Protein AF-A0A7G5BXY5-F1 (afdb_monomer_lite)

Foldseek 3Di:
DDDDDPPPVVVVVVVVVVVVVVVVVVVVVVVVVPDDDDDDDDDDDDDDDDDDDDDDDPDPDDQDDDPDPVVRLLSVLLVLLVVCLVLQFEAEAAACLVPVVVCVVLCVSRNNFAYAYFHDAQAQCSVVSLVSLVVVCLVCVRHYQREGHRAQLQDPVSLVVLLVCLLVQHQAYDPYQQDDDPDPRPNPHDSHHNACVGRNNLVSQVSQLVQLHAYEYEDPPLDDPRVVRVLVSLVVRLSHQYEDAQSQAQDAQVSVLVSVVNGVRYAYEHQQLCQPPPPPRPHHLVRNQVVCVVVLLRAEYHNNNVPPHDSSRRSSSLSVSLVSHDPVSNSNHRDDSVVVSQFPGANHPSLQVLCVVLVHCPVVVDDSRNGGSSVSSVVSCVSCVPD

InterPro domains:
  IPR006680 Amidohydrolase-related [PF04909] (114-337)
  IPR032466 Metal-dependent hydrolase [SSF51556] (89-341)

Secondary structure (DSSP, 8-state):
------HHHHHHHHHHHHHHHHHHHHHHHHHHTT--------------------------PPP---SSHHHHHHHHHHHHHHHTGGG--EEEEE-GGGTHHHHHHHHHHTT--EEEE--S-SSTTHHHHHHHHHHHHHH-TTTEEEEE----TTSHHHHHHHHHHHHHT--EEEEEEEE-SS-TTGGG-TT--SSTTSTTHHHHHHHHHHTT--EEEEESSSSSHHHHHHHHHHHH-TTS-EEETTTTSS--HHHHHHHHHH-TTEEEEEEHHHHHH-TT-SS-THHHHHHHHHSTTSEEEE-GGGTTS-HHHHHHHHHHHHHHS-HHHHHIIIIIHHHHHHHHPPPPHHHHHHHHHTT-HHHHTS-GGGS-HHHHHHHHHHH-TT-

Radius of gyration: 24.8 Å; chains: 1; bounding box: 74×78×60 Å

pLDDT: mean 87.83, std 20.1, range [27.34, 98.94]

Organism: NCBI:txid2598458

Structure (mmCIF, N/CA/C/O backbone):
data_AF-A0A7G5BXY5-F1
#
_entry.id   AF-A0A7G5BXY5-F1
#
loop_
_atom_site.group_PDB
_atom_site.id
_atom_site.type_symbol
_atom_site.label_atom_id
_atom_site.label_alt_id
_atom_site.label_comp_id
_atom_site.label_asym_id
_atom_site.label_entity_id
_atom_site.label_seq_id
_atom_site.pdbx_PDB_ins_code
_atom_site.Cartn_x
_atom_site.Cartn_y
_atom_site.Cartn_z
_atom_site.occupancy
_atom_site.B_iso_or_equiv
_atom_site.auth_seq_id
_atom_site.auth_comp_id
_atom_site.auth_asym_id
_atom_site.auth_atom_id
_atom_site.pdbx_PDB_model_num
ATOM 1 N N . MET A 1 1 ? 32.125 57.080 16.571 1.00 45.78 1 MET A N 1
ATOM 2 C CA . MET A 1 1 ? 30.719 57.228 16.136 1.00 45.78 1 MET A CA 1
ATOM 3 C C . MET A 1 1 ? 30.708 57.178 14.620 1.00 45.78 1 MET A C 1
ATOM 5 O O . MET A 1 1 ? 31.609 57.779 14.051 1.00 45.78 1 MET A O 1
ATOM 9 N N . ALA A 1 2 ? 29.719 56.486 14.033 1.00 40.59 2 ALA A N 1
ATOM 10 C CA . ALA A 1 2 ? 29.606 56.110 12.609 1.00 40.59 2 ALA A CA 1
ATOM 11 C C . ALA A 1 2 ? 30.659 55.065 12.168 1.00 40.59 2 ALA A C 1
ATOM 13 O O . ALA A 1 2 ? 31.770 55.074 12.680 1.00 40.59 2 ALA A O 1
ATOM 14 N N . GLU A 1 3 ? 30.426 54.103 11.279 1.00 44.34 3 GLU A N 1
ATOM 15 C CA . GLU A 1 3 ? 29.280 53.613 10.499 1.00 44.34 3 GLU A CA 1
ATOM 16 C C . GLU A 1 3 ? 29.717 52.243 9.915 1.00 44.34 3 GLU A C 1
ATOM 18 O O . GLU A 1 3 ? 30.904 51.925 9.946 1.00 44.34 3 GLU A O 1
ATOM 23 N N . HIS A 1 4 ? 28.778 51.499 9.314 1.00 44.47 4 HIS A N 1
ATOM 24 C CA . HIS A 1 4 ? 28.947 50.292 8.470 1.00 44.47 4 HIS A CA 1
ATOM 25 C C . HIS A 1 4 ? 28.904 48.917 9.178 1.00 44.47 4 HIS A C 1
ATOM 27 O O . HIS A 1 4 ? 29.602 48.676 10.148 1.00 44.47 4 HIS A O 1
ATOM 33 N N . SER A 1 5 ? 28.127 47.920 8.726 1.00 48.59 5 SER A N 1
ATOM 34 C CA . SER A 1 5 ? 27.348 47.787 7.484 1.00 48.59 5 SER A CA 1
ATOM 35 C C . SER A 1 5 ? 26.204 46.771 7.642 1.00 48.59 5 SER A C 1
ATOM 37 O O . SER A 1 5 ? 26.418 45.593 7.926 1.00 48.59 5 SER A O 1
ATOM 39 N N . ASN A 1 6 ? 24.976 47.235 7.398 1.00 59.66 6 ASN A N 1
ATOM 40 C CA . ASN A 1 6 ? 23.723 46.477 7.373 1.00 59.66 6 ASN A CA 1
ATOM 41 C C . ASN A 1 6 ? 23.542 45.738 6.025 1.00 59.66 6 ASN A C 1
ATOM 43 O O . ASN A 1 6 ? 22.675 46.076 5.217 1.00 59.66 6 ASN A O 1
ATOM 47 N N . TRP A 1 7 ? 24.416 44.768 5.744 1.00 47.22 7 TRP A N 1
ATOM 48 C CA . TRP A 1 7 ? 24.411 44.022 4.477 1.00 47.22 7 TRP A CA 1
ATOM 49 C C . TRP A 1 7 ? 23.348 42.911 4.447 1.00 47.22 7 TRP A C 1
ATOM 51 O O . TRP A 1 7 ? 22.670 42.717 3.440 1.00 47.22 7 TRP A O 1
ATOM 61 N N . ARG A 1 8 ? 23.115 42.244 5.584 1.00 52.81 8 ARG A N 1
ATOM 62 C CA . ARG A 1 8 ? 22.165 41.122 5.686 1.00 52.81 8 ARG A CA 1
ATOM 63 C C . ARG A 1 8 ? 20.701 41.552 5.525 1.00 52.81 8 ARG A C 1
ATOM 65 O O . ARG A 1 8 ? 19.937 40.840 4.881 1.00 52.81 8 ARG A O 1
ATOM 72 N N . GLY A 1 9 ? 20.327 42.740 6.011 1.00 54.53 9 GLY A N 1
ATOM 73 C CA . GLY A 1 9 ? 18.973 43.278 5.832 1.00 54.53 9 GLY A CA 1
ATOM 74 C C . GLY A 1 9 ? 18.657 43.670 4.383 1.00 54.53 9 GLY A C 1
ATOM 75 O O . GLY A 1 9 ? 17.531 43.499 3.926 1.00 54.53 9 GLY A O 1
ATOM 76 N N . LYS A 1 10 ? 19.660 44.133 3.625 1.00 53.50 10 LYS A N 1
ATOM 77 C CA . LYS A 1 10 ? 19.483 44.537 2.220 1.00 53.50 10 LYS A CA 1
ATOM 78 C C . LYS A 1 10 ? 19.380 43.339 1.273 1.00 53.50 10 LYS A C 1
ATOM 80 O O . LYS A 1 10 ? 18.585 43.384 0.342 1.00 53.50 10 LYS A O 1
ATOM 85 N N . VAL A 1 11 ? 20.116 42.255 1.532 1.00 61.72 11 VAL A N 1
ATOM 86 C CA . VAL A 1 11 ? 20.019 41.015 0.736 1.00 61.72 11 VAL A CA 1
ATOM 87 C C . VAL A 1 11 ? 18.668 40.328 0.954 1.00 61.72 11 VAL A C 1
ATOM 89 O O . VAL A 1 11 ? 18.029 39.921 -0.013 1.00 61.72 11 VAL A O 1
ATOM 92 N N . LEU A 1 12 ? 18.180 40.282 2.198 1.00 57.50 12 LEU A N 1
ATOM 93 C CA . LEU A 1 12 ? 16.872 39.698 2.504 1.00 57.50 12 LEU A CA 1
ATOM 94 C C . LEU A 1 12 ? 15.720 40.503 1.873 1.00 57.50 12 LEU A C 1
ATOM 96 O O . LEU A 1 12 ? 14.798 39.916 1.314 1.00 57.50 12 LEU A O 1
ATOM 100 N N . ALA A 1 13 ? 15.812 41.838 1.868 1.00 59.34 13 ALA A N 1
ATOM 101 C CA . ALA A 1 13 ? 14.827 42.699 1.212 1.00 59.34 13 ALA A CA 1
ATOM 102 C C . ALA A 1 13 ? 14.784 42.507 -0.319 1.00 59.34 13 ALA A C 1
ATOM 104 O O . ALA A 1 13 ? 13.704 42.512 -0.903 1.00 59.34 13 ALA A O 1
ATOM 105 N N . VAL A 1 14 ? 15.932 42.283 -0.971 1.00 63.44 14 VAL A N 1
ATOM 106 C CA . VAL A 1 14 ? 15.996 42.032 -2.425 1.00 63.44 14 VAL A CA 1
ATOM 107 C C . VAL A 1 14 ? 15.441 40.650 -2.785 1.00 63.44 14 VAL A C 1
ATOM 109 O O . VAL A 1 14 ? 14.723 40.527 -3.775 1.00 63.44 14 VAL A O 1
ATOM 112 N N . VAL A 1 15 ? 15.696 39.619 -1.974 1.00 64.31 15 VAL A N 1
ATOM 113 C CA . VAL A 1 15 ? 15.140 38.272 -2.205 1.00 64.31 15 VAL A CA 1
ATOM 114 C C . VAL A 1 15 ? 13.621 38.262 -2.015 1.00 64.31 15 VAL A C 1
ATOM 116 O O . VAL A 1 15 ? 12.906 37.714 -2.852 1.00 64.31 15 VAL A O 1
ATOM 119 N N . ILE A 1 16 ? 13.108 38.938 -0.981 1.00 64.38 16 ILE A N 1
ATOM 120 C CA . ILE A 1 16 ? 11.660 39.061 -0.752 1.00 64.38 16 ILE A CA 1
ATOM 121 C C . ILE A 1 16 ? 10.985 39.838 -1.893 1.00 64.38 16 ILE A C 1
ATOM 123 O O . ILE A 1 16 ? 9.922 39.423 -2.360 1.00 64.38 16 ILE A O 1
ATOM 127 N N . LEU A 1 17 ? 11.615 40.908 -2.398 1.00 63.22 17 LEU A N 1
ATOM 128 C CA . LEU A 1 17 ? 11.111 41.680 -3.540 1.00 63.22 17 LEU A CA 1
ATOM 129 C C . LEU A 1 17 ? 11.080 40.845 -4.836 1.00 63.22 17 LEU A C 1
ATOM 131 O O . LEU A 1 17 ? 10.117 40.908 -5.594 1.00 63.22 17 LEU A O 1
ATOM 135 N N . LEU A 1 18 ? 12.094 40.011 -5.084 1.00 55.31 18 LEU A N 1
ATOM 136 C CA . LEU A 1 18 ? 12.135 39.141 -6.267 1.00 55.31 18 LEU A CA 1
ATOM 137 C C . LEU A 1 18 ? 11.094 38.011 -6.211 1.00 55.31 18 LEU A C 1
ATOM 139 O O . LEU A 1 18 ? 10.517 37.660 -7.243 1.00 55.31 18 LEU A O 1
ATOM 143 N N . ILE A 1 19 ? 10.815 37.470 -5.021 1.00 63.28 19 ILE A N 1
ATOM 144 C CA . ILE A 1 19 ? 9.775 36.448 -4.822 1.00 63.28 19 ILE A CA 1
ATOM 145 C C . ILE A 1 19 ? 8.379 37.060 -4.997 1.00 63.28 19 ILE A C 1
ATOM 147 O O . ILE A 1 19 ? 7.547 36.489 -5.701 1.00 63.28 19 ILE A O 1
ATOM 151 N N . THR A 1 20 ? 8.133 38.250 -4.442 1.00 59.41 20 THR A N 1
ATOM 152 C CA . THR A 1 20 ? 6.843 38.945 -4.604 1.00 59.41 20 THR A CA 1
ATOM 153 C C . THR A 1 20 ? 6.585 39.359 -6.051 1.00 59.41 20 THR A C 1
ATOM 155 O O . THR A 1 20 ? 5.475 39.156 -6.535 1.00 59.41 20 THR A O 1
ATOM 158 N N . VAL A 1 21 ? 7.596 39.832 -6.790 1.00 66.38 21 VAL A N 1
ATOM 159 C CA . VAL A 1 21 ? 7.450 40.141 -8.226 1.00 66.38 21 VAL A CA 1
ATOM 160 C C . VAL A 1 21 ? 7.186 38.877 -9.056 1.00 66.38 21 VAL A C 1
ATOM 162 O O . VAL A 1 21 ? 6.336 38.908 -9.945 1.00 66.38 21 VAL A O 1
ATOM 165 N N . ARG A 1 22 ? 7.835 37.739 -8.758 1.00 58.06 22 ARG A N 1
ATOM 166 C CA . ARG A 1 22 ? 7.548 36.464 -9.449 1.00 58.06 22 ARG A CA 1
ATOM 167 C C . ARG A 1 22 ? 6.131 35.952 -9.182 1.00 58.06 22 ARG A C 1
ATOM 169 O O . ARG A 1 22 ? 5.483 35.494 -10.121 1.00 58.06 22 ARG A O 1
ATOM 176 N N . LEU A 1 23 ? 5.637 36.065 -7.949 1.00 59.88 23 LEU A N 1
ATOM 177 C CA . LEU A 1 23 ? 4.263 35.683 -7.601 1.00 59.88 23 LEU A CA 1
ATOM 178 C C . LEU A 1 23 ? 3.229 36.615 -8.248 1.00 59.88 23 LEU A C 1
ATOM 180 O O . LEU A 1 23 ? 2.203 36.137 -8.725 1.00 59.88 23 LEU A O 1
ATOM 184 N N . LEU A 1 24 ? 3.523 37.916 -8.358 1.00 60.12 24 LEU A N 1
ATOM 185 C CA . LEU A 1 24 ? 2.650 38.870 -9.047 1.00 60.12 24 LEU A CA 1
ATOM 186 C C . LEU A 1 24 ? 2.563 38.580 -10.555 1.00 60.12 24 LEU A C 1
ATOM 188 O O . LEU A 1 24 ? 1.474 38.573 -11.118 1.00 60.12 24 LEU A O 1
ATOM 192 N N . VAL A 1 25 ? 3.693 38.285 -11.209 1.00 60.19 25 VAL A N 1
ATOM 193 C CA . VAL A 1 25 ? 3.729 37.941 -12.645 1.00 60.19 25 VAL A CA 1
ATOM 194 C C . VAL A 1 25 ? 3.019 36.610 -12.923 1.00 60.19 25 VAL A C 1
ATOM 196 O O . VAL A 1 25 ? 2.349 36.477 -13.947 1.00 60.19 25 VAL A O 1
ATOM 199 N N . TYR A 1 26 ? 3.115 35.637 -12.011 1.00 53.88 26 TYR A N 1
ATOM 200 C CA . TYR A 1 26 ? 2.380 34.374 -12.120 1.00 53.88 26 TYR A CA 1
ATOM 201 C C . TYR A 1 26 ? 0.869 34.566 -11.904 1.00 53.88 26 TYR A C 1
ATOM 203 O O . TYR A 1 26 ? 0.069 34.050 -12.681 1.00 53.88 26 TYR A O 1
ATOM 211 N N . GLY A 1 27 ? 0.475 35.390 -10.927 1.00 51.03 27 GLY A N 1
ATOM 212 C CA . GLY A 1 27 ? -0.926 35.751 -10.688 1.00 51.03 27 GLY A CA 1
ATOM 213 C C . GLY A 1 27 ? -1.565 36.504 -11.859 1.00 51.03 27 GLY A C 1
ATOM 214 O O . GLY A 1 27 ? -2.697 36.209 -12.227 1.00 51.03 27 GLY A O 1
ATOM 215 N N . ILE A 1 28 ? -0.825 37.413 -12.508 1.00 55.94 28 ILE A N 1
ATOM 216 C CA . ILE A 1 28 ? -1.296 38.131 -13.705 1.00 55.94 28 ILE A CA 1
ATOM 217 C C . ILE A 1 28 ? -1.474 37.169 -14.891 1.00 55.94 28 ILE A C 1
ATOM 219 O O . ILE A 1 28 ? -2.468 37.277 -15.600 1.00 55.94 28 ILE A O 1
ATOM 223 N N . ARG A 1 29 ? -0.583 36.181 -15.078 1.00 44.78 29 ARG A N 1
ATOM 224 C CA . ARG A 1 29 ? -0.729 35.162 -16.140 1.00 44.78 29 ARG A CA 1
ATOM 225 C C . ARG A 1 29 ? -1.946 34.254 -15.950 1.00 44.78 29 ARG A C 1
ATOM 227 O O . ARG A 1 29 ? -2.581 33.900 -16.938 1.00 44.78 29 ARG A O 1
ATOM 234 N N . LEU A 1 30 ? -2.278 33.898 -14.709 1.00 47.62 30 LEU A N 1
ATOM 235 C CA . LEU A 1 30 ? -3.483 33.116 -14.403 1.00 47.62 30 LEU A CA 1
ATOM 236 C C . LEU A 1 30 ? -4.764 33.953 -14.533 1.00 47.62 30 LEU A C 1
ATOM 238 O O . LEU A 1 30 ? -5.799 33.437 -14.945 1.00 47.62 30 LEU A O 1
ATOM 242 N N . TYR A 1 31 ? -4.691 35.252 -14.236 1.00 46.91 31 TYR A N 1
ATOM 243 C CA . TYR A 1 31 ? -5.808 36.178 -14.410 1.00 46.91 31 TYR A CA 1
ATOM 244 C C . TYR A 1 31 ? -6.124 36.441 -15.895 1.00 46.91 31 TYR A C 1
ATOM 246 O O . TYR A 1 31 ? -7.297 36.480 -16.266 1.00 46.91 31 TYR A O 1
ATOM 254 N N . ASP A 1 32 ? -5.109 36.534 -16.762 1.00 44.94 32 ASP A N 1
ATOM 255 C CA . ASP A 1 32 ? -5.288 36.792 -18.204 1.00 44.94 32 ASP A CA 1
ATOM 256 C C . ASP A 1 32 ? -5.860 35.585 -18.976 1.00 44.94 32 ASP A C 1
ATOM 258 O O . ASP A 1 32 ? -6.573 35.759 -19.959 1.00 44.94 32 ASP A O 1
ATOM 262 N N . GLN A 1 33 ? -5.642 34.352 -18.497 1.00 44.88 33 GLN A N 1
ATOM 263 C CA . GLN A 1 33 ? -6.249 33.141 -19.079 1.00 44.88 33 GLN A CA 1
ATOM 264 C C . GLN A 1 33 ? -7.741 32.966 -18.743 1.00 44.88 33 GLN A C 1
ATOM 266 O O . GLN A 1 33 ? -8.395 32.095 -19.311 1.00 44.88 33 GLN A O 1
ATOM 271 N N . SER A 1 34 ? -8.295 33.788 -17.843 1.00 44.56 34 SER A N 1
ATOM 272 C CA . SER A 1 34 ? -9.697 33.697 -17.404 1.00 44.56 34 SER A CA 1
ATOM 273 C C . SER A 1 34 ? -10.665 34.621 -18.158 1.00 44.56 34 SER A C 1
ATOM 275 O O . SER A 1 34 ? -11.856 34.652 -17.846 1.00 44.56 34 SER A O 1
ATOM 277 N N . LYS A 1 35 ? -10.187 35.372 -19.161 1.00 35.88 35 LYS A N 1
ATOM 278 C CA . LYS A 1 35 ? -11.016 36.275 -19.968 1.00 35.88 35 LYS A CA 1
ATOM 279 C C . LYS A 1 35 ? -11.102 35.834 -21.426 1.00 35.88 35 LYS A C 1
ATOM 281 O O . LYS A 1 35 ? -10.413 36.379 -22.277 1.00 35.88 35 LYS A O 1
ATOM 286 N N . ASP A 1 36 ? -12.040 34.934 -21.702 1.00 36.09 36 ASP A N 1
ATOM 287 C CA . ASP A 1 36 ? -12.795 34.975 -22.957 1.00 36.09 36 ASP A CA 1
ATOM 288 C C . ASP A 1 36 ? -14.202 34.374 -22.742 1.00 36.09 36 ASP A C 1
ATOM 290 O O . ASP A 1 36 ? -14.324 33.171 -22.499 1.00 36.09 36 ASP A O 1
ATOM 294 N N . PRO A 1 37 ? -15.281 35.185 -22.741 1.00 44.94 37 PRO A N 1
ATOM 295 C CA . PRO A 1 37 ? -16.652 34.703 -22.625 1.00 44.94 37 PRO A CA 1
ATOM 296 C C . PRO A 1 37 ? -17.361 34.708 -23.993 1.00 44.94 37 PRO A C 1
ATOM 298 O O . PRO A 1 37 ? -17.430 35.733 -24.669 1.00 44.94 37 PRO A O 1
ATOM 301 N N . GLY A 1 38 ? -17.969 33.582 -24.370 1.00 30.09 38 GLY A N 1
ATOM 302 C CA . GLY A 1 38 ? -18.888 33.463 -25.512 1.00 30.09 38 GLY A CA 1
ATOM 303 C C . GLY A 1 38 ? -20.142 32.666 -25.123 1.00 30.09 38 GLY A C 1
ATOM 304 O O . GLY A 1 38 ? -20.052 31.808 -24.250 1.00 30.09 38 GLY A O 1
ATOM 305 N N . PRO A 1 39 ? -21.328 32.994 -25.666 1.00 35.91 39 PRO A N 1
ATOM 306 C CA . PRO A 1 39 ? -22.443 33.434 -24.831 1.00 35.91 39 PRO A CA 1
ATOM 307 C C . PRO A 1 39 ? -23.441 32.339 -24.444 1.00 35.91 39 PRO A C 1
ATOM 309 O O . PRO A 1 39 ? -23.732 31.415 -25.200 1.00 35.91 39 PRO A O 1
ATOM 312 N N . ALA A 1 40 ? -24.042 32.542 -23.272 1.00 33.03 40 ALA A N 1
ATOM 313 C CA . ALA A 1 40 ? -25.259 31.881 -22.834 1.00 33.03 40 ALA A CA 1
ATOM 314 C C . ALA A 1 40 ? -26.480 32.414 -23.602 1.00 33.03 40 ALA A C 1
ATOM 316 O O . ALA A 1 40 ? -26.649 33.625 -23.755 1.00 33.03 40 ALA A O 1
ATOM 317 N N . ALA A 1 41 ? -27.371 31.506 -23.997 1.00 29.06 41 ALA A N 1
ATOM 318 C CA . ALA A 1 41 ? -28.761 31.811 -24.299 1.00 29.06 41 ALA A CA 1
ATOM 319 C C . ALA A 1 41 ? -29.650 30.892 -23.454 1.00 29.06 41 ALA A C 1
ATOM 321 O O . ALA A 1 41 ? -29.715 29.682 -23.654 1.00 29.06 41 ALA A O 1
ATOM 322 N N . THR A 1 42 ? -30.298 31.501 -22.471 1.00 29.89 42 THR A N 1
ATOM 323 C CA . THR A 1 42 ? -31.367 30.956 -21.640 1.00 29.89 42 THR A CA 1
ATOM 324 C C . THR A 1 42 ? -32.647 30.849 -22.459 1.00 29.89 42 THR A C 1
ATOM 326 O O . THR A 1 42 ? -33.088 31.860 -22.996 1.00 29.89 42 THR A O 1
ATOM 329 N N . GLN A 1 43 ? -33.313 29.694 -22.445 1.00 27.69 43 GLN A N 1
ATOM 330 C CA . GLN A 1 43 ? -34.777 29.636 -22.431 1.00 27.69 43 GLN A CA 1
ATOM 331 C C . GLN A 1 43 ? -35.237 28.465 -21.562 1.00 27.69 43 GLN A C 1
ATOM 333 O O . GLN A 1 43 ? -34.831 27.323 -21.753 1.00 27.69 43 GLN A O 1
ATOM 338 N N . ALA A 1 44 ? -36.069 28.796 -20.579 1.00 30.12 44 ALA A N 1
ATOM 339 C CA . ALA A 1 44 ? -36.836 27.854 -19.788 1.00 30.12 44 ALA A CA 1
ATOM 340 C C . ALA A 1 44 ? -38.016 27.340 -20.618 1.00 30.12 44 ALA A C 1
ATOM 342 O O . ALA A 1 44 ? -38.723 28.144 -21.224 1.00 30.12 44 ALA A O 1
ATOM 343 N N . MET A 1 45 ? -38.267 26.034 -20.580 1.00 27.34 45 MET A N 1
ATOM 344 C CA . MET A 1 45 ? -39.593 25.480 -20.819 1.00 27.34 45 MET A CA 1
ATOM 345 C C . MET A 1 45 ? -39.801 24.246 -19.943 1.00 27.34 45 MET A C 1
ATOM 347 O O . MET A 1 45 ? -39.030 23.292 -19.947 1.00 27.34 45 MET A O 1
ATOM 351 N N . GLU A 1 46 ? -40.857 24.350 -19.156 1.00 31.72 46 GLU A N 1
ATOM 352 C CA . GLU A 1 46 ? -41.503 23.336 -18.344 1.00 31.72 46 GLU A CA 1
ATOM 353 C C . GLU A 1 46 ? -42.229 22.339 -19.265 1.00 31.72 46 GLU A C 1
ATOM 355 O O . GLU A 1 46 ? -42.951 22.762 -20.166 1.00 31.72 46 GLU A O 1
ATOM 360 N N . SER A 1 47 ? -42.036 21.029 -19.081 1.00 27.97 47 SER A N 1
ATOM 361 C CA . SER A 1 47 ? -43.102 20.018 -19.221 1.00 27.97 47 SER A CA 1
ATOM 362 C C . SER A 1 47 ? -42.606 18.590 -18.949 1.00 27.97 47 SER A C 1
ATOM 364 O O . SER A 1 47 ? -41.618 18.121 -19.498 1.00 27.97 47 SER A O 1
ATOM 366 N N . GLU A 1 48 ? -43.371 17.943 -18.072 1.00 28.86 48 GLU A N 1
ATOM 367 C CA . GLU A 1 48 ? -43.828 16.550 -18.120 1.00 28.86 48 GLU A CA 1
ATOM 368 C C . GLU A 1 48 ? -42.831 15.382 -17.991 1.00 28.86 48 GLU A C 1
ATOM 370 O O . GLU A 1 48 ? -42.025 15.042 -18.850 1.00 28.86 48 GLU A O 1
ATOM 375 N N . ARG A 1 49 ? -43.024 14.674 -16.873 1.00 34.03 49 ARG A N 1
ATOM 376 C CA . ARG A 1 49 ? -42.584 13.306 -16.603 1.00 34.03 49 ARG A CA 1
ATOM 377 C C . ARG A 1 49 ? -43.333 12.335 -17.536 1.00 34.03 49 ARG A C 1
ATOM 379 O O . ARG A 1 49 ? -44.547 12.472 -17.679 1.00 34.03 49 ARG A O 1
ATOM 386 N N . PRO A 1 50 ? -42.673 11.262 -18.001 1.00 32.28 50 PRO A N 1
ATOM 387 C CA . PRO A 1 50 ? -43.284 9.951 -17.800 1.00 32.28 50 PRO A CA 1
ATOM 388 C C . PRO A 1 50 ? -42.306 8.897 -17.267 1.00 32.28 50 PRO A C 1
ATOM 390 O O . PRO A 1 50 ? -41.137 8.811 -17.627 1.00 32.28 50 PRO A O 1
ATOM 393 N N . THR A 1 51 ? -42.860 8.088 -16.375 1.00 32.28 51 THR A N 1
ATOM 394 C CA . THR A 1 51 ? -42.472 6.717 -16.044 1.00 32.28 51 THR A CA 1
ATOM 395 C C . THR A 1 51 ? -42.326 5.842 -17.288 1.00 32.28 51 THR A C 1
ATOM 397 O O . THR A 1 51 ? -43.267 5.798 -18.070 1.00 32.28 51 THR A O 1
ATOM 400 N N . GLU A 1 52 ? -41.247 5.063 -17.395 1.00 30.81 52 GLU A N 1
ATOM 401 C CA . GLU A 1 52 ? -41.322 3.598 -17.533 1.00 30.81 52 GLU A CA 1
ATOM 402 C C . GLU A 1 52 ? -39.944 2.925 -17.487 1.00 30.81 52 GLU A C 1
ATOM 404 O O . GLU A 1 52 ? -38.922 3.460 -17.906 1.00 30.81 52 GLU A O 1
ATOM 409 N N . SER A 1 53 ? -39.967 1.726 -16.912 1.00 40.47 53 SER A N 1
ATOM 410 C CA . SER A 1 53 ? -38.889 0.754 -16.810 1.00 40.47 53 SER A CA 1
ATOM 411 C C . SER A 1 53 ? -38.475 0.250 -18.192 1.00 40.47 53 SER A C 1
ATOM 413 O O . SER A 1 53 ? -39.321 -0.251 -18.927 1.00 40.47 53 SER A O 1
ATOM 415 N N . GLN A 1 54 ? -37.178 0.297 -18.510 1.00 30.59 54 GLN A N 1
ATOM 416 C CA . GLN A 1 54 ? -36.584 -0.588 -19.511 1.00 30.59 54 GLN A CA 1
ATOM 417 C C . GLN A 1 54 ? -35.227 -1.093 -19.022 1.00 30.59 54 GLN A C 1
ATOM 419 O O . GLN A 1 54 ? -34.269 -0.347 -18.836 1.00 30.59 54 GLN A O 1
ATOM 424 N N . THR A 1 55 ? -35.188 -2.399 -18.788 1.00 38.31 55 THR A N 1
ATOM 425 C CA . THR A 1 55 ? -33.994 -3.235 -18.709 1.00 38.31 55 THR A CA 1
ATOM 426 C C . THR A 1 55 ? -33.167 -3.076 -19.984 1.00 38.31 55 THR A C 1
ATOM 428 O O . THR A 1 55 ? -33.594 -3.526 -21.046 1.00 38.31 55 THR A O 1
ATOM 431 N N . ALA A 1 56 ? -31.995 -2.451 -19.886 1.00 34.34 56 ALA A N 1
ATOM 432 C CA . ALA A 1 56 ? -31.035 -2.397 -20.980 1.00 34.34 56 ALA A CA 1
ATOM 433 C C . ALA A 1 56 ? -30.189 -3.678 -20.978 1.00 34.34 56 ALA A C 1
ATOM 435 O O . ALA A 1 56 ? -29.419 -3.936 -20.054 1.00 34.34 56 ALA A O 1
ATOM 436 N N . SER A 1 57 ? -30.371 -4.493 -22.015 1.00 34.50 57 SER A N 1
ATOM 437 C CA . SER A 1 57 ? -29.430 -5.534 -22.410 1.00 34.50 57 SER A CA 1
ATOM 438 C C . SER A 1 57 ? -28.090 -4.895 -22.773 1.00 34.50 57 SER A C 1
ATOM 440 O O . SER A 1 57 ? -28.071 -3.911 -23.511 1.00 34.50 57 SER A O 1
ATOM 442 N N . ALA A 1 58 ? -26.989 -5.462 -22.281 1.00 38.16 58 ALA A N 1
ATOM 443 C CA . ALA A 1 58 ? -25.642 -5.086 -22.689 1.00 38.16 58 ALA A CA 1
ATOM 444 C C . ALA A 1 58 ? -25.457 -5.389 -24.184 1.00 38.16 58 ALA A C 1
ATOM 446 O O . ALA A 1 58 ? -25.313 -6.545 -24.583 1.00 38.16 58 ALA A O 1
ATOM 447 N N . ASP A 1 59 ? -25.525 -4.342 -25.000 1.00 35.09 59 ASP A N 1
ATOM 448 C CA . ASP A 1 59 ? -25.164 -4.377 -26.410 1.00 35.09 59 ASP A CA 1
ATOM 449 C C . ASP A 1 59 ? -23.632 -4.362 -26.484 1.00 35.09 59 ASP A C 1
ATOM 451 O O . ASP A 1 59 ? -22.985 -3.413 -26.033 1.00 35.09 59 ASP A O 1
ATOM 455 N N . VAL A 1 60 ? -23.036 -5.453 -26.966 1.00 43.75 60 VAL A N 1
ATOM 456 C CA . VAL A 1 60 ? -21.586 -5.555 -27.166 1.00 43.75 60 VAL A CA 1
ATOM 457 C C . VAL A 1 60 ? -21.257 -4.754 -28.425 1.00 43.75 60 VAL A C 1
ATOM 459 O O . VAL A 1 60 ? -21.256 -5.287 -29.532 1.00 43.75 60 VAL A O 1
ATOM 462 N N . SER A 1 61 ? -21.044 -3.447 -28.267 1.00 49.41 61 SER A N 1
ATOM 463 C CA . SER A 1 61 ? -20.599 -2.576 -29.355 1.00 49.41 61 SER A CA 1
ATOM 464 C C . SER A 1 61 ? -19.214 -3.004 -29.849 1.00 49.41 61 SER A C 1
ATOM 466 O O . SER A 1 61 ? -18.311 -3.216 -29.037 1.00 49.41 61 SER A O 1
ATOM 468 N N . GLU A 1 62 ? -19.038 -3.102 -31.169 1.00 52.72 62 GLU A N 1
ATOM 469 C CA . GLU A 1 62 ? -17.741 -3.378 -31.800 1.00 52.72 62 GLU A CA 1
ATOM 470 C C . GLU A 1 62 ? -16.645 -2.388 -31.338 1.00 52.72 62 GLU A C 1
ATOM 472 O O . GLU A 1 62 ? -16.947 -1.219 -31.067 1.00 52.72 62 GLU A O 1
ATOM 477 N N . PRO A 1 63 ? -15.365 -2.813 -31.264 1.00 57.72 63 PRO A N 1
ATOM 478 C CA . PRO A 1 63 ? -14.264 -1.945 -30.856 1.00 57.72 63 PRO A CA 1
ATOM 479 C C . PRO A 1 63 ? -14.145 -0.722 -31.774 1.00 57.72 63 PRO A C 1
ATOM 481 O O . PRO A 1 63 ? -14.051 -0.845 -32.995 1.00 57.72 63 PRO A O 1
ATOM 484 N N . VAL A 1 64 ? -14.115 0.476 -31.189 1.00 69.00 64 VAL A N 1
ATOM 485 C CA . VAL A 1 64 ? -13.953 1.727 -31.942 1.00 69.00 64 VAL A CA 1
ATOM 486 C C . VAL A 1 64 ? -12.496 1.863 -32.393 1.00 69.00 64 VAL A C 1
ATOM 488 O O . VAL A 1 64 ? -11.643 2.282 -31.615 1.00 69.00 64 VAL A O 1
ATOM 491 N N . GLU A 1 65 ? -12.200 1.554 -33.655 1.00 76.25 65 GLU A N 1
ATOM 492 C CA . GLU A 1 65 ? -10.868 1.784 -34.229 1.00 76.25 65 GLU A CA 1
ATOM 493 C C . GLU A 1 65 ? -10.577 3.285 -34.435 1.00 76.25 65 GLU A C 1
ATOM 495 O O . GLU A 1 65 ? -11.362 4.045 -35.013 1.00 76.25 65 GLU A O 1
ATOM 500 N N . SER A 1 66 ? -9.402 3.728 -33.984 1.00 82.38 66 SER A N 1
ATOM 501 C CA . SER A 1 66 ? -8.889 5.088 -34.139 1.00 82.38 66 SER A CA 1
ATOM 502 C C . SER A 1 66 ? -7.740 5.146 -35.147 1.00 82.38 66 SER A C 1
ATOM 504 O O . SER A 1 66 ? -6.761 4.416 -35.044 1.00 82.38 66 SER A O 1
ATOM 506 N N . LYS A 1 67 ? -7.790 6.122 -36.065 1.00 84.25 67 LYS A N 1
ATOM 507 C CA . LYS A 1 67 ? -6.684 6.414 -36.999 1.00 84.25 67 LYS A CA 1
ATOM 508 C C . LYS A 1 67 ? -5.456 7.055 -36.336 1.00 84.25 67 LYS A C 1
ATOM 510 O O . LYS A 1 67 ? -4.399 7.097 -36.954 1.00 84.25 67 LYS A O 1
ATOM 515 N N . ASP A 1 68 ? -5.594 7.589 -35.121 1.00 91.50 68 ASP A N 1
ATOM 516 C CA . ASP A 1 68 ? -4.466 8.063 -34.309 1.00 91.50 68 ASP A CA 1
ATOM 517 C C . ASP A 1 68 ? -3.900 6.886 -33.490 1.00 91.50 68 ASP A C 1
ATOM 519 O O . ASP A 1 68 ? -4.622 6.388 -32.616 1.00 91.50 68 ASP A O 1
ATOM 523 N N . PRO A 1 69 ? -2.635 6.470 -33.720 1.00 88.38 69 PRO A N 1
ATOM 524 C CA . PRO A 1 69 ? -2.016 5.340 -33.028 1.00 88.38 69 PRO A CA 1
ATOM 525 C C . PRO A 1 69 ? -1.975 5.486 -31.505 1.00 88.38 69 PRO A C 1
ATOM 527 O O . PRO A 1 69 ? -2.138 4.501 -30.792 1.00 88.38 69 PRO A O 1
ATOM 530 N N . LYS A 1 70 ? -1.793 6.706 -30.976 1.00 87.25 70 LYS A N 1
ATOM 531 C CA . LYS A 1 70 ? -1.753 6.920 -29.518 1.00 87.25 70 LYS A CA 1
ATOM 532 C C . LYS A 1 70 ? -3.130 6.740 -28.901 1.00 87.25 70 LYS A C 1
ATOM 534 O O . LYS A 1 70 ? -3.272 6.145 -27.835 1.00 87.25 70 LYS A O 1
ATOM 539 N N . LYS A 1 71 ? -4.156 7.254 -29.581 1.00 90.19 71 LYS A N 1
ATOM 540 C CA . LYS A 1 71 ? -5.544 7.066 -29.163 1.00 90.19 71 LYS A CA 1
ATOM 541 C C . LYS A 1 71 ? -5.951 5.596 -29.274 1.00 90.19 71 LYS A C 1
ATOM 543 O O . LYS A 1 71 ? -6.616 5.118 -28.365 1.00 90.19 71 LYS A O 1
ATOM 548 N N . GLN A 1 72 ? -5.521 4.898 -30.325 1.00 92.38 72 GLN A N 1
ATOM 549 C CA . GLN A 1 72 ? -5.774 3.469 -30.501 1.00 92.38 72 GLN A CA 1
ATOM 550 C C . GLN A 1 72 ? -5.150 2.640 -29.369 1.00 92.38 72 GLN A C 1
ATOM 552 O O . GLN A 1 72 ? -5.870 1.918 -28.690 1.00 92.38 72 GLN A O 1
ATOM 557 N N . ALA A 1 73 ? -3.862 2.843 -29.070 1.00 90.56 73 ALA A N 1
ATOM 558 C CA . ALA A 1 73 ? -3.186 2.150 -27.969 1.00 90.56 73 ALA A CA 1
ATOM 559 C C . ALA A 1 73 ? -3.866 2.394 -26.608 1.00 90.56 73 ALA A C 1
ATOM 561 O O . ALA A 1 73 ? -3.973 1.496 -25.777 1.00 90.56 73 ALA A O 1
ATOM 562 N N . ARG A 1 74 ? -4.369 3.613 -26.370 1.00 92.81 74 ARG A N 1
ATOM 563 C CA . ARG A 1 74 ? -5.131 3.912 -25.151 1.00 92.81 74 ARG A CA 1
ATOM 564 C C . ARG A 1 74 ? -6.476 3.180 -25.105 1.00 92.81 74 ARG A C 1
ATOM 566 O O . ARG A 1 74 ? -6.866 2.737 -24.033 1.00 92.81 74 ARG A O 1
ATOM 573 N N . LEU A 1 75 ? -7.182 3.071 -26.231 1.00 93.69 75 LEU A N 1
ATOM 574 C CA . LEU A 1 75 ? -8.447 2.332 -26.306 1.00 93.69 75 LEU A CA 1
ATOM 575 C C . LEU A 1 75 ? -8.236 0.835 -26.057 1.00 93.69 75 LEU A C 1
ATOM 577 O O . LEU A 1 75 ? -9.032 0.226 -25.357 1.00 93.69 75 LEU A O 1
ATOM 581 N N . GLU A 1 76 ? -7.140 0.260 -26.550 1.00 95.44 76 GLU A N 1
ATOM 582 C CA . GLU A 1 76 ? -6.770 -1.137 -26.279 1.00 95.44 76 GLU A CA 1
ATOM 583 C C . GLU A 1 76 ? -6.495 -1.373 -24.789 1.00 95.44 76 GLU A C 1
ATOM 585 O O . GLU A 1 76 ? -7.015 -2.319 -24.199 1.00 95.44 76 GLU A O 1
ATOM 590 N N . LYS A 1 77 ? -5.753 -0.462 -24.148 1.00 96.50 77 LYS A N 1
ATOM 591 C CA . LYS A 1 77 ? -5.511 -0.489 -22.697 1.00 96.50 77 LYS A CA 1
ATOM 592 C C . LYS A 1 77 ? -6.800 -0.351 -21.883 1.00 96.50 77 LYS A C 1
ATOM 594 O O . LYS A 1 77 ? -6.960 -1.025 -20.870 1.00 96.50 77 LYS A O 1
ATOM 599 N N . GLN A 1 78 ? -7.724 0.503 -22.324 1.00 97.31 78 GLN A N 1
ATOM 600 C CA . GLN A 1 78 ? -9.044 0.635 -21.699 1.00 97.31 78 GLN A CA 1
AT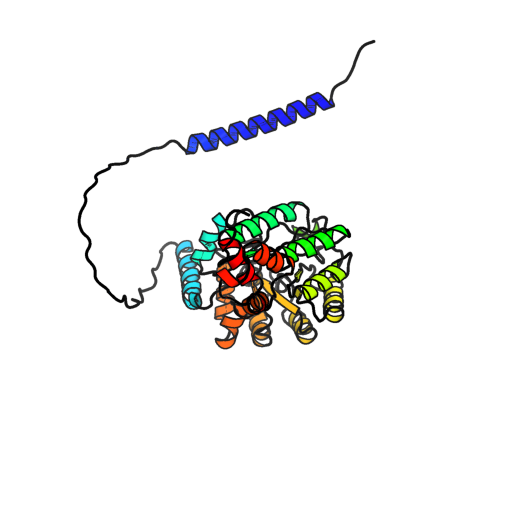OM 601 C C . GLN A 1 78 ? -9.868 -0.639 -21.860 1.00 97.31 78 GLN A C 1
ATOM 603 O O . GLN A 1 78 ? -10.383 -1.132 -20.868 1.00 97.31 78 GLN A O 1
ATOM 608 N N . ALA A 1 79 ? -9.902 -1.231 -23.055 1.00 98.00 79 ALA A N 1
ATOM 609 C CA . ALA A 1 79 ? -10.613 -2.482 -23.297 1.00 98.00 79 ALA A CA 1
ATOM 610 C C . ALA A 1 79 ? -10.082 -3.636 -22.426 1.00 98.00 79 ALA A C 1
ATOM 612 O O . ALA A 1 79 ? -10.854 -4.482 -21.972 1.00 98.00 79 ALA A O 1
ATOM 613 N N . LEU A 1 80 ? -8.771 -3.665 -22.153 1.00 98.19 80 LEU A N 1
ATOM 614 C CA . LEU A 1 80 ? -8.188 -4.627 -21.218 1.00 98.19 80 LEU A CA 1
ATOM 615 C C . LEU A 1 80 ? -8.643 -4.381 -19.771 1.00 98.19 80 LEU A C 1
ATOM 617 O O . LEU A 1 80 ? -8.968 -5.337 -19.072 1.00 98.19 80 LEU A O 1
ATOM 621 N N . ALA A 1 81 ? -8.703 -3.124 -19.326 1.00 98.12 81 ALA A N 1
ATOM 622 C CA . ALA A 1 81 ? -9.249 -2.790 -18.011 1.00 98.12 81 ALA A CA 1
ATOM 623 C C . ALA A 1 81 ? -10.752 -3.117 -17.920 1.00 98.12 81 ALA A C 1
ATOM 625 O O . ALA A 1 81 ? -11.191 -3.698 -16.932 1.00 98.12 81 ALA A O 1
ATOM 626 N N . ASP A 1 82 ? -11.531 -2.821 -18.967 1.00 98.25 82 ASP A N 1
ATOM 627 C CA . ASP A 1 82 ? -12.966 -3.127 -19.059 1.00 98.25 82 ASP A CA 1
ATOM 628 C C . ASP A 1 82 ? -13.232 -4.632 -18.902 1.00 98.25 82 ASP A C 1
ATOM 630 O O . ASP A 1 82 ? -14.158 -5.031 -18.194 1.00 98.25 82 ASP A O 1
ATOM 634 N N . LYS A 1 83 ? -12.385 -5.479 -19.506 1.00 98.38 83 LYS A N 1
ATOM 635 C CA . LYS A 1 83 ? -12.450 -6.948 -19.389 1.00 98.38 83 LYS A CA 1
ATOM 636 C C . LYS A 1 83 ? -12.382 -7.439 -17.937 1.00 98.38 83 LYS A C 1
ATOM 638 O O . LYS A 1 83 ? -12.907 -8.512 -17.649 1.00 98.38 83 LYS A O 1
ATOM 643 N N . TYR A 1 84 ? -11.735 -6.682 -17.052 1.00 98.38 84 TYR A N 1
ATOM 644 C CA . TYR A 1 84 ? -11.458 -7.056 -15.663 1.00 98.38 84 TYR A CA 1
ATOM 645 C C . TYR A 1 84 ? -12.057 -6.083 -14.638 1.00 98.38 84 TYR A C 1
ATOM 647 O O . TYR A 1 84 ? -11.668 -6.101 -13.469 1.00 98.38 84 TYR A O 1
ATOM 655 N N . ALA A 1 85 ? -13.011 -5.241 -15.044 1.00 97.44 85 ALA A N 1
ATOM 656 C CA . ALA A 1 85 ? -13.599 -4.211 -14.187 1.00 97.44 85 ALA A CA 1
ATOM 657 C C . ALA A 1 85 ? -14.321 -4.778 -12.944 1.00 97.44 85 ALA A C 1
ATOM 659 O O . ALA A 1 85 ? -14.446 -4.103 -11.921 1.00 97.44 85 ALA A O 1
ATOM 660 N N . ASP A 1 86 ? -14.782 -6.030 -12.997 1.00 97.62 86 ASP A N 1
ATOM 661 C CA . ASP A 1 86 ? -15.427 -6.736 -11.883 1.00 97.62 86 ASP A CA 1
ATOM 662 C C . ASP A 1 86 ? -14.431 -7.248 -10.824 1.00 97.62 86 ASP A C 1
ATOM 664 O O . ASP A 1 86 ? -14.807 -7.573 -9.687 1.00 97.62 86 ASP A O 1
ATOM 668 N N . LEU A 1 87 ? -13.135 -7.277 -11.151 1.00 98.00 87 LEU A N 1
ATOM 669 C CA . LEU A 1 87 ? -12.098 -7.714 -10.225 1.00 98.00 87 LEU A CA 1
ATOM 670 C C . LEU A 1 87 ? -11.839 -6.720 -9.100 1.00 98.00 87 LEU A C 1
ATOM 672 O O . LEU A 1 87 ? -11.224 -7.112 -8.114 1.00 98.00 87 LEU A O 1
ATOM 676 N N . GLY A 1 88 ? -12.375 -5.501 -9.145 1.00 97.69 88 GLY A N 1
ATOM 677 C CA . GLY A 1 88 ? -12.314 -4.622 -7.983 1.00 97.69 88 GLY A CA 1
ATOM 678 C C . GLY A 1 88 ? -10.898 -4.125 -7.671 1.00 97.69 88 GLY A C 1
ATOM 679 O O . GLY A 1 88 ? -10.575 -4.027 -6.488 1.00 97.69 88 GLY A O 1
ATOM 680 N N . VAL A 1 89 ? -10.059 -3.891 -8.690 1.00 98.81 89 VAL A N 1
ATOM 681 C CA . VAL A 1 89 ? -8.602 -3.700 -8.548 1.00 98.81 89 VAL A CA 1
ATOM 682 C C . VAL A 1 89 ? -8.263 -2.652 -7.488 1.00 98.81 89 VAL A C 1
ATOM 684 O O . VAL A 1 89 ? -8.808 -1.542 -7.486 1.00 98.81 89 VAL A O 1
ATOM 687 N N . ILE A 1 90 ? -7.341 -3.012 -6.597 1.00 98.88 90 ILE A N 1
ATOM 688 C CA . ILE A 1 90 ? -6.784 -2.139 -5.566 1.00 98.88 90 ILE A CA 1
ATOM 689 C C . ILE A 1 90 ? -5.342 -1.799 -5.953 1.00 98.88 90 ILE A C 1
ATOM 691 O O . ILE A 1 90 ? -4.518 -2.699 -6.067 1.00 98.88 90 ILE A O 1
ATOM 695 N N . ASP A 1 91 ? -5.040 -0.512 -6.125 1.00 98.88 91 ASP A N 1
ATOM 696 C CA . ASP A 1 91 ? -3.659 -0.022 -6.203 1.00 98.88 91 ASP A CA 1
ATOM 697 C C . ASP A 1 91 ? -3.128 0.150 -4.776 1.00 98.88 91 ASP A C 1
ATOM 699 O O . ASP A 1 91 ? -3.582 1.038 -4.046 1.00 98.88 91 ASP A O 1
ATOM 703 N N . VAL A 1 92 ? -2.219 -0.730 -4.347 1.00 98.81 92 VAL A N 1
ATOM 704 C CA . VAL A 1 92 ? -1.776 -0.776 -2.943 1.00 98.81 92 VAL A CA 1
ATOM 705 C C . VAL A 1 92 ? -0.624 0.173 -2.601 1.00 98.81 92 VAL A C 1
ATOM 707 O O . VAL A 1 92 ? -0.193 0.194 -1.448 1.00 98.81 92 VAL A O 1
ATOM 710 N N . HIS A 1 93 ? -0.137 0.965 -3.560 1.00 98.75 93 HIS A N 1
ATOM 711 C CA . HIS A 1 93 ? 0.978 1.884 -3.340 1.00 98.75 93 HIS A CA 1
ATOM 712 C C . HIS A 1 93 ? 0.831 3.148 -4.192 1.00 98.75 93 HIS A C 1
ATOM 714 O O . HIS A 1 93 ? 1.053 3.137 -5.406 1.00 98.75 93 HIS A O 1
ATOM 720 N N . ASN A 1 94 ? 0.476 4.267 -3.553 1.00 98.44 94 ASN A N 1
ATOM 721 C CA . ASN A 1 94 ? 0.293 5.533 -4.249 1.00 98.44 94 ASN A CA 1
ATOM 722 C C . ASN A 1 94 ? 0.693 6.761 -3.410 1.00 98.44 94 ASN A C 1
ATOM 724 O O . ASN A 1 94 ? 0.270 6.909 -2.262 1.00 98.44 94 ASN A O 1
ATOM 728 N N . HIS A 1 95 ? 1.435 7.685 -4.032 1.00 98.00 95 HIS A N 1
ATOM 729 C CA . HIS A 1 95 ? 1.977 8.898 -3.401 1.00 98.00 95 HIS A CA 1
ATOM 730 C C . HIS A 1 95 ? 1.179 10.183 -3.687 1.00 98.00 95 HIS A C 1
ATOM 732 O O . HIS A 1 95 ? 1.627 11.294 -3.380 1.00 98.00 95 HIS A O 1
ATOM 738 N N . ASP A 1 96 ? 0.002 10.090 -4.305 1.00 98.12 96 ASP A N 1
ATOM 739 C CA . ASP A 1 96 ? -0.711 11.265 -4.806 1.00 98.12 96 ASP A CA 1
ATOM 740 C C . ASP A 1 96 ? -1.557 11.990 -3.750 1.00 98.12 96 ASP A C 1
ATOM 742 O O . ASP A 1 96 ? -2.429 12.779 -4.114 1.00 98.12 96 ASP A O 1
ATOM 746 N N . ALA A 1 97 ? -1.328 11.805 -2.445 1.00 98.06 97 ALA A N 1
ATOM 747 C CA . ALA A 1 97 ? -2.137 12.454 -1.403 1.00 98.06 97 ALA A CA 1
ATOM 748 C C . ALA A 1 97 ? -2.286 13.979 -1.577 1.00 98.06 97 ALA A C 1
ATOM 750 O O . ALA A 1 97 ? -3.321 14.549 -1.239 1.00 98.06 97 ALA A O 1
ATOM 751 N N . ASN A 1 98 ? -1.295 14.662 -2.155 1.00 96.88 98 ASN A N 1
ATOM 752 C CA . ASN A 1 98 ? -1.352 16.101 -2.431 1.00 96.88 98 ASN A CA 1
ATOM 753 C C . ASN A 1 98 ? -2.090 16.496 -3.726 1.00 96.88 98 ASN A C 1
ATOM 755 O O . ASN A 1 98 ? -2.331 17.684 -3.947 1.00 96.88 98 ASN A O 1
ATOM 759 N N . LYS A 1 99 ? -2.433 15.538 -4.591 1.00 96.62 99 LYS A N 1
ATOM 760 C CA . LYS A 1 99 ? -3.030 15.774 -5.917 1.00 96.62 99 LYS A CA 1
ATOM 761 C C . LYS A 1 99 ? -4.077 14.728 -6.332 1.00 96.62 99 LYS A C 1
ATOM 763 O O . LYS A 1 99 ? -4.476 14.716 -7.492 1.00 96.62 99 LYS A O 1
ATOM 768 N N . TYR A 1 100 ? -4.572 13.912 -5.400 1.00 96.75 100 TYR A N 1
ATOM 769 C CA . TYR A 1 100 ? -5.460 12.766 -5.649 1.00 96.75 100 TYR A CA 1
ATOM 770 C C . TYR A 1 100 ? -6.713 13.107 -6.475 1.00 96.75 100 TYR A C 1
ATOM 772 O O . TYR A 1 100 ? -7.171 12.294 -7.274 1.00 96.75 100 TYR A O 1
ATOM 780 N N . LEU A 1 101 ? -7.239 14.335 -6.352 1.00 96.75 101 LEU A N 1
ATOM 781 C CA . LEU A 1 101 ? -8.368 14.810 -7.163 1.00 96.75 101 LEU A CA 1
ATOM 782 C C . LEU A 1 101 ? -8.066 14.818 -8.669 1.00 96.75 101 LEU A C 1
ATOM 784 O O . LEU A 1 101 ? -8.961 14.580 -9.475 1.00 96.75 101 LEU A O 1
ATOM 788 N N . LEU A 1 102 ? -6.817 15.085 -9.054 1.00 96.31 102 LEU A N 1
ATOM 789 C CA . LEU A 1 102 ? -6.381 15.026 -10.450 1.00 96.31 102 LEU A CA 1
ATOM 790 C C . LEU A 1 102 ? -6.239 13.567 -10.916 1.00 96.31 102 LEU A C 1
ATOM 792 O O . LEU A 1 102 ? -6.575 13.242 -12.059 1.00 96.31 102 LEU A O 1
ATOM 796 N N . SER A 1 103 ? -5.791 12.693 -10.015 1.00 97.19 103 SER A N 1
ATOM 797 C CA . SER A 1 103 ? -5.504 11.281 -10.285 1.00 97.19 103 SER A CA 1
ATOM 798 C C . SER A 1 103 ? -6.763 10.417 -10.407 1.00 97.19 103 SER A C 1
ATOM 800 O O . SER A 1 103 ? -6.748 9.459 -11.179 1.00 97.19 103 SER A O 1
ATOM 802 N N . PHE A 1 104 ? -7.891 10.809 -9.789 1.00 97.31 104 PHE A N 1
ATOM 803 C CA . PHE A 1 104 ? -9.188 10.130 -9.968 1.00 97.31 104 PHE A CA 1
ATOM 804 C C . PHE A 1 104 ? -9.558 9.922 -11.435 1.00 97.31 104 PHE A C 1
ATOM 806 O O . PHE A 1 104 ? -10.044 8.859 -11.800 1.00 97.31 104 PHE A O 1
ATOM 813 N N . SER A 1 105 ? -9.267 10.896 -12.300 1.00 96.62 105 SER A N 1
ATOM 814 C CA . SER A 1 105 ? -9.574 10.779 -13.729 1.00 96.62 105 SER A CA 1
ATOM 815 C C . SER A 1 105 ? -8.848 9.619 -14.424 1.00 96.62 105 SER A C 1
ATOM 817 O O . SER A 1 105 ? -9.360 9.080 -15.405 1.00 96.62 105 SER A O 1
ATOM 819 N N . ALA A 1 106 ? -7.659 9.242 -13.946 1.00 96.75 106 ALA A N 1
ATOM 820 C CA . ALA A 1 106 ? -6.916 8.095 -14.451 1.00 96.75 106 ALA A CA 1
ATOM 821 C C . ALA A 1 106 ? -7.386 6.797 -13.786 1.00 96.75 106 ALA A C 1
ATOM 823 O O . ALA A 1 106 ? -7.604 5.810 -14.484 1.00 96.75 106 ALA A O 1
ATOM 824 N N . TRP A 1 107 ? -7.608 6.813 -12.469 1.00 98.31 107 TRP A N 1
ATOM 825 C CA . TRP A 1 107 ? -8.127 5.659 -11.730 1.00 98.31 107 TRP A CA 1
ATOM 826 C C . TRP A 1 107 ? -9.498 5.214 -12.246 1.00 98.31 107 TRP A C 1
ATOM 828 O O . TRP A 1 107 ? -9.685 4.038 -12.540 1.00 98.31 107 TRP A O 1
ATOM 838 N N . ASP A 1 108 ? -10.429 6.148 -12.444 1.00 98.06 108 ASP A N 1
ATOM 839 C CA . ASP A 1 108 ? -11.779 5.855 -12.938 1.00 98.06 108 ASP A CA 1
ATOM 840 C C . ASP A 1 108 ? -11.764 5.384 -14.398 1.00 98.06 108 ASP A C 1
ATOM 842 O O . ASP A 1 108 ? -12.508 4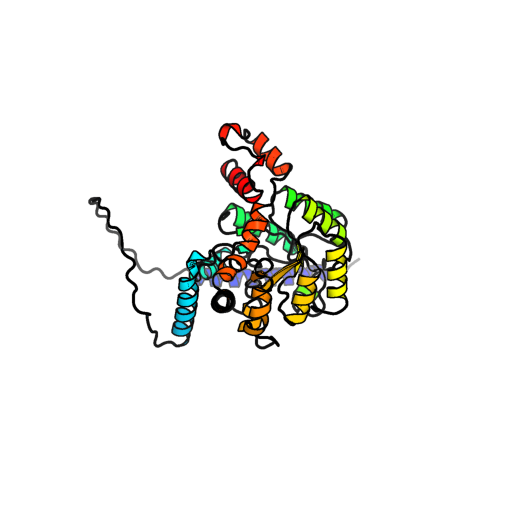.479 -14.764 1.00 98.06 108 ASP A O 1
ATOM 846 N N . ARG A 1 109 ? -10.884 5.954 -15.235 1.00 97.19 109 ARG A N 1
ATOM 847 C CA . ARG A 1 109 ? -10.732 5.558 -16.648 1.00 97.19 109 ARG A CA 1
ATOM 848 C C . ARG A 1 109 ? -10.374 4.081 -16.809 1.00 97.19 109 ARG A C 1
ATOM 850 O O . ARG A 1 109 ? -10.732 3.494 -17.823 1.00 97.19 109 ARG A O 1
ATOM 857 N N . TYR A 1 110 ? -9.639 3.523 -15.855 1.00 98.25 110 TYR A N 1
ATOM 858 C CA . TYR A 1 110 ? -9.168 2.142 -15.887 1.00 98.25 110 TYR A CA 1
ATOM 859 C C . TYR A 1 110 ? -9.728 1.320 -14.723 1.00 98.25 110 TYR A C 1
ATOM 861 O O . TYR A 1 110 ? -9.075 0.378 -14.299 1.00 98.25 110 TYR A O 1
ATOM 869 N N . HIS A 1 111 ? -10.892 1.671 -14.171 1.00 98.12 111 HIS A N 1
ATOM 870 C CA . HIS A 1 111 ? -11.584 0.879 -13.139 1.00 98.12 111 HIS A CA 1
ATOM 871 C C . HIS A 1 111 ? -10.743 0.518 -11.903 1.00 98.12 111 HIS A C 1
ATOM 873 O O . HIS A 1 111 ? -10.938 -0.538 -11.312 1.00 98.12 111 HIS A O 1
ATOM 879 N N . VAL A 1 112 ? -9.814 1.376 -11.472 1.00 98.62 112 VAL A N 1
ATOM 880 C CA . VAL A 1 112 ? -9.121 1.165 -10.191 1.00 98.62 112 VAL A CA 1
ATOM 881 C C . VAL A 1 112 ? -10.079 1.536 -9.061 1.00 98.62 112 VAL A C 1
ATOM 883 O O . VAL A 1 112 ? -10.414 2.707 -8.838 1.00 98.62 112 VAL A O 1
ATOM 886 N N . ASN A 1 113 ? -10.569 0.521 -8.356 1.00 98.31 113 ASN A N 1
ATOM 887 C CA . ASN A 1 113 ? -11.640 0.668 -7.381 1.00 98.31 113 ASN A CA 1
ATOM 888 C C . ASN A 1 113 ? -11.167 1.325 -6.092 1.00 98.31 113 ASN A C 1
ATOM 890 O O . ASN A 1 113 ? -11.907 2.140 -5.535 1.00 98.31 113 ASN A O 1
ATOM 894 N N . LYS A 1 114 ? -9.978 0.969 -5.601 1.00 98.75 114 LYS A N 1
ATOM 895 C CA . LYS A 1 114 ? -9.444 1.500 -4.342 1.00 98.75 114 LYS A CA 1
ATOM 896 C C . LYS A 1 114 ? -7.960 1.800 -4.434 1.00 98.75 114 LYS A C 1
ATOM 898 O O . LYS A 1 114 ? -7.245 1.134 -5.172 1.00 98.75 114 LYS A O 1
ATOM 903 N N . ILE A 1 115 ? -7.527 2.789 -3.662 1.00 98.75 115 ILE A N 1
ATOM 904 C CA . ILE A 1 115 ? -6.156 3.286 -3.632 1.00 98.75 115 ILE A CA 1
ATOM 905 C C . ILE A 1 115 ? -5.678 3.304 -2.187 1.00 98.75 115 ILE A C 1
ATOM 907 O O . ILE A 1 115 ? -6.291 3.962 -1.343 1.00 98.75 115 ILE A O 1
ATOM 911 N N . VAL A 1 116 ? -4.571 2.630 -1.900 1.00 98.88 116 VAL A N 1
ATOM 912 C CA . VAL A 1 116 ? -3.794 2.919 -0.695 1.00 98.88 116 VAL A CA 1
ATOM 913 C C . VAL A 1 116 ? -3.044 4.215 -0.942 1.00 98.88 116 VAL A C 1
ATOM 915 O O . VAL A 1 116 ? -2.222 4.301 -1.851 1.00 98.88 116 VAL A O 1
ATOM 918 N N . LEU A 1 117 ? -3.375 5.242 -0.167 1.00 98.81 117 LEU A N 1
ATOM 919 C CA . LEU A 1 117 ? -2.931 6.604 -0.419 1.00 98.81 117 LEU A CA 1
ATOM 920 C C . LEU A 1 117 ? -2.097 7.118 0.748 1.00 98.81 117 LEU A C 1
ATOM 922 O O . LEU A 1 117 ? -2.544 7.123 1.896 1.00 98.81 117 LEU A O 1
ATOM 926 N N . PHE A 1 118 ? -0.918 7.613 0.408 1.00 97.69 118 PHE A N 1
ATOM 927 C CA . PHE A 1 118 ? -0.040 8.428 1.235 1.00 97.69 118 PHE A CA 1
ATOM 928 C C . PHE A 1 118 ? 0.676 9.419 0.304 1.00 97.69 118 PHE A C 1
ATOM 930 O O . PHE A 1 118 ? 0.237 9.639 -0.829 1.00 97.69 118 PHE A O 1
ATOM 937 N N . GLY A 1 119 ? 1.700 10.123 0.779 1.00 96.94 119 GLY A N 1
ATOM 938 C CA . GLY A 1 119 ? 2.408 11.095 -0.054 1.00 96.94 119 GLY A CA 1
ATOM 939 C C . GLY A 1 119 ? 3.907 11.005 0.097 1.00 96.94 119 GLY A C 1
ATOM 940 O O . GLY A 1 119 ? 4.513 10.022 -0.316 1.00 96.94 119 GLY A O 1
ATOM 941 N N . ASN A 1 120 ? 4.499 12.057 0.655 1.00 97.81 120 ASN A N 1
ATOM 942 C CA . ASN A 1 120 ? 5.931 12.084 0.905 1.00 97.81 120 ASN A CA 1
ATOM 943 C C . ASN A 1 120 ? 6.293 11.024 1.953 1.00 97.81 120 ASN A C 1
ATOM 945 O O . ASN A 1 120 ? 5.455 10.643 2.769 1.00 97.81 120 ASN A O 1
ATOM 949 N N . VAL A 1 121 ? 7.544 10.571 1.941 1.00 97.25 121 VAL A N 1
ATOM 950 C CA . VAL A 1 121 ? 7.960 9.354 2.649 1.00 97.25 121 VAL A CA 1
ATOM 951 C C . VAL A 1 121 ? 9.162 9.621 3.543 1.00 97.25 121 VAL A C 1
ATOM 953 O O . VAL A 1 121 ? 10.130 10.251 3.120 1.00 97.25 121 VAL A O 1
ATOM 956 N N . SER A 1 122 ? 9.088 9.169 4.798 1.00 96.88 122 SER A N 1
ATOM 957 C CA . SER A 1 122 ? 10.183 9.229 5.781 1.00 96.88 122 SER A CA 1
ATOM 958 C C . SER A 1 122 ? 10.906 10.589 5.863 1.00 96.88 122 SER A C 1
ATOM 960 O O . SER A 1 122 ? 12.133 10.675 5.955 1.00 96.88 122 SER A O 1
ATOM 962 N N . GLU A 1 123 ? 10.137 11.680 5.856 1.00 97.56 123 GLU A N 1
ATOM 963 C CA . GLU A 1 123 ? 10.625 13.042 6.091 1.00 97.56 123 GLU A CA 1
ATOM 964 C C . GLU A 1 123 ? 9.520 13.945 6.679 1.00 97.56 123 GLU A C 1
ATOM 966 O O . GLU A 1 123 ? 8.340 13.609 6.589 1.00 97.56 123 GLU A O 1
ATOM 971 N N . PRO A 1 124 ? 9.836 15.126 7.251 1.00 97.88 124 PRO A N 1
ATOM 972 C CA . PRO A 1 124 ? 8.838 15.983 7.902 1.00 97.88 124 PRO A CA 1
ATOM 973 C C . PRO A 1 124 ? 7.630 16.362 7.046 1.00 97.88 124 PRO A C 1
ATOM 975 O O . PRO A 1 124 ? 6.530 16.533 7.572 1.00 97.88 124 PRO A O 1
ATOM 978 N N . SER A 1 125 ? 7.822 16.493 5.735 1.00 97.88 125 SER A N 1
ATOM 979 C CA . SER A 1 125 ? 6.752 16.823 4.795 1.00 97.88 125 SER A CA 1
ATOM 980 C C . SER A 1 125 ? 5.700 15.699 4.693 1.00 97.88 125 SER A C 1
ATOM 982 O O . SER A 1 125 ? 4.537 15.994 4.420 1.00 97.88 125 SER A O 1
ATOM 984 N N . ALA A 1 126 ? 6.071 14.447 4.998 1.00 98.38 126 ALA A N 1
ATOM 985 C CA . ALA A 1 126 ? 5.182 13.288 5.012 1.00 98.38 126 ALA A CA 1
ATOM 986 C C . ALA A 1 126 ? 4.020 13.471 5.992 1.00 98.38 126 ALA A C 1
ATOM 988 O O . ALA A 1 126 ? 2.880 13.198 5.642 1.00 98.38 126 ALA A O 1
ATOM 989 N N . LYS A 1 127 ? 4.261 14.088 7.159 1.00 98.25 127 LYS A N 1
ATOM 990 C CA . LYS A 1 127 ? 3.198 14.413 8.133 1.00 98.25 127 LYS A CA 1
ATOM 991 C C . LYS A 1 127 ? 2.083 15.269 7.526 1.00 98.25 127 LYS A C 1
ATOM 993 O O . LYS A 1 127 ? 0.919 15.134 7.893 1.00 98.25 127 LYS A O 1
ATOM 998 N N . ILE A 1 128 ? 2.439 16.168 6.605 1.00 98.31 128 ILE A N 1
ATOM 999 C CA . ILE A 1 128 ? 1.473 17.029 5.914 1.00 98.31 128 ILE A CA 1
ATOM 1000 C C . ILE A 1 128 ? 0.673 16.196 4.916 1.00 98.31 128 ILE A C 1
ATOM 1002 O O . ILE A 1 128 ? -0.550 16.305 4.869 1.00 98.31 128 ILE A O 1
ATOM 1006 N N . THR A 1 129 ? 1.340 15.358 4.123 1.00 98.56 129 THR A N 1
ATOM 1007 C CA . THR A 1 129 ? 0.656 14.522 3.133 1.00 98.56 129 THR A CA 1
ATOM 1008 C C . THR A 1 129 ? -0.163 13.396 3.755 1.00 98.56 129 THR A C 1
ATOM 1010 O O . THR A 1 129 ? -1.211 13.076 3.208 1.00 98.56 129 THR A O 1
ATOM 1013 N N . ASP A 1 130 ? 0.223 12.872 4.918 1.00 98.75 130 ASP A N 1
ATOM 1014 C CA . ASP A 1 130 ? -0.575 11.915 5.692 1.00 98.75 130 ASP A CA 1
ATOM 1015 C C . ASP A 1 130 ? -1.927 12.539 6.065 1.00 98.75 130 ASP A C 1
ATOM 1017 O O . ASP A 1 130 ? -2.985 11.964 5.817 1.00 98.75 130 ASP A O 1
ATOM 1021 N N . ALA A 1 131 ? -1.916 13.782 6.562 1.00 98.50 131 ALA A N 1
ATOM 1022 C CA . ALA A 1 131 ? -3.145 14.514 6.862 1.00 98.50 131 ALA A CA 1
ATOM 1023 C C . ALA A 1 131 ? -4.013 14.753 5.610 1.00 98.50 131 ALA A C 1
ATOM 1025 O O . ALA A 1 131 ? -5.244 14.722 5.696 1.00 98.50 131 ALA A O 1
ATOM 1026 N N . LEU A 1 132 ? -3.398 14.956 4.438 1.00 98.62 132 LEU A N 1
ATOM 1027 C CA . LEU A 1 132 ? -4.125 15.047 3.166 1.00 98.62 132 LEU A CA 1
ATOM 1028 C C . LEU A 1 132 ? -4.728 13.697 2.756 1.00 98.62 132 LEU A C 1
ATOM 1030 O O . LEU A 1 132 ? -5.881 13.670 2.324 1.00 98.62 132 LEU A O 1
ATOM 1034 N N . ALA A 1 133 ? -4.007 12.589 2.947 1.00 98.75 133 ALA A N 1
ATOM 1035 C CA . ALA A 1 133 ? -4.519 11.240 2.712 1.00 98.75 133 ALA A CA 1
ATOM 1036 C C . ALA A 1 133 ? -5.705 10.920 3.635 1.00 98.75 133 ALA A C 1
ATOM 1038 O O . ALA A 1 133 ? -6.721 10.398 3.179 1.00 98.75 133 ALA A O 1
ATOM 1039 N N .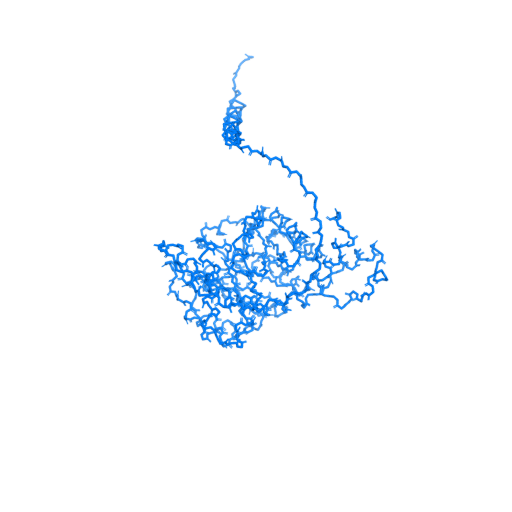 TRP A 1 134 ? -5.638 11.321 4.907 1.00 98.62 134 TRP A N 1
ATOM 1040 C CA . TRP A 1 134 ? -6.765 11.216 5.836 1.00 98.62 134 TRP A CA 1
ATOM 1041 C C . TRP A 1 134 ? -7.969 12.058 5.402 1.00 98.62 134 TRP A C 1
ATOM 1043 O O . TRP A 1 134 ? -9.109 11.594 5.454 1.00 98.62 134 TRP A O 1
ATOM 1053 N N . GLY A 1 135 ? -7.733 13.284 4.927 1.00 98.12 135 GLY A N 1
ATOM 1054 C CA . GLY A 1 135 ? -8.781 14.129 4.354 1.00 98.12 135 GLY A CA 1
ATOM 1055 C C . GLY A 1 135 ? -9.442 13.493 3.126 1.00 98.12 135 GLY A C 1
ATOM 1056 O O . GLY A 1 135 ? -10.670 13.471 3.028 1.00 98.12 135 GLY A O 1
ATOM 1057 N N . ALA A 1 136 ? -8.642 12.918 2.223 1.00 98.44 136 ALA A N 1
ATOM 1058 C CA . ALA A 1 136 ? -9.132 12.173 1.066 1.00 98.44 136 ALA A CA 1
ATOM 1059 C C . ALA A 1 136 ? -9.947 10.944 1.494 1.00 98.44 136 ALA A C 1
ATOM 1061 O O . ALA A 1 136 ? -11.025 10.705 0.955 1.00 98.44 136 ALA A O 1
ATOM 1062 N N . TYR A 1 137 ? -9.482 10.213 2.508 1.00 98.62 137 TYR A N 1
ATOM 1063 C CA . TYR A 1 137 ? -10.191 9.070 3.071 1.00 98.62 137 TYR A CA 1
ATOM 1064 C C . TYR A 1 137 ? -11.543 9.442 3.669 1.00 98.62 137 TYR A C 1
ATOM 1066 O O . TYR A 1 137 ? -12.538 8.777 3.403 1.00 98.62 137 TYR A O 1
ATOM 1074 N N . ARG A 1 138 ? -11.618 10.537 4.424 1.00 97.50 138 ARG A N 1
ATOM 1075 C CA . ARG A 1 138 ? -12.894 11.032 4.948 1.00 97.50 138 ARG A CA 1
ATOM 1076 C C . ARG A 1 138 ? -13.886 11.390 3.848 1.00 97.50 138 ARG A C 1
ATOM 1078 O O . ARG A 1 138 ? -15.072 11.105 3.989 1.00 97.50 138 ARG A O 1
ATOM 1085 N N . ALA A 1 139 ? -13.409 12.017 2.775 1.00 97.19 139 ALA A N 1
ATOM 1086 C CA . ALA A 1 139 ? -14.248 12.412 1.649 1.00 97.19 139 ALA A CA 1
ATOM 1087 C C . ALA A 1 139 ? -14.670 11.217 0.774 1.00 97.19 139 ALA A C 1
ATOM 1089 O O . ALA A 1 139 ? -15.786 11.201 0.257 1.00 97.19 139 ALA A O 1
ATOM 1090 N N . TYR A 1 140 ? -13.799 10.213 0.629 1.00 98.06 140 TYR A N 1
ATOM 1091 C CA . TYR A 1 140 ? -13.985 9.072 -0.268 1.00 98.06 140 TYR A CA 1
ATOM 1092 C C . TYR A 1 140 ? -13.619 7.738 0.411 1.00 98.06 140 TYR A C 1
ATOM 1094 O O . TYR A 1 140 ? -12.733 7.023 -0.070 1.00 98.06 140 TYR A O 1
ATOM 1102 N N . PRO A 1 141 ? -14.295 7.349 1.507 1.00 97.62 141 PRO A N 1
ATOM 1103 C CA . PRO A 1 141 ? -13.870 6.204 2.308 1.00 97.62 141 PRO A CA 1
ATOM 1104 C C . PRO A 1 141 ? -14.009 4.871 1.568 1.00 97.62 141 PRO A C 1
ATOM 1106 O O . PRO A 1 141 ? -13.305 3.923 1.874 1.00 97.62 141 PRO A O 1
ATOM 1109 N N . ASP A 1 142 ? -14.868 4.791 0.552 1.00 97.69 142 ASP A N 1
ATOM 1110 C CA . ASP A 1 142 ? -15.016 3.590 -0.281 1.00 97.69 142 ASP A CA 1
ATOM 1111 C C . ASP A 1 142 ? -13.964 3.473 -1.400 1.00 97.69 142 ASP A C 1
ATOM 1113 O O . ASP A 1 142 ? -13.921 2.449 -2.093 1.00 97.69 142 ASP A O 1
ATOM 1117 N N . ARG A 1 143 ? -13.136 4.512 -1.588 1.00 98.19 143 ARG A N 1
ATOM 1118 C CA . ARG A 1 143 ? -12.103 4.605 -2.634 1.00 98.19 143 ARG A CA 1
ATOM 1119 C C . ARG A 1 143 ? -10.685 4.683 -2.081 1.00 98.19 143 ARG A C 1
ATOM 1121 O O . ARG A 1 143 ? -9.762 4.306 -2.787 1.00 98.19 143 ARG A O 1
ATOM 1128 N N . ILE A 1 144 ? -10.495 5.193 -0.869 1.00 98.75 144 ILE A N 1
ATOM 1129 C CA . ILE A 1 144 ? -9.168 5.475 -0.319 1.00 98.75 144 ILE A CA 1
ATOM 1130 C C . ILE A 1 144 ? -8.924 4.628 0.928 1.00 98.75 144 ILE A C 1
ATOM 1132 O O . ILE A 1 144 ? -9.798 4.508 1.780 1.00 98.75 144 ILE A O 1
ATOM 1136 N N . TYR A 1 145 ? -7.715 4.096 1.058 1.00 98.88 145 TYR A N 1
ATOM 1137 C CA . TYR A 1 145 ? -7.189 3.509 2.282 1.00 98.88 145 TYR A CA 1
ATOM 1138 C C . TYR A 1 145 ? -5.998 4.342 2.761 1.00 98.88 145 TYR A C 1
ATOM 1140 O O . TYR A 1 145 ? -4.980 4.384 2.074 1.00 98.88 145 TYR A O 1
ATOM 1148 N N . PRO A 1 146 ? -6.106 5.053 3.899 1.00 98.69 146 PRO A N 1
ATOM 1149 C CA . PRO A 1 146 ? -5.053 5.952 4.338 1.00 98.69 146 PRO A CA 1
ATOM 1150 C C . PRO A 1 146 ? -3.939 5.156 5.015 1.00 98.69 146 PRO A C 1
ATOM 1152 O O . PRO A 1 146 ? -4.140 4.554 6.077 1.00 98.69 146 PRO A O 1
ATOM 1155 N N . PHE A 1 147 ? -2.760 5.189 4.410 1.00 98.81 147 PHE A N 1
ATOM 1156 C CA . PHE A 1 147 ? -1.513 4.850 5.089 1.00 98.81 147 PHE A CA 1
ATOM 1157 C C . PHE A 1 147 ? -0.824 6.149 5.517 1.00 98.81 147 PHE A C 1
ATOM 1159 O O . PHE A 1 147 ? -1.203 7.239 5.080 1.00 98.81 147 PHE A O 1
ATOM 1166 N N . PHE A 1 148 ? 0.146 6.048 6.420 1.00 98.81 148 PHE A N 1
ATOM 1167 C CA . PHE A 1 148 ? 0.945 7.193 6.846 1.00 98.81 148 PHE A CA 1
ATOM 1168 C C . PHE A 1 148 ? 2.430 6.854 6.878 1.00 98.81 148 PHE A C 1
ATOM 1170 O O . PHE A 1 148 ? 2.817 5.759 7.288 1.00 98.81 148 PHE A O 1
ATOM 1177 N N . SER A 1 149 ? 3.264 7.818 6.503 1.00 97.75 149 SER A N 1
ATOM 1178 C CA . SER A 1 149 ? 4.724 7.652 6.414 1.00 97.75 149 SER A CA 1
ATOM 1179 C C . SER A 1 149 ? 5.498 8.681 7.250 1.00 97.75 149 SER A C 1
ATOM 1181 O O . SER A 1 149 ? 6.727 8.643 7.330 1.00 97.75 149 SER A O 1
ATOM 1183 N N . GLY A 1 150 ? 4.799 9.640 7.860 1.00 97.69 150 GLY A N 1
ATOM 1184 C CA . GLY A 1 150 ? 5.361 10.796 8.547 1.00 97.69 150 GLY A CA 1
ATOM 1185 C C . GLY A 1 150 ? 5.705 10.565 10.008 1.00 97.69 150 GLY A C 1
ATOM 1186 O O . GLY A 1 150 ? 5.176 11.239 10.891 1.00 97.69 150 GLY A O 1
ATOM 1187 N N . PHE A 1 151 ? 6.662 9.687 10.275 1.00 98.19 151 PHE A N 1
ATOM 1188 C CA . PHE A 1 151 ? 7.252 9.529 11.602 1.00 98.19 151 PHE A CA 1
ATOM 1189 C C . PHE A 1 151 ? 8.777 9.446 11.515 1.00 98.19 151 PHE A C 1
ATOM 1191 O O . PHE A 1 151 ? 9.332 8.968 10.529 1.00 98.19 151 PHE A O 1
ATOM 1198 N N . ASP A 1 152 ? 9.450 9.937 12.555 1.00 97.31 152 ASP A N 1
ATOM 1199 C CA . ASP A 1 152 ? 10.903 9.844 12.664 1.00 97.31 152 ASP A CA 1
ATOM 1200 C C . ASP A 1 152 ? 11.273 8.518 13.326 1.00 97.31 152 ASP A C 1
ATOM 1202 O O . ASP A 1 152 ? 11.122 8.361 14.535 1.00 97.31 152 ASP A O 1
ATOM 1206 N N . MET A 1 153 ? 11.730 7.541 12.547 1.00 94.81 153 MET A N 1
ATOM 1207 C CA . MET A 1 153 ? 12.094 6.227 13.086 1.00 94.81 153 MET A CA 1
ATOM 1208 C C . MET A 1 153 ? 13.372 6.240 13.937 1.00 94.81 153 MET A C 1
ATOM 1210 O O . MET A 1 153 ? 13.667 5.241 14.590 1.00 94.81 153 MET A O 1
ATOM 1214 N N . ASN A 1 154 ? 14.113 7.350 13.975 1.00 94.25 154 ASN A N 1
ATOM 1215 C CA . ASN A 1 154 ? 15.339 7.473 14.764 1.00 94.25 154 ASN A CA 1
ATOM 1216 C C . ASN A 1 154 ? 15.088 8.057 16.160 1.00 94.25 154 ASN A C 1
ATOM 1218 O O . ASN A 1 154 ? 15.925 7.902 17.046 1.00 94.25 154 ASN A O 1
ATOM 1222 N N . GLU A 1 155 ? 13.925 8.675 16.374 1.00 95.69 155 GLU A N 1
ATOM 1223 C CA . GLU A 1 155 ? 13.587 9.367 17.616 1.00 95.69 155 GLU A CA 1
ATOM 1224 C C . GLU A 1 155 ? 12.438 8.659 18.360 1.00 95.69 155 GLU A C 1
ATOM 1226 O O . GLU A 1 155 ? 11.505 8.152 17.725 1.00 95.69 155 GLU A O 1
ATOM 1231 N N . PRO A 1 156 ? 12.456 8.598 19.706 1.00 93.62 156 PRO A N 1
ATOM 1232 C CA . PRO A 1 156 ? 11.387 7.973 20.489 1.00 93.62 156 PRO A CA 1
ATOM 1233 C C . PRO A 1 156 ? 9.986 8.544 20.214 1.00 93.62 156 PRO A C 1
ATOM 1235 O O . PRO A 1 156 ? 9.004 7.801 20.236 1.00 93.62 156 PRO A O 1
ATOM 1238 N N . GLU A 1 157 ? 9.878 9.838 19.907 1.00 96.12 157 GLU A N 1
ATOM 1239 C CA . GLU A 1 157 ? 8.628 10.528 19.558 1.00 96.12 157 GLU A CA 1
ATOM 1240 C C . GLU A 1 157 ? 7.998 9.991 18.259 1.00 96.12 157 GLU A C 1
ATOM 1242 O O . GLU A 1 157 ? 6.787 10.124 18.033 1.00 96.12 157 GLU A O 1
ATOM 1247 N N . GLY A 1 158 ? 8.792 9.345 17.399 1.00 97.31 158 GLY A N 1
ATOM 1248 C CA . GLY A 1 158 ? 8.287 8.626 16.234 1.00 97.31 158 GLY A CA 1
ATOM 1249 C C . GLY A 1 158 ? 7.333 7.497 16.616 1.00 97.31 158 GLY A C 1
ATOM 1250 O O . GLY A 1 158 ? 6.298 7.336 15.975 1.00 97.31 158 GLY A O 1
ATOM 1251 N N . LEU A 1 159 ? 7.610 6.776 17.707 1.00 98.38 159 LEU A N 1
ATOM 1252 C CA . LEU A 1 159 ? 6.752 5.687 18.190 1.00 98.38 159 LEU A CA 1
ATOM 1253 C C . LEU A 1 159 ? 5.406 6.195 18.699 1.00 98.38 159 LEU A C 1
ATOM 1255 O O . LEU A 1 159 ? 4.373 5.573 18.452 1.00 98.38 159 LEU A O 1
ATOM 1259 N N . GLU A 1 160 ? 5.406 7.342 19.378 1.00 98.19 160 GLU A N 1
ATOM 1260 C CA . GLU A 1 160 ? 4.166 8.002 19.785 1.00 98.19 160 GLU A CA 1
ATOM 1261 C C . GLU A 1 160 ? 3.363 8.447 18.557 1.00 98.19 160 GLU A C 1
ATOM 1263 O O . GLU A 1 160 ? 2.153 8.241 18.504 1.00 98.19 160 GLU A O 1
ATOM 1268 N N . THR A 1 161 ? 4.036 8.971 17.526 1.00 98.31 161 THR A N 1
ATOM 1269 C CA . THR A 1 161 ? 3.388 9.327 16.254 1.00 98.31 161 THR A CA 1
ATOM 1270 C C . THR A 1 161 ? 2.731 8.107 15.602 1.00 98.31 161 THR A C 1
ATOM 1272 O O . THR A 1 161 ? 1.558 8.178 15.238 1.00 98.31 161 THR A O 1
ATOM 1275 N N . VAL A 1 162 ? 3.443 6.978 15.504 1.00 98.75 162 VAL A N 1
ATOM 1276 C CA . VAL A 1 162 ? 2.909 5.725 14.941 1.00 98.75 162 VAL A CA 1
ATOM 1277 C C . VAL A 1 162 ? 1.684 5.255 15.722 1.00 98.75 162 VAL A C 1
ATOM 1279 O O . VAL A 1 162 ? 0.630 5.027 15.129 1.00 98.75 162 VAL A O 1
ATOM 1282 N N . ARG A 1 163 ? 1.786 5.170 17.054 1.00 98.75 163 ARG A N 1
ATOM 1283 C CA . ARG A 1 163 ? 0.672 4.752 17.913 1.00 98.75 163 ARG A CA 1
ATOM 1284 C C . ARG A 1 163 ? -0.538 5.671 17.753 1.00 98.75 163 ARG A C 1
ATOM 1286 O O . ARG A 1 163 ? -1.645 5.176 17.579 1.00 98.75 163 ARG A O 1
ATOM 1293 N N . ASN A 1 164 ? -0.336 6.988 17.755 1.00 98.56 164 ASN A N 1
ATOM 1294 C CA . ASN A 1 164 ? -1.418 7.965 17.622 1.00 98.56 164 ASN A CA 1
ATOM 1295 C C . ASN A 1 164 ? -2.130 7.869 16.267 1.00 98.56 164 ASN A C 1
ATOM 1297 O O . ASN A 1 164 ? -3.352 7.972 16.213 1.00 98.56 164 ASN A O 1
ATOM 1301 N N . GLN A 1 165 ? -1.393 7.652 15.176 1.00 98.69 165 GLN A N 1
ATOM 1302 C CA . GLN A 1 165 ? -1.981 7.505 13.842 1.00 98.69 165 GLN A CA 1
ATOM 1303 C C . GLN A 1 165 ? -2.754 6.184 13.708 1.00 98.69 165 GLN A C 1
ATOM 1305 O O . GLN A 1 165 ? -3.869 6.175 13.180 1.00 98.69 165 GLN A O 1
ATOM 1310 N N . LEU A 1 166 ? -2.220 5.082 14.247 1.00 98.81 166 LEU A N 1
ATOM 1311 C CA . LEU A 1 166 ? -2.937 3.805 14.304 1.00 98.81 166 LEU A CA 1
ATOM 1312 C C . LEU A 1 166 ? -4.214 3.926 15.146 1.00 98.81 166 LEU A C 1
ATOM 1314 O O . LEU A 1 166 ? -5.288 3.581 14.661 1.00 98.81 166 LEU A O 1
ATOM 1318 N N . GLU A 1 167 ? -4.130 4.510 16.345 1.00 98.56 167 GLU A N 1
ATOM 1319 C CA . GLU A 1 167 ? -5.278 4.794 17.218 1.00 98.56 167 GLU A CA 1
ATOM 1320 C C . GLU A 1 167 ? -6.319 5.707 16.555 1.00 98.56 167 GLU A C 1
ATOM 1322 O O . GLU A 1 167 ? -7.519 5.461 16.687 1.00 98.56 167 GLU A O 1
ATOM 1327 N N . ASN A 1 168 ? -5.890 6.711 15.783 1.00 97.06 168 ASN A N 1
ATOM 1328 C CA . ASN A 1 168 ? -6.786 7.571 15.006 1.00 97.06 168 ASN A CA 1
ATOM 1329 C C . ASN A 1 168 ? -7.551 6.802 13.910 1.00 97.06 168 ASN A C 1
ATOM 1331 O O . ASN A 1 168 ? -8.606 7.252 13.468 1.00 97.06 168 ASN A O 1
ATOM 1335 N N . GLY A 1 169 ? -7.054 5.632 13.501 1.00 98.25 169 GLY A N 1
ATOM 1336 C CA . GLY A 1 169 ? -7.727 4.731 12.574 1.00 98.25 169 GLY A CA 1
ATOM 1337 C C . GLY A 1 169 ? -7.074 4.633 11.197 1.00 98.25 169 GLY A C 1
ATOM 1338 O O . GLY A 1 169 ? -7.744 4.179 10.269 1.00 98.25 169 GLY A O 1
ATOM 1339 N N . TYR A 1 170 ? -5.812 5.043 11.026 1.00 98.75 170 TYR A N 1
ATOM 1340 C CA . TYR A 1 170 ? -5.079 4.729 9.793 1.00 98.75 170 TYR A CA 1
ATOM 1341 C C . TYR A 1 170 ? -4.975 3.208 9.595 1.00 98.75 170 TYR A C 1
ATOM 1343 O O . TYR A 1 170 ? -4.963 2.430 10.556 1.00 98.75 170 TYR A O 1
ATOM 1351 N N . LEU A 1 171 ? -4.930 2.788 8.330 1.00 98.81 171 LEU A N 1
ATOM 1352 C CA . LEU A 1 171 ? -5.069 1.379 7.948 1.00 98.81 171 LEU A CA 1
ATOM 1353 C C . LEU A 1 171 ? -3.733 0.679 7.673 1.00 98.81 171 LEU A C 1
ATOM 1355 O O . LEU A 1 171 ? -3.726 -0.506 7.353 1.00 98.81 171 LEU A O 1
ATOM 1359 N N . GLY A 1 172 ? -2.614 1.387 7.796 1.00 98.75 172 GLY A N 1
ATOM 1360 C CA . GLY A 1 172 ? -1.279 0.829 7.625 1.00 98.75 172 GLY A CA 1
ATOM 1361 C C . GLY A 1 172 ? -0.189 1.879 7.784 1.00 98.75 172 GLY A C 1
ATOM 1362 O O . GLY A 1 172 ? -0.462 3.084 7.811 1.00 98.75 172 GLY A O 1
ATOM 1363 N N . VAL A 1 173 ? 1.042 1.395 7.912 1.00 98.88 173 VAL A N 1
ATOM 1364 C CA . VAL A 1 173 ? 2.250 2.209 8.068 1.00 98.88 173 VAL A CA 1
ATOM 1365 C C . VAL A 1 173 ? 3.073 2.121 6.790 1.00 98.88 173 VAL A C 1
ATOM 1367 O O . VAL A 1 173 ? 3.288 1.039 6.255 1.00 98.88 173 VAL A O 1
ATOM 1370 N N . GLY A 1 174 ? 3.574 3.251 6.314 1.00 96.25 174 GLY A N 1
ATOM 1371 C CA . GLY A 1 174 ? 4.479 3.337 5.179 1.00 96.25 174 GLY A CA 1
ATOM 1372 C C . GLY A 1 174 ? 3.959 4.213 4.040 1.00 96.25 174 GLY A C 1
ATOM 1373 O O . GLY A 1 174 ? 2.904 4.828 4.155 1.00 96.25 174 GLY A O 1
ATOM 1374 N N . GLU A 1 175 ? 4.717 4.372 2.962 1.00 98.38 175 GLU A N 1
ATOM 1375 C CA . GLU A 1 175 ? 6.034 3.764 2.720 1.00 98.38 175 GLU A CA 1
ATOM 1376 C C . GLU A 1 175 ? 7.103 4.202 3.740 1.00 98.38 175 GLU A C 1
ATOM 1378 O O . GLU A 1 175 ? 7.386 5.383 3.938 1.00 98.38 175 GLU A O 1
ATOM 1383 N N . THR A 1 176 ? 7.684 3.219 4.429 1.00 98.56 176 THR A N 1
ATOM 1384 C CA . THR A 1 176 ? 8.735 3.418 5.430 1.00 98.56 176 THR A CA 1
ATOM 1385 C C . THR A 1 176 ? 10.077 3.084 4.796 1.00 98.56 176 THR A C 1
ATOM 1387 O O . THR A 1 176 ? 10.297 1.945 4.386 1.00 98.56 176 THR A O 1
ATOM 1390 N N . VAL A 1 177 ? 10.999 4.046 4.730 1.00 98.62 177 VAL A N 1
ATOM 1391 C CA . VAL A 1 177 ? 12.311 3.837 4.103 1.00 98.62 177 VAL A CA 1
ATOM 1392 C C . VAL A 1 177 ? 13.252 3.111 5.060 1.00 98.62 177 VAL A C 1
ATOM 1394 O O . VAL A 1 177 ? 14.049 3.729 5.765 1.00 98.62 177 VAL A O 1
ATOM 1397 N N . ALA A 1 178 ? 13.135 1.783 5.080 1.00 98.38 178 ALA A N 1
ATOM 1398 C CA . ALA A 1 178 ? 13.917 0.887 5.927 1.00 98.38 178 ALA A CA 1
ATOM 1399 C C . ALA A 1 178 ? 15.377 0.764 5.467 1.00 98.38 178 ALA A C 1
ATOM 1401 O O . ALA A 1 178 ? 16.277 0.628 6.288 1.00 98.38 178 ALA A O 1
ATOM 1402 N N . ALA A 1 179 ? 15.625 0.836 4.159 1.00 98.25 179 ALA A N 1
ATOM 1403 C CA . ALA A 1 179 ? 16.964 0.970 3.600 1.00 98.25 179 ALA A CA 1
ATOM 1404 C C . ALA A 1 179 ? 16.885 1.599 2.209 1.00 98.25 179 ALA A C 1
ATOM 1406 O O . ALA A 1 179 ? 16.045 1.223 1.401 1.00 98.25 179 ALA A O 1
ATOM 1407 N N . SER A 1 180 ? 17.775 2.538 1.899 1.00 97.94 180 SER A N 1
ATOM 1408 C CA . SER A 1 180 ? 17.892 3.072 0.537 1.00 97.94 180 SER A CA 1
ATOM 1409 C C . SER A 1 180 ? 19.260 3.692 0.305 1.00 97.94 180 SER A C 1
ATOM 1411 O O . SER A 1 180 ? 19.699 4.553 1.074 1.00 97.94 180 SER A O 1
ATOM 1413 N N . THR A 1 181 ? 19.946 3.278 -0.754 1.00 96.69 181 THR A N 1
ATOM 1414 C CA . THR A 1 181 ? 21.236 3.859 -1.167 1.00 96.69 181 THR A CA 1
ATOM 1415 C C . THR A 1 181 ? 21.286 4.211 -2.651 1.00 96.69 181 THR A C 1
ATOM 1417 O O . THR A 1 181 ? 22.078 5.066 -3.044 1.00 96.69 181 THR A O 1
ATOM 1420 N N . HIS A 1 182 ? 20.429 3.606 -3.470 1.00 93.88 182 HIS A N 1
ATOM 1421 C CA . HIS A 1 182 ? 20.352 3.769 -4.916 1.00 93.88 182 HIS A CA 1
ATOM 1422 C C . HIS A 1 182 ? 19.145 4.591 -5.373 1.00 93.88 182 HIS A C 1
ATOM 1424 O O . HIS A 1 182 ? 19.235 5.213 -6.434 1.00 93.88 182 HIS A O 1
ATOM 1430 N N . SER A 1 183 ? 18.036 4.630 -4.619 1.00 94.12 183 SER A N 1
ATOM 1431 C CA . SER A 1 183 ? 16.854 5.391 -5.053 1.00 94.12 183 SER A CA 1
ATOM 1432 C C . SER A 1 183 ? 17.201 6.865 -5.309 1.00 94.12 183 SER A C 1
ATOM 1434 O O . SER A 1 183 ? 17.774 7.526 -4.437 1.00 94.12 183 SER A O 1
ATOM 1436 N N . PRO A 1 184 ? 16.840 7.446 -6.468 1.00 92.31 184 PRO A N 1
ATOM 1437 C CA . PRO A 1 184 ? 17.128 8.852 -6.756 1.00 92.31 184 PRO A CA 1
ATOM 1438 C C . PRO A 1 184 ? 16.326 9.821 -5.871 1.00 92.31 184 PRO A C 1
ATOM 1440 O O . PRO A 1 184 ? 16.732 10.983 -5.724 1.00 92.31 184 PRO A O 1
ATOM 1443 N N . VAL A 1 185 ? 15.221 9.339 -5.288 1.00 92.88 185 VAL A N 1
ATOM 1444 C CA . VAL A 1 185 ? 14.292 10.100 -4.447 1.00 92.88 185 VAL A CA 1
ATOM 1445 C C . VAL A 1 185 ? 14.569 9.823 -2.973 1.00 92.88 185 VAL A C 1
ATOM 1447 O O . VAL A 1 185 ? 15.020 10.718 -2.256 1.00 92.88 185 VAL A O 1
ATOM 1450 N N . VAL A 1 186 ? 14.360 8.581 -2.527 1.00 96.00 186 VAL A N 1
ATOM 1451 C CA . VAL A 1 186 ? 14.258 8.283 -1.092 1.00 96.00 186 VAL A CA 1
ATOM 1452 C C . VAL A 1 186 ? 15.598 7.998 -0.414 1.00 96.00 186 VAL A C 1
ATOM 1454 O O . VAL A 1 186 ? 15.679 7.995 0.808 1.00 96.00 186 VAL A O 1
ATOM 1457 N N . SER A 1 187 ? 16.702 7.887 -1.161 1.00 96.75 187 SER A N 1
ATOM 1458 C CA . SER A 1 187 ? 18.041 7.748 -0.556 1.00 96.75 187 SER A CA 1
ATOM 1459 C C . SER A 1 187 ? 18.487 8.977 0.251 1.00 96.75 187 SER A C 1
ATOM 1461 O O . SER A 1 187 ? 19.453 8.895 1.011 1.00 96.75 187 SER A O 1
ATOM 1463 N N . LYS A 1 188 ? 17.799 10.117 0.091 1.00 96.19 188 LYS A N 1
ATOM 1464 C CA . LYS A 1 188 ? 18.157 11.416 0.687 1.00 96.19 188 LYS A CA 1
ATOM 1465 C C . LYS A 1 188 ? 17.211 11.873 1.796 1.00 96.19 188 LYS A C 1
ATOM 1467 O O . LYS A 1 188 ? 17.460 12.930 2.377 1.00 96.19 188 LYS A O 1
ATOM 1472 N N . VAL A 1 189 ? 16.132 11.138 2.061 1.00 97.50 189 VAL A N 1
ATOM 1473 C CA . VAL A 1 189 ? 15.172 11.524 3.102 1.00 97.50 189 VAL A CA 1
ATOM 1474 C C . VAL A 1 189 ? 15.800 11.337 4.479 1.00 97.50 189 VAL A C 1
ATOM 1476 O O . VAL A 1 189 ? 16.596 10.424 4.703 1.00 97.50 189 VAL A O 1
ATOM 1479 N N . ILE A 1 190 ? 15.491 12.252 5.393 1.00 97.12 190 ILE A N 1
ATOM 1480 C CA . ILE A 1 190 ? 16.233 12.380 6.653 1.00 97.12 190 ILE A CA 1
ATOM 1481 C C . ILE A 1 190 ? 15.795 11.387 7.731 1.00 97.12 190 ILE A C 1
ATOM 1483 O O . ILE A 1 190 ? 16.567 11.143 8.651 1.00 97.12 190 ILE A O 1
ATOM 1487 N N . TRP A 1 191 ? 14.593 10.813 7.627 1.00 97.75 191 TRP A N 1
ATOM 1488 C CA . TRP A 1 191 ? 14.116 9.788 8.560 1.00 97.75 191 TRP A CA 1
ATOM 1489 C C . TRP A 1 191 ? 14.284 8.377 8.013 1.00 97.75 191 TRP A C 1
ATOM 1491 O O . TRP A 1 191 ? 13.640 7.468 8.503 1.00 97.75 191 TRP A O 1
ATOM 1501 N N . LYS A 1 192 ? 15.125 8.171 7.001 1.00 96.81 192 LYS A N 1
ATOM 1502 C CA . LYS A 1 192 ? 15.464 6.836 6.506 1.00 96.81 192 LYS A CA 1
ATOM 1503 C C . LYS A 1 192 ? 16.319 6.063 7.520 1.00 96.81 192 LYS A C 1
ATOM 1505 O O . LYS A 1 192 ? 17.238 6.635 8.104 1.00 96.81 192 LYS A O 1
ATOM 1510 N N . ALA A 1 193 ? 16.081 4.760 7.626 1.00 97.75 193 ALA A N 1
ATOM 1511 C CA . ALA A 1 193 ? 16.931 3.815 8.346 1.00 97.75 193 ALA A CA 1
ATOM 1512 C C . ALA A 1 193 ? 18.126 3.330 7.502 1.00 97.75 193 ALA A C 1
ATOM 1514 O O . ALA A 1 193 ? 18.158 3.435 6.268 1.00 97.75 193 ALA A O 1
ATOM 1515 N N . ASN A 1 194 ? 19.146 2.795 8.172 1.00 96.94 194 ASN A N 1
ATOM 1516 C CA . ASN A 1 194 ? 20.268 2.145 7.497 1.00 96.94 194 ASN A CA 1
ATOM 1517 C C . ASN A 1 194 ? 19.911 0.736 7.007 1.00 96.94 194 ASN A C 1
ATOM 1519 O O . ASN A 1 194 ? 20.364 0.336 5.932 1.00 96.94 194 ASN A O 1
ATOM 1523 N N . ASP A 1 195 ? 19.106 0.008 7.782 1.00 98.12 195 ASP A N 1
ATOM 1524 C CA . ASP A 1 195 ? 18.575 -1.310 7.448 1.00 98.12 195 ASP A CA 1
ATOM 1525 C C . ASP A 1 195 ? 17.237 -1.586 8.179 1.00 98.12 195 ASP A C 1
ATOM 1527 O O . ASP A 1 195 ? 16.901 -0.867 9.122 1.00 98.12 195 ASP A O 1
ATOM 1531 N N . PRO A 1 196 ? 16.457 -2.613 7.778 1.00 98.50 196 PRO A N 1
ATOM 1532 C CA . PRO A 1 196 ? 15.175 -2.956 8.406 1.00 98.50 196 PRO A CA 1
ATOM 1533 C C . PRO A 1 196 ? 15.183 -3.248 9.913 1.00 98.50 196 PRO A C 1
ATOM 1535 O O . PRO A 1 196 ? 14.108 -3.364 10.493 1.00 98.50 196 PRO A O 1
ATOM 1538 N N . MET A 1 197 ? 16.333 -3.371 10.569 1.00 98.44 197 MET A N 1
ATOM 1539 C CA . MET A 1 197 ? 16.435 -3.557 12.021 1.00 98.44 197 MET A CA 1
ATOM 1540 C C . MET A 1 197 ? 16.988 -2.315 12.742 1.00 98.44 197 MET A C 1
ATOM 1542 O O . MET A 1 197 ? 17.250 -2.371 13.944 1.00 98.44 197 MET A O 1
ATOM 1546 N N . ASP A 1 198 ? 17.160 -1.196 12.033 1.00 97.75 198 ASP A N 1
ATOM 1547 C CA . ASP A 1 198 ? 17.748 0.036 12.560 1.00 97.75 198 ASP A CA 1
ATOM 1548 C C . ASP A 1 198 ? 16.751 0.899 13.358 1.00 97.75 198 ASP A C 1
ATOM 1550 O O . ASP A 1 198 ? 15.529 0.854 13.175 1.00 97.75 198 ASP A O 1
ATOM 1554 N N . GLY A 1 199 ? 17.296 1.731 14.247 1.00 94.12 199 GLY A N 1
ATOM 1555 C CA . GLY A 1 199 ? 16.537 2.698 15.035 1.00 94.12 199 GLY A CA 1
ATOM 1556 C C . GLY A 1 199 ? 15.381 2.070 15.821 1.00 94.12 199 GLY A C 1
ATOM 1557 O O . GLY A 1 199 ? 15.540 1.082 16.540 1.00 94.12 199 GLY A O 1
ATOM 1558 N N . ASN A 1 200 ? 14.200 2.679 15.713 1.00 97.12 200 ASN A N 1
ATOM 1559 C CA . ASN A 1 200 ? 12.985 2.224 16.384 1.00 97.12 200 ASN A CA 1
ATOM 1560 C C . ASN A 1 200 ? 12.110 1.295 15.523 1.00 97.12 200 ASN A C 1
ATOM 1562 O O . ASN A 1 200 ? 11.025 0.932 15.980 1.00 97.12 200 ASN A O 1
ATOM 1566 N N . LEU A 1 201 ? 12.547 0.881 14.324 1.00 98.31 201 LEU A N 1
ATOM 1567 C CA . LEU A 1 201 ? 11.768 -0.000 13.441 1.00 98.31 201 LEU A CA 1
ATOM 1568 C C . LEU A 1 201 ? 11.286 -1.294 14.126 1.00 98.31 201 LEU A C 1
ATOM 1570 O O . LEU A 1 201 ? 10.085 -1.549 14.068 1.00 98.31 201 LEU A O 1
ATOM 1574 N N . PRO A 1 202 ? 12.128 -2.036 14.876 1.00 98.62 202 PRO A N 1
ATOM 1575 C CA . PRO A 1 202 ? 11.691 -3.125 15.755 1.00 98.62 202 PRO A CA 1
ATOM 1576 C C . PRO A 1 202 ? 10.403 -2.859 16.551 1.00 98.62 202 PRO A C 1
ATOM 1578 O O . PRO A 1 202 ? 9.453 -3.635 16.516 1.00 98.62 202 PRO A O 1
ATOM 1581 N N . LYS A 1 203 ? 10.325 -1.708 17.224 1.00 98.69 203 LYS A N 1
ATOM 1582 C CA . LYS A 1 203 ? 9.160 -1.323 18.035 1.00 98.69 203 LYS A CA 1
ATOM 1583 C C . LYS A 1 203 ? 7.983 -0.858 17.179 1.00 98.69 203 LYS A C 1
ATOM 1585 O O . LYS A 1 203 ? 6.835 -0.976 17.595 1.00 98.69 203 LYS A O 1
ATOM 1590 N N . VAL A 1 204 ? 8.243 -0.325 15.984 1.00 98.81 204 VAL A N 1
ATOM 1591 C CA . VAL A 1 204 ? 7.189 -0.038 15.001 1.00 98.81 204 VAL A CA 1
ATOM 1592 C C . VAL A 1 204 ? 6.548 -1.341 14.523 1.00 98.81 204 VAL A C 1
ATOM 1594 O O . VAL A 1 204 ? 5.330 -1.379 14.376 1.00 98.81 204 VAL A O 1
ATOM 1597 N N . TYR A 1 205 ? 7.315 -2.419 14.351 1.00 98.88 205 TYR A N 1
ATOM 1598 C CA . TYR A 1 205 ? 6.780 -3.734 13.986 1.00 98.88 205 TYR A CA 1
ATOM 1599 C C . TYR A 1 205 ? 5.873 -4.301 15.078 1.00 98.88 205 TYR A C 1
ATOM 1601 O O . TYR A 1 205 ? 4.767 -4.750 14.772 1.00 98.88 205 TYR A O 1
ATOM 1609 N N . GLU A 1 206 ? 6.286 -4.193 16.344 1.00 98.88 206 GLU A N 1
ATOM 1610 C CA . GLU A 1 206 ? 5.458 -4.562 17.501 1.00 98.88 206 GLU A CA 1
ATOM 1611 C C . GLU A 1 206 ? 4.141 -3.774 17.534 1.00 98.88 206 GLU A C 1
ATOM 1613 O O . GLU A 1 206 ? 3.081 -4.359 17.749 1.00 98.88 206 GLU A O 1
ATOM 1618 N N . LEU A 1 207 ? 4.180 -2.463 17.260 1.00 98.75 207 LEU A N 1
ATOM 1619 C CA . LEU A 1 207 ? 2.969 -1.648 17.118 1.00 98.75 207 LEU A CA 1
ATOM 1620 C C . LEU A 1 207 ? 2.106 -2.140 15.951 1.00 98.75 207 LEU A C 1
ATOM 1622 O O . LEU A 1 207 ? 0.906 -2.321 16.104 1.00 98.75 207 LEU A O 1
ATOM 1626 N N . CYS A 1 208 ? 2.688 -2.399 14.785 1.00 98.88 208 CYS A N 1
ATOM 1627 C CA . CYS A 1 208 ? 1.934 -2.905 13.639 1.00 98.88 208 CYS A CA 1
ATOM 1628 C C . CYS A 1 208 ? 1.202 -4.217 13.978 1.00 98.88 208 CYS A C 1
ATOM 1630 O O . CYS A 1 208 ? 0.014 -4.333 13.687 1.00 98.88 208 CYS A O 1
ATOM 1632 N N . ALA A 1 209 ? 1.854 -5.141 14.692 1.00 98.81 209 ALA A N 1
ATOM 1633 C CA . ALA A 1 209 ? 1.226 -6.364 15.195 1.00 98.81 209 ALA A CA 1
ATOM 1634 C C . ALA A 1 209 ? 0.131 -6.087 16.247 1.00 98.81 209 ALA A C 1
ATOM 1636 O O . ALA A 1 209 ? -0.962 -6.638 16.147 1.00 98.81 209 ALA A O 1
ATOM 1637 N N . GLU A 1 210 ? 0.376 -5.198 17.222 1.00 98.62 210 GLU A N 1
ATOM 1638 C CA . GLU A 1 210 ? -0.607 -4.800 18.252 1.00 98.62 210 GLU A CA 1
ATOM 1639 C C . GLU A 1 210 ? -1.916 -4.287 17.624 1.00 98.62 210 GLU A C 1
ATOM 1641 O O . GLU A 1 210 ? -3.006 -4.567 18.126 1.00 98.62 210 GLU A O 1
ATOM 1646 N N . TYR A 1 211 ? -1.801 -3.556 16.513 1.00 98.56 211 TYR A N 1
ATOM 1647 C CA . TYR A 1 211 ? -2.916 -2.944 15.796 1.00 98.56 211 TYR A CA 1
ATOM 1648 C C . TYR A 1 211 ? -3.361 -3.747 14.562 1.00 98.56 211 TYR A C 1
ATOM 1650 O O . TYR A 1 211 ? -4.127 -3.210 13.766 1.00 98.56 211 TYR A O 1
ATOM 1658 N N . ASP A 1 212 ? -2.912 -4.986 14.353 1.00 98.19 212 ASP A N 1
ATOM 1659 C CA . ASP A 1 212 ? -3.246 -5.790 13.162 1.00 98.19 212 ASP A CA 1
ATOM 1660 C C . ASP A 1 212 ? -3.003 -5.044 11.820 1.00 98.19 212 ASP A C 1
ATOM 1662 O O . ASP A 1 212 ? -3.659 -5.305 10.811 1.00 98.19 212 ASP A O 1
ATOM 1666 N N . ALA A 1 213 ? -2.100 -4.058 11.806 1.00 98.62 213 ALA A N 1
ATOM 1667 C CA . ALA A 1 213 ? -1.866 -3.159 10.683 1.00 98.62 213 ALA A CA 1
ATOM 1668 C C . ALA A 1 213 ? -0.626 -3.597 9.889 1.00 98.62 213 ALA A C 1
ATOM 1670 O O . ALA A 1 213 ? 0.394 -3.935 10.491 1.00 98.62 213 ALA A O 1
ATOM 1671 N N . PRO A 1 214 ? -0.664 -3.569 8.548 1.00 98.81 214 PRO A N 1
ATOM 1672 C CA . PRO A 1 214 ? 0.506 -3.858 7.735 1.00 98.81 214 PRO A CA 1
ATOM 1673 C C . PRO A 1 214 ? 1.523 -2.711 7.779 1.00 98.81 214 PRO A C 1
ATOM 1675 O O . PRO A 1 214 ? 1.153 -1.540 7.928 1.00 98.81 214 PRO A O 1
ATOM 1678 N N . ILE A 1 215 ? 2.795 -3.046 7.557 1.00 98.94 215 ILE A N 1
ATOM 1679 C CA . ILE A 1 215 ? 3.859 -2.074 7.296 1.00 98.94 215 ILE A CA 1
ATOM 1680 C C . ILE A 1 215 ? 4.476 -2.281 5.911 1.00 98.94 215 ILE A C 1
ATOM 1682 O O . ILE A 1 215 ? 4.956 -3.367 5.597 1.00 98.94 215 ILE A O 1
ATOM 1686 N N . LEU A 1 216 ? 4.481 -1.229 5.091 1.00 98.94 216 LEU A N 1
ATOM 1687 C CA . LEU A 1 216 ? 5.133 -1.187 3.784 1.00 98.94 216 LEU A CA 1
ATOM 1688 C C . LEU A 1 216 ? 6.546 -0.620 3.919 1.00 98.94 216 LEU A C 1
ATOM 1690 O O . LEU A 1 216 ? 6.728 0.513 4.377 1.00 98.94 216 LEU A O 1
ATOM 1694 N N . LEU A 1 217 ? 7.537 -1.416 3.515 1.00 98.88 217 LEU A N 1
ATOM 1695 C CA . LEU A 1 217 ? 8.956 -1.084 3.594 1.00 98.88 217 LEU A CA 1
ATOM 1696 C C . LEU A 1 217 ? 9.555 -0.858 2.207 1.00 98.88 217 LEU A C 1
ATOM 1698 O O . LEU A 1 217 ? 9.552 -1.764 1.375 1.00 98.88 217 LEU A O 1
ATOM 1702 N N . HIS A 1 218 ? 10.163 0.311 2.011 1.00 98.81 218 HIS A N 1
ATOM 1703 C CA . HIS A 1 218 ? 11.100 0.545 0.915 1.00 98.81 218 HIS A CA 1
ATOM 1704 C C . HIS A 1 218 ? 12.471 -0.001 1.298 1.00 98.81 218 HIS A C 1
ATOM 1706 O O . HIS A 1 218 ? 13.054 0.421 2.307 1.00 98.81 218 HIS A O 1
ATOM 1712 N N . ILE A 1 219 ? 13.002 -0.910 0.483 1.00 98.69 219 ILE A N 1
ATOM 1713 C CA . ILE A 1 219 ? 14.324 -1.507 0.685 1.00 98.69 219 ILE A CA 1
ATOM 1714 C C . ILE A 1 219 ? 15.070 -1.519 -0.648 1.00 98.69 219 ILE A C 1
ATOM 1716 O O . ILE A 1 219 ? 14.757 -2.299 -1.543 1.00 98.69 219 ILE A O 1
ATOM 1720 N N . ASP A 1 220 ? 16.107 -0.688 -0.757 1.00 97.06 220 ASP A N 1
ATOM 1721 C CA . ASP A 1 220 ? 17.087 -0.774 -1.835 1.00 97.06 220 ASP A CA 1
ATOM 1722 C C . ASP A 1 220 ? 18.540 -0.681 -1.310 1.00 97.06 220 ASP A C 1
ATOM 1724 O O . ASP A 1 220 ? 18.809 0.048 -0.348 1.00 97.06 220 ASP A O 1
ATOM 1728 N N . PRO A 1 221 ? 19.500 -1.403 -1.923 1.00 96.69 221 PRO A N 1
ATOM 1729 C CA . PRO A 1 221 ? 19.312 -2.422 -2.960 1.00 96.69 221 PRO A CA 1
ATOM 1730 C C . PRO A 1 221 ? 18.462 -3.614 -2.481 1.00 96.69 221 PRO A C 1
ATOM 1732 O O . PRO A 1 221 ? 18.517 -3.966 -1.302 1.00 96.69 221 PRO A O 1
ATOM 1735 N N . PRO A 1 222 ? 17.721 -4.283 -3.384 1.00 95.88 222 PRO A N 1
ATOM 1736 C CA . PRO A 1 222 ? 16.844 -5.403 -3.042 1.00 95.88 222 PRO A CA 1
ATOM 1737 C C . PRO A 1 222 ? 17.645 -6.712 -2.904 1.00 95.88 222 PRO A C 1
ATOM 1739 O O . PRO A 1 222 ? 17.244 -7.779 -3.360 1.00 95.88 222 PRO A O 1
ATOM 1742 N N . ASN A 1 223 ? 18.853 -6.646 -2.352 1.00 95.12 223 ASN A N 1
ATOM 1743 C CA . ASN A 1 223 ? 19.722 -7.790 -2.102 1.00 95.12 223 ASN A CA 1
ATOM 1744 C C . ASN A 1 223 ? 20.779 -7.433 -1.050 1.00 95.12 223 ASN A C 1
ATOM 1746 O O . ASN A 1 223 ? 20.861 -6.300 -0.581 1.00 95.12 223 ASN A O 1
ATOM 1750 N N . GLY A 1 224 ? 21.612 -8.408 -0.684 1.00 96.75 224 GLY A N 1
ATOM 1751 C CA . GLY A 1 224 ? 22.717 -8.185 0.244 1.00 96.75 224 GLY A CA 1
ATOM 1752 C C . GLY A 1 224 ? 22.235 -7.847 1.655 1.00 96.75 224 GLY A C 1
ATOM 1753 O O . GLY A 1 224 ? 21.249 -8.409 2.127 1.00 96.75 224 GLY A O 1
ATOM 1754 N N . LEU A 1 225 ? 22.957 -6.950 2.334 1.00 97.88 225 LEU A N 1
ATOM 1755 C CA . LEU A 1 225 ? 22.718 -6.634 3.745 1.00 97.88 225 LEU A CA 1
ATOM 1756 C C . LEU A 1 225 ? 21.287 -6.128 4.033 1.00 97.88 225 LEU A C 1
ATOM 1758 O O . LEU A 1 225 ? 20.695 -6.648 4.975 1.00 97.88 225 LEU A O 1
ATOM 1762 N N . PRO A 1 226 ? 20.690 -5.201 3.252 1.00 98.38 226 PRO A N 1
ATOM 1763 C CA . PRO A 1 226 ? 19.311 -4.771 3.495 1.00 98.38 226 PRO A CA 1
ATOM 1764 C C . PRO A 1 226 ? 18.291 -5.917 3.505 1.00 98.38 226 PRO A C 1
ATOM 1766 O O . PRO A 1 226 ? 17.446 -5.970 4.392 1.00 98.38 226 PRO A O 1
ATOM 1769 N N . VAL A 1 227 ? 18.399 -6.875 2.575 1.00 98.50 227 VAL A N 1
ATOM 1770 C CA . VAL A 1 227 ? 17.493 -8.038 2.533 1.00 98.50 227 VAL A CA 1
ATOM 1771 C C . VAL A 1 227 ? 17.801 -9.041 3.643 1.00 98.50 227 VAL A C 1
ATOM 1773 O O . VAL A 1 227 ? 16.871 -9.542 4.257 1.00 98.50 227 VAL A O 1
ATOM 1776 N N . GLN A 1 228 ? 19.071 -9.265 3.993 1.00 98.56 228 GLN A N 1
ATOM 1777 C CA . GLN A 1 228 ? 19.417 -10.094 5.161 1.00 98.56 228 GLN A CA 1
ATOM 1778 C C . GLN A 1 228 ? 18.802 -9.539 6.453 1.00 98.56 228 GLN A C 1
ATOM 1780 O O . GLN A 1 228 ? 18.368 -10.289 7.322 1.00 98.56 228 GLN A O 1
ATOM 1785 N N . LYS A 1 229 ? 18.749 -8.211 6.576 1.00 98.81 229 LYS A N 1
ATOM 1786 C CA . LYS A 1 229 ? 18.117 -7.524 7.703 1.00 98.81 229 LYS A CA 1
ATOM 1787 C C . LYS A 1 229 ? 16.590 -7.537 7.633 1.00 98.81 229 LYS A C 1
ATOM 1789 O O . LYS A 1 229 ? 15.951 -7.591 8.679 1.00 98.81 229 LYS A O 1
ATOM 1794 N N . LEU A 1 230 ? 16.004 -7.568 6.434 1.00 98.88 230 LEU A N 1
ATOM 1795 C CA . LEU A 1 230 ? 14.583 -7.878 6.263 1.00 98.88 230 LEU A CA 1
ATOM 1796 C C . LEU A 1 230 ? 14.264 -9.302 6.736 1.00 98.88 230 LEU A C 1
ATOM 1798 O O . LEU A 1 230 ? 13.300 -9.475 7.469 1.00 98.88 230 LEU A O 1
ATOM 1802 N N . GLU A 1 231 ? 15.061 -10.305 6.357 1.00 98.81 231 GLU A N 1
ATOM 1803 C CA . GLU A 1 231 ? 14.897 -11.692 6.830 1.00 98.81 231 GLU A CA 1
ATOM 1804 C C . GLU A 1 231 ? 14.969 -11.759 8.364 1.00 98.81 231 GLU A C 1
ATOM 1806 O O . GLU A 1 231 ? 14.097 -12.352 8.995 1.00 98.81 231 GLU A O 1
ATOM 1811 N N . GLU A 1 232 ? 15.931 -11.057 8.976 1.00 98.81 232 GLU A N 1
ATOM 1812 C CA . GLU A 1 232 ? 16.029 -10.938 10.437 1.00 98.81 232 GLU A CA 1
ATOM 1813 C C . GLU A 1 232 ? 14.758 -10.329 11.061 1.00 98.81 232 GLU A C 1
ATOM 1815 O O . GLU A 1 232 ? 14.250 -10.853 12.055 1.00 98.81 232 GLU A O 1
ATOM 1820 N N . ALA A 1 233 ? 14.210 -9.259 10.473 1.00 98.88 233 ALA A N 1
ATOM 1821 C CA . ALA A 1 233 ? 12.960 -8.652 10.933 1.00 98.88 233 ALA A CA 1
ATOM 1822 C C . ALA A 1 233 ? 11.764 -9.610 10.783 1.00 98.88 233 ALA A C 1
ATOM 1824 O O . ALA A 1 233 ? 10.963 -9.759 11.706 1.00 98.88 233 ALA A O 1
ATOM 1825 N N . LEU A 1 234 ? 11.661 -10.307 9.650 1.00 98.88 234 LEU A N 1
ATOM 1826 C CA . LEU A 1 234 ? 10.595 -11.273 9.384 1.00 98.88 234 LEU A CA 1
ATOM 1827 C C . LEU A 1 234 ? 10.603 -12.436 10.385 1.00 98.88 234 LEU A C 1
ATOM 1829 O O . LEU A 1 234 ? 9.535 -12.890 10.795 1.00 98.88 234 LEU A O 1
ATOM 1833 N N . GLU A 1 235 ? 11.789 -12.903 10.786 1.00 98.75 235 GLU A N 1
ATOM 1834 C CA . GLU A 1 235 ? 11.966 -13.974 11.774 1.00 98.75 235 GLU A CA 1
ATOM 1835 C C . GLU A 1 235 ? 11.691 -13.520 13.211 1.00 98.75 235 GLU A C 1
ATOM 1837 O O . GLU A 1 235 ? 11.092 -14.269 13.984 1.00 98.75 235 GLU A O 1
ATOM 1842 N N . GLN A 1 236 ? 12.132 -12.314 13.585 1.00 98.81 236 GLN A N 1
ATOM 1843 C CA . GLN A 1 236 ? 11.985 -11.809 14.954 1.00 98.81 236 GLN A CA 1
ATOM 1844 C C . GLN A 1 236 ? 10.584 -11.263 15.254 1.00 98.81 236 GLN A C 1
ATOM 1846 O O . GLN A 1 236 ? 10.166 -11.298 16.411 1.00 98.81 236 GLN A O 1
ATOM 1851 N N . TYR A 1 237 ? 9.846 -10.815 14.233 1.00 98.81 237 TYR A N 1
ATOM 1852 C CA . TYR A 1 237 ? 8.503 -10.238 14.367 1.00 98.81 237 TYR A CA 1
ATOM 1853 C C . TYR A 1 237 ? 7.466 -11.023 13.539 1.00 98.81 237 TYR A C 1
ATOM 1855 O O . TYR A 1 237 ? 6.861 -10.476 12.614 1.00 98.81 237 TYR A O 1
ATOM 1863 N N . PRO A 1 238 ? 7.230 -12.315 13.848 1.00 98.62 238 PRO A N 1
ATOM 1864 C CA . PRO A 1 238 ? 6.366 -13.186 13.045 1.00 98.62 238 PRO A CA 1
ATOM 1865 C C . PRO A 1 238 ? 4.888 -12.765 13.037 1.00 98.62 238 PRO A C 1
ATOM 1867 O O . PRO A 1 238 ? 4.166 -13.115 12.105 1.00 98.62 238 PRO A O 1
ATOM 1870 N N . ASP A 1 239 ? 4.447 -12.006 14.046 1.00 98.56 239 ASP A N 1
ATOM 1871 C CA . ASP A 1 239 ? 3.074 -11.495 14.161 1.00 98.56 239 ASP A CA 1
ATOM 1872 C C . ASP A 1 239 ? 2.852 -10.190 13.371 1.00 98.56 239 ASP A C 1
ATOM 1874 O O . ASP A 1 239 ? 1.717 -9.750 13.190 1.00 98.56 239 ASP A O 1
ATOM 1878 N N . THR A 1 240 ? 3.923 -9.561 12.877 1.00 98.88 240 THR A N 1
ATOM 1879 C CA . THR A 1 240 ? 3.843 -8.345 12.062 1.00 98.88 240 THR A CA 1
ATOM 1880 C C . THR A 1 240 ? 3.684 -8.707 10.592 1.00 98.88 240 THR A C 1
ATOM 1882 O O . THR A 1 240 ? 4.455 -9.502 10.057 1.00 98.88 240 THR A O 1
ATOM 1885 N N . LEU A 1 241 ? 2.728 -8.071 9.912 1.00 98.81 241 LEU A N 1
ATOM 1886 C CA . LEU A 1 241 ? 2.549 -8.201 8.469 1.00 98.81 241 LEU A CA 1
ATOM 1887 C C . LEU A 1 241 ? 3.437 -7.197 7.729 1.00 98.81 241 LEU A C 1
ATOM 1889 O O . LEU A 1 241 ? 3.189 -5.991 7.759 1.00 98.81 241 LEU A O 1
ATOM 1893 N N . PHE A 1 242 ? 4.447 -7.706 7.031 1.00 98.94 242 PHE A N 1
ATOM 1894 C CA . PHE A 1 242 ? 5.366 -6.900 6.234 1.00 98.94 242 PHE A CA 1
ATOM 1895 C C . PHE A 1 242 ? 4.943 -6.884 4.773 1.00 98.94 242 PHE A C 1
ATOM 1897 O O . PHE A 1 242 ? 4.625 -7.927 4.213 1.00 98.94 242 PHE A O 1
ATOM 1904 N N . ILE A 1 243 ? 5.008 -5.723 4.133 1.00 98.94 243 ILE A N 1
ATOM 1905 C CA . ILE A 1 243 ? 4.890 -5.562 2.686 1.00 98.94 243 ILE A CA 1
ATOM 1906 C C . ILE A 1 243 ? 6.246 -5.069 2.184 1.00 98.94 243 ILE A C 1
ATOM 1908 O O . ILE A 1 243 ? 6.682 -3.976 2.546 1.00 98.94 243 ILE A O 1
ATOM 1912 N N . PHE A 1 244 ? 6.928 -5.870 1.370 1.00 98.88 244 PHE A N 1
ATOM 1913 C CA . PHE A 1 244 ? 8.135 -5.425 0.681 1.00 98.88 244 PHE A CA 1
ATOM 1914 C C . PHE A 1 244 ? 7.696 -4.596 -0.528 1.00 98.88 244 PHE A C 1
ATOM 1916 O O . PHE A 1 244 ? 7.185 -5.152 -1.504 1.00 98.88 244 PHE A O 1
ATOM 1923 N N . GLY A 1 245 ? 7.842 -3.273 -0.392 1.00 98.69 245 GLY A N 1
ATOM 1924 C CA . GLY A 1 245 ? 7.525 -2.274 -1.408 1.00 98.69 245 GLY A CA 1
ATOM 1925 C C . GLY A 1 245 ? 8.240 -2.584 -2.713 1.00 98.69 245 GLY A C 1
ATOM 1926 O O . GLY A 1 245 ? 9.423 -2.927 -2.672 1.00 98.69 245 GLY A O 1
ATOM 1927 N N . HIS A 1 246 ? 7.490 -2.517 -3.821 1.00 98.38 246 HIS A N 1
ATOM 1928 C CA . HIS A 1 246 ? 7.965 -2.691 -5.201 1.00 98.38 246 HIS A CA 1
ATOM 1929 C C . HIS A 1 246 ? 9.072 -3.751 -5.363 1.00 98.38 246 HIS A C 1
ATOM 1931 O O . HIS A 1 246 ? 10.045 -3.557 -6.092 1.00 98.38 246 HIS A O 1
ATOM 1937 N N . ALA A 1 247 ? 8.920 -4.915 -4.714 1.00 98.31 247 ALA A N 1
ATOM 1938 C CA . ALA A 1 247 ? 10.004 -5.893 -4.556 1.00 98.31 247 ALA A CA 1
ATOM 1939 C C . ALA A 1 247 ? 10.542 -6.439 -5.891 1.00 98.31 247 ALA A C 1
ATOM 1941 O O . ALA A 1 247 ? 11.655 -6.941 -5.959 1.00 98.31 247 ALA A O 1
ATOM 1942 N N . ASN A 1 248 ? 9.770 -6.338 -6.975 1.00 98.38 248 ASN A N 1
ATOM 1943 C CA . ASN A 1 248 ? 10.180 -6.713 -8.330 1.00 98.38 248 ASN A CA 1
ATOM 1944 C C . ASN A 1 248 ? 11.163 -5.722 -8.988 1.00 98.38 248 ASN A C 1
ATOM 1946 O O . ASN A 1 248 ? 11.733 -6.022 -10.041 1.00 98.38 248 ASN A O 1
ATOM 1950 N N . VAL A 1 249 ? 11.390 -4.547 -8.400 1.00 97.69 249 VAL A N 1
ATOM 1951 C CA . VAL A 1 249 ? 12.304 -3.532 -8.929 1.00 97.69 249 VAL A CA 1
ATOM 1952 C C . VAL A 1 249 ? 13.753 -3.985 -8.728 1.00 97.69 249 VAL A C 1
ATOM 1954 O O . VAL A 1 249 ? 14.288 -3.979 -7.627 1.00 97.69 249 VAL A O 1
ATOM 1957 N N . TYR A 1 250 ? 14.405 -4.388 -9.824 1.00 97.25 250 TYR A N 1
ATOM 1958 C CA . TYR A 1 250 ? 15.775 -4.933 -9.871 1.00 97.25 250 TYR A CA 1
ATOM 1959 C C . TYR A 1 250 ? 16.014 -6.249 -9.099 1.00 97.25 250 TYR A C 1
ATOM 1961 O O . TYR A 1 250 ? 17.171 -6.654 -8.952 1.00 97.25 250 TYR A O 1
ATOM 1969 N N . GLN A 1 251 ? 14.968 -6.963 -8.673 1.00 97.25 251 GLN A N 1
ATOM 1970 C CA . GLN A 1 251 ? 15.077 -8.267 -8.001 1.00 97.25 251 GLN A CA 1
ATOM 1971 C C . GLN A 1 251 ? 14.397 -9.371 -8.810 1.00 97.25 251 GLN A C 1
ATOM 1973 O O . GLN A 1 251 ? 13.275 -9.194 -9.268 1.00 97.25 251 GLN A O 1
ATOM 1978 N N . ASP A 1 252 ? 15.054 -10.516 -8.991 1.00 97.88 252 ASP A N 1
ATOM 1979 C CA . ASP A 1 252 ? 14.491 -11.649 -9.729 1.00 97.88 252 ASP A CA 1
ATOM 1980 C C . ASP A 1 252 ? 13.435 -12.430 -8.924 1.00 97.88 252 ASP A C 1
ATOM 1982 O O . ASP A 1 252 ? 13.397 -12.396 -7.690 1.00 97.88 252 ASP A O 1
ATOM 1986 N N . ALA A 1 253 ? 12.603 -13.190 -9.640 1.00 98.56 253 ALA A N 1
ATOM 1987 C CA . ALA A 1 253 ? 11.547 -14.010 -9.055 1.00 98.56 253 ALA A CA 1
ATOM 1988 C C . ALA A 1 253 ? 12.073 -15.110 -8.108 1.00 98.56 253 ALA A C 1
ATOM 1990 O O . ALA A 1 253 ? 11.444 -15.378 -7.084 1.00 98.56 253 ALA A O 1
ATOM 1991 N N . ASP A 1 254 ? 13.231 -15.722 -8.383 1.00 98.56 254 ASP A N 1
ATOM 1992 C CA . ASP A 1 254 ? 13.767 -16.790 -7.525 1.00 98.56 254 ASP A CA 1
ATOM 1993 C C . ASP A 1 254 ? 14.181 -16.246 -6.152 1.00 98.56 254 ASP A C 1
ATOM 1995 O O . ASP A 1 254 ? 13.975 -16.902 -5.125 1.00 98.56 254 ASP A O 1
ATOM 1999 N N . SER A 1 255 ? 14.760 -15.046 -6.115 1.00 98.44 255 SER A N 1
ATOM 2000 C CA . SER A 1 255 ? 15.121 -14.348 -4.880 1.00 98.44 255 SER A CA 1
ATOM 2001 C C . SER A 1 255 ? 13.885 -14.013 -4.039 1.00 98.44 255 SER A C 1
ATOM 2003 O O . SER A 1 255 ? 13.854 -14.350 -2.854 1.00 98.44 255 SER A O 1
ATOM 2005 N N . ILE A 1 256 ? 12.830 -13.460 -4.650 1.00 98.75 256 ILE A N 1
ATOM 2006 C CA . ILE A 1 256 ? 11.549 -13.205 -3.965 1.00 98.75 256 ILE A CA 1
ATOM 2007 C C . ILE A 1 256 ? 10.924 -14.521 -3.472 1.00 98.75 256 ILE A C 1
ATOM 2009 O O . ILE A 1 256 ? 10.466 -14.618 -2.332 1.00 98.75 256 ILE A O 1
ATOM 2013 N N . GLY A 1 257 ? 10.947 -15.569 -4.298 1.00 98.81 257 GLY A N 1
ATOM 2014 C CA . GLY A 1 257 ? 10.387 -16.876 -3.959 1.00 98.81 257 GLY A CA 1
ATOM 2015 C C . GLY A 1 257 ? 11.059 -17.550 -2.765 1.00 98.81 257 GLY A C 1
ATOM 2016 O O . GLY A 1 257 ? 10.382 -18.229 -1.992 1.00 98.81 257 GLY A O 1
ATOM 2017 N N . LYS A 1 258 ? 12.366 -17.338 -2.559 1.00 98.62 258 LYS A N 1
ATOM 2018 C CA . LYS A 1 258 ? 13.071 -17.812 -1.354 1.00 98.62 258 LYS A CA 1
ATOM 2019 C C . LYS A 1 258 ? 12.549 -17.128 -0.092 1.00 98.62 258 LYS A C 1
ATOM 2021 O O . LYS A 1 258 ? 12.274 -17.830 0.880 1.00 98.62 258 LYS A O 1
ATOM 2026 N N . LEU A 1 259 ? 12.351 -15.809 -0.135 1.00 98.81 259 LEU A N 1
ATOM 2027 C CA . LEU A 1 259 ? 11.810 -15.044 0.991 1.00 98.81 259 LEU A CA 1
ATOM 2028 C C . LEU A 1 259 ? 10.377 -15.484 1.318 1.00 98.81 259 LEU A C 1
ATOM 2030 O O . LEU A 1 259 ? 10.072 -15.822 2.460 1.00 98.81 259 LEU A O 1
ATOM 2034 N N . LEU A 1 260 ? 9.506 -15.569 0.308 1.00 98.88 260 LEU A N 1
ATOM 2035 C CA . LEU A 1 260 ? 8.110 -15.988 0.487 1.00 98.88 260 LEU A CA 1
ATOM 2036 C C . LEU A 1 260 ? 7.973 -17.402 1.056 1.00 98.88 260 LEU A C 1
ATOM 2038 O O . LEU A 1 260 ? 7.072 -17.664 1.858 1.00 98.88 260 LEU A O 1
ATOM 2042 N N . LYS A 1 261 ? 8.868 -18.310 0.652 1.00 98.62 261 LYS A N 1
ATOM 2043 C CA . LYS A 1 261 ? 8.912 -19.681 1.163 1.00 98.62 261 LYS A CA 1
ATOM 2044 C C . LYS A 1 261 ? 9.284 -19.738 2.644 1.00 98.62 261 LYS A C 1
ATOM 2046 O O . LYS A 1 261 ? 8.763 -20.594 3.356 1.00 98.62 261 LYS A O 1
ATOM 2051 N N . ALA A 1 262 ? 10.218 -18.895 3.077 1.00 98.50 262 ALA A N 1
ATOM 2052 C CA . ALA A 1 262 ? 10.756 -18.912 4.434 1.00 98.50 262 ALA A CA 1
ATOM 2053 C C . ALA A 1 262 ? 9.886 -18.130 5.430 1.00 98.50 262 ALA A C 1
ATOM 2055 O O . ALA A 1 262 ? 9.762 -18.545 6.581 1.00 98.50 262 ALA A O 1
ATOM 2056 N N . HIS A 1 263 ? 9.243 -17.047 4.987 1.00 98.62 263 HIS A N 1
ATOM 2057 C CA . HIS A 1 263 ? 8.592 -16.090 5.879 1.00 98.62 263 HIS A CA 1
ATOM 2058 C C . HIS A 1 263 ? 7.101 -15.956 5.545 1.00 98.62 263 HIS A C 1
ATOM 2060 O O . HIS A 1 263 ? 6.759 -15.312 4.553 1.00 98.62 263 HIS A O 1
ATOM 2066 N N . PRO A 1 264 ? 6.177 -16.549 6.328 1.00 98.31 264 PRO A N 1
ATOM 2067 C CA . PRO A 1 264 ? 4.733 -16.531 6.051 1.00 98.31 264 PRO A CA 1
ATOM 2068 C C . PRO A 1 264 ? 4.053 -15.170 6.290 1.00 98.31 264 PRO A C 1
ATOM 2070 O O . PRO A 1 264 ? 2.915 -14.976 5.867 1.00 98.31 264 PRO A O 1
ATOM 2073 N N . ASN A 1 265 ? 4.748 -14.226 6.920 1.00 98.69 265 ASN A N 1
ATOM 2074 C CA . ASN A 1 265 ? 4.284 -12.874 7.235 1.00 98.69 265 ASN A CA 1
ATOM 2075 C C . ASN A 1 265 ? 4.714 -11.795 6.213 1.00 98.69 265 ASN A C 1
ATOM 2077 O O . ASN A 1 265 ? 4.381 -10.625 6.382 1.00 98.69 265 ASN A O 1
ATOM 2081 N N . LEU A 1 266 ? 5.415 -12.179 5.136 1.00 98.94 266 LEU A N 1
ATOM 2082 C CA . LEU A 1 266 ? 5.867 -11.289 4.053 1.00 98.94 266 LEU A CA 1
ATOM 2083 C C . LEU A 1 266 ? 4.869 -11.156 2.883 1.00 98.94 266 LEU A C 1
ATOM 2085 O O . LEU A 1 266 ? 4.460 -12.137 2.282 1.00 98.94 266 LEU A O 1
ATOM 2089 N N . TYR A 1 267 ? 4.533 -9.966 2.442 1.00 98.94 267 TYR A N 1
ATOM 2090 C CA . TYR A 1 267 ? 3.721 -9.752 1.250 1.00 98.94 267 TYR A CA 1
ATOM 2091 C C . TYR A 1 267 ? 4.509 -8.931 0.243 1.00 98.94 267 TYR A C 1
ATOM 2093 O O . TYR A 1 267 ? 5.401 -8.167 0.613 1.00 98.94 267 TYR A O 1
ATOM 2101 N N . ILE A 1 268 ? 4.200 -9.123 -1.033 1.00 98.94 268 ILE A N 1
ATOM 2102 C CA . ILE A 1 268 ? 4.876 -8.442 -2.128 1.00 98.94 268 ILE A CA 1
ATOM 2103 C C . ILE A 1 268 ? 3.957 -7.377 -2.691 1.00 98.94 268 ILE A C 1
ATOM 2105 O O . ILE A 1 268 ? 2.882 -7.682 -3.209 1.00 98.94 268 ILE A O 1
ATOM 2109 N N . ASP A 1 269 ? 4.414 -6.137 -2.611 1.00 98.88 269 ASP A N 1
ATOM 2110 C CA . ASP A 1 269 ? 3.936 -5.070 -3.470 1.00 98.88 269 ASP A CA 1
ATOM 2111 C C . ASP A 1 269 ? 4.651 -5.194 -4.827 1.00 98.88 269 ASP A C 1
ATOM 2113 O O . ASP A 1 269 ? 5.878 -5.099 -4.911 1.00 98.88 269 ASP A O 1
ATOM 2117 N N . PHE A 1 270 ? 3.892 -5.495 -5.882 1.00 98.88 270 PHE A N 1
ATOM 2118 C CA . PHE A 1 270 ? 4.408 -5.678 -7.233 1.00 98.88 270 PHE A CA 1
ATOM 2119 C C . PHE A 1 270 ? 4.120 -4.439 -8.085 1.00 98.88 270 PHE A C 1
ATOM 2121 O O . PHE A 1 270 ? 2.999 -4.246 -8.571 1.00 98.88 270 PHE A O 1
ATOM 2128 N N . PHE A 1 271 ? 5.156 -3.633 -8.331 1.00 98.69 271 PHE A N 1
ATOM 2129 C CA . PHE A 1 271 ? 5.065 -2.474 -9.211 1.00 98.69 271 PHE A CA 1
ATOM 2130 C C . PHE A 1 271 ? 5.060 -2.938 -10.672 1.00 98.69 271 PHE A C 1
ATOM 2132 O O . PHE A 1 271 ? 6.104 -3.064 -11.324 1.00 98.69 271 PHE A O 1
ATOM 2139 N N . ALA A 1 272 ? 3.865 -3.223 -11.193 1.00 98.50 272 ALA A N 1
ATOM 2140 C CA . ALA A 1 272 ? 3.686 -3.862 -12.495 1.00 98.50 272 ALA A CA 1
ATOM 2141 C C . ALA A 1 272 ? 4.334 -3.054 -13.631 1.00 98.50 272 ALA A C 1
ATOM 2143 O O . ALA A 1 272 ? 5.093 -3.599 -14.441 1.00 98.50 272 ALA A O 1
ATOM 2144 N N . GLY A 1 273 ? 4.113 -1.734 -13.618 1.00 98.25 273 GLY A N 1
ATOM 2145 C CA . GLY A 1 273 ? 4.622 -0.802 -14.623 1.00 98.25 273 GLY A CA 1
ATOM 2146 C C . GLY A 1 273 ? 6.137 -0.860 -14.809 1.00 98.25 273 GLY A C 1
ATOM 2147 O O . GLY A 1 273 ? 6.612 -0.747 -15.941 1.00 98.25 273 GLY A O 1
ATOM 2148 N N . PHE A 1 274 ? 6.906 -1.103 -13.741 1.00 98.19 274 PHE A N 1
ATOM 2149 C CA . PHE A 1 274 ? 8.361 -1.209 -13.843 1.00 98.19 274 PHE A CA 1
ATOM 2150 C C . PHE A 1 274 ? 8.779 -2.352 -14.777 1.00 98.19 274 PHE A C 1
ATOM 2152 O O . PHE A 1 274 ? 9.529 -2.137 -15.727 1.00 98.19 274 PHE A O 1
ATOM 2159 N N . THR A 1 275 ? 8.243 -3.555 -14.565 1.00 97.31 275 THR A N 1
ATOM 2160 C CA . THR A 1 275 ? 8.606 -4.733 -15.375 1.00 97.31 275 THR A CA 1
ATOM 2161 C C . THR A 1 275 ? 8.032 -4.712 -16.792 1.00 97.31 275 THR A C 1
ATOM 2163 O O . THR A 1 275 ? 8.654 -5.255 -17.710 1.00 97.31 275 THR A O 1
ATOM 2166 N N . SER A 1 276 ? 6.883 -4.060 -16.994 1.00 96.94 276 SER A N 1
ATOM 2167 C CA . SER A 1 276 ? 6.242 -3.963 -18.310 1.00 96.94 276 SER A CA 1
ATOM 2168 C C . SER A 1 276 ? 6.881 -2.874 -19.179 1.00 96.94 276 SER A C 1
ATOM 2170 O O . SER A 1 276 ? 7.185 -3.112 -20.351 1.00 96.94 276 SER A O 1
ATOM 2172 N N . TYR A 1 277 ? 7.147 -1.696 -18.603 1.00 96.50 277 TYR A N 1
ATOM 2173 C CA . TYR A 1 277 ? 7.421 -0.479 -19.373 1.00 96.50 277 TYR A CA 1
ATOM 2174 C C . TYR A 1 277 ? 8.746 0.215 -19.054 1.00 96.50 277 TYR A C 1
ATOM 2176 O O . TYR A 1 277 ? 9.254 0.943 -19.911 1.00 96.50 277 TYR A O 1
ATOM 2184 N N . ASN A 1 278 ? 9.355 -0.004 -17.884 1.00 96.25 278 ASN A N 1
ATOM 2185 C CA . ASN A 1 278 ? 10.623 0.652 -17.581 1.00 96.25 278 ASN A CA 1
ATOM 2186 C C . ASN A 1 278 ? 11.773 -0.011 -18.359 1.00 96.25 278 ASN A C 1
ATOM 2188 O O . ASN A 1 278 ? 12.053 -1.203 -18.216 1.00 96.25 278 ASN A O 1
ATOM 2192 N N . ALA A 1 279 ? 12.473 0.777 -19.179 1.00 94.62 279 ALA A N 1
ATOM 2193 C CA . ALA A 1 279 ? 13.586 0.297 -20.000 1.00 94.62 279 ALA A CA 1
ATOM 2194 C C . ALA A 1 279 ? 14.785 -0.202 -19.175 1.00 94.62 279 ALA A C 1
ATOM 2196 O O . ALA A 1 279 ? 15.599 -0.971 -19.685 1.00 94.62 279 ALA A O 1
ATOM 2197 N N . SER A 1 280 ? 14.892 0.230 -17.917 1.00 94.81 280 SER A N 1
ATOM 2198 C CA . SER A 1 280 ? 15.939 -0.198 -16.989 1.00 94.81 280 SER A CA 1
ATOM 2199 C C . SER A 1 280 ? 15.607 -1.516 -16.294 1.00 94.81 280 SER A C 1
ATOM 2201 O O . SER A 1 280 ? 16.491 -2.085 -15.657 1.00 94.81 280 SER A O 1
ATOM 2203 N N . SER A 1 281 ? 14.370 -2.019 -16.406 1.00 96.56 281 SER A N 1
ATOM 2204 C CA . SER A 1 281 ? 14.008 -3.296 -15.798 1.00 96.56 281 SER A CA 1
ATOM 2205 C C . SER A 1 281 ? 14.791 -4.440 -16.452 1.00 96.56 281 SER A C 1
ATOM 2207 O O . SER A 1 281 ? 14.660 -4.660 -17.662 1.00 96.56 281 SER A O 1
ATOM 2209 N N . PRO A 1 282 ? 15.571 -5.215 -15.676 1.00 96.44 282 PRO A N 1
ATOM 2210 C CA . PRO A 1 282 ? 16.256 -6.396 -16.193 1.00 96.44 282 PRO A CA 1
ATOM 2211 C C . PRO A 1 282 ? 15.304 -7.586 -16.395 1.00 96.44 282 PRO A C 1
ATOM 2213 O O . PRO A 1 282 ? 15.693 -8.576 -17.013 1.00 96.44 282 PRO A O 1
ATOM 2216 N N . TYR A 1 283 ? 14.067 -7.489 -15.897 1.00 97.56 283 TYR A N 1
ATOM 2217 C CA . TYR A 1 283 ? 13.071 -8.557 -15.923 1.00 97.56 283 TYR A CA 1
ATOM 2218 C C . TYR A 1 283 ? 11.775 -8.099 -16.595 1.00 97.56 283 TYR A C 1
ATOM 2220 O O . TYR A 1 283 ? 11.481 -6.902 -16.678 1.00 97.56 283 TYR A O 1
ATOM 2228 N N . LYS A 1 284 ? 10.997 -9.067 -17.081 1.00 97.94 284 LYS A N 1
ATOM 2229 C CA . LYS A 1 284 ? 9.679 -8.850 -17.686 1.00 97.94 284 LYS A CA 1
ATOM 2230 C C . LYS A 1 284 ? 8.587 -9.429 -16.802 1.00 97.94 284 LYS A C 1
ATOM 2232 O O . LYS A 1 284 ? 8.861 -10.311 -15.993 1.00 97.94 284 LYS A O 1
ATOM 2237 N N . THR A 1 285 ? 7.365 -8.928 -16.950 1.00 97.81 285 THR A N 1
ATOM 2238 C CA . THR A 1 285 ? 6.20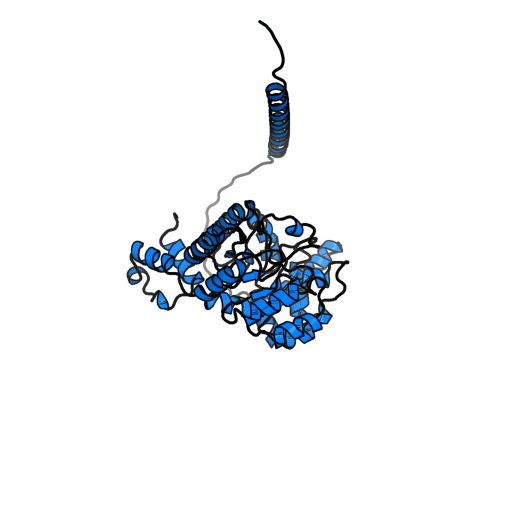5 -9.347 -16.149 1.00 97.81 285 THR A CA 1
ATOM 2239 C C . THR A 1 285 ? 6.016 -10.865 -16.181 1.00 97.81 285 THR A C 1
ATOM 2241 O O . THR A 1 285 ? 5.825 -11.485 -15.137 1.00 97.81 285 THR A O 1
ATOM 2244 N N . GLU A 1 286 ? 6.191 -11.486 -17.349 1.00 98.44 286 GLU A N 1
ATOM 2245 C CA . GLU A 1 286 ? 6.093 -12.933 -17.563 1.00 98.44 286 GLU A CA 1
ATOM 2246 C C . GLU A 1 286 ? 7.045 -13.734 -16.666 1.00 98.44 286 GLU A C 1
ATOM 2248 O O . GLU A 1 286 ? 6.715 -14.845 -16.260 1.00 98.44 286 GLU A O 1
ATOM 2253 N N . SER A 1 287 ? 8.205 -13.170 -16.309 1.00 98.31 287 SER A N 1
ATOM 2254 C CA . SER A 1 287 ? 9.195 -13.828 -15.448 1.00 98.31 287 SER A CA 1
ATOM 2255 C C . SER A 1 287 ? 8.711 -14.044 -14.010 1.00 98.31 287 SER A C 1
ATOM 2257 O O . SER A 1 287 ? 9.318 -14.834 -13.294 1.00 98.31 287 SER A O 1
ATOM 2259 N N . TYR A 1 288 ? 7.638 -13.371 -13.583 1.00 98.81 288 TYR A N 1
ATOM 2260 C CA . TYR A 1 288 ? 7.089 -13.484 -12.228 1.00 98.81 288 TYR A CA 1
ATOM 2261 C C . TYR A 1 288 ? 5.782 -14.273 -12.169 1.00 98.81 288 TYR A C 1
ATOM 2263 O O . TYR A 1 288 ? 5.336 -14.601 -11.074 1.00 98.81 288 TYR A O 1
ATOM 2271 N N . ILE A 1 289 ? 5.170 -14.609 -13.309 1.00 98.75 289 ILE A N 1
ATOM 2272 C CA . ILE A 1 289 ? 3.842 -15.239 -13.338 1.00 98.75 289 ILE A CA 1
ATOM 2273 C C . ILE A 1 289 ? 3.846 -16.580 -12.604 1.00 98.75 289 ILE A C 1
ATOM 2275 O O . ILE A 1 289 ? 3.005 -16.788 -11.734 1.00 98.75 289 ILE A O 1
ATOM 2279 N N . ASP A 1 290 ? 4.834 -17.444 -12.850 1.00 98.75 290 ASP A N 1
ATOM 2280 C CA . ASP A 1 290 ? 4.940 -18.732 -12.147 1.00 98.75 290 ASP A CA 1
ATOM 2281 C C . ASP A 1 290 ? 5.091 -18.560 -10.626 1.00 98.75 290 ASP A C 1
ATOM 2283 O O . ASP A 1 290 ? 4.530 -19.337 -9.852 1.00 98.75 290 ASP A O 1
ATOM 2287 N N . LEU A 1 291 ? 5.805 -17.520 -10.183 1.00 98.88 291 LEU A N 1
ATOM 2288 C CA . LEU A 1 291 ? 5.961 -17.204 -8.764 1.00 98.88 291 LEU A CA 1
ATOM 2289 C C . LEU A 1 291 ? 4.650 -16.701 -8.146 1.00 98.88 291 LEU A C 1
ATOM 2291 O O . LEU A 1 291 ? 4.285 -17.133 -7.051 1.00 98.88 291 LEU A O 1
ATOM 2295 N N . ILE A 1 292 ? 3.940 -15.807 -8.839 1.00 98.88 292 ILE A N 1
ATOM 2296 C CA . ILE A 1 292 ? 2.642 -15.291 -8.390 1.00 98.88 292 ILE A CA 1
ATOM 2297 C C . ILE A 1 292 ? 1.636 -16.445 -8.290 1.00 98.88 292 ILE A C 1
ATOM 2299 O O . ILE A 1 292 ? 0.939 -16.563 -7.288 1.00 98.88 292 ILE A O 1
ATOM 2303 N N . GLU A 1 293 ? 1.615 -17.352 -9.268 1.00 98.81 293 GLU A N 1
ATOM 2304 C CA . GLU A 1 293 ? 0.786 -18.564 -9.241 1.00 98.81 293 GLU A CA 1
ATOM 2305 C C . GLU A 1 293 ? 1.183 -19.541 -8.123 1.00 98.81 293 GLU A C 1
ATOM 2307 O O . GLU A 1 293 ? 0.336 -20.270 -7.604 1.00 98.81 293 GLU A O 1
ATOM 2312 N N . GLN A 1 294 ? 2.461 -19.574 -7.734 1.00 98.69 294 GLN A N 1
ATOM 2313 C CA . GLN A 1 294 ? 2.938 -20.398 -6.624 1.00 98.69 294 GLN A CA 1
ATOM 2314 C C . GLN A 1 294 ? 2.523 -19.836 -5.255 1.00 98.69 294 GLN A C 1
ATOM 2316 O O . GLN A 1 294 ? 2.250 -20.6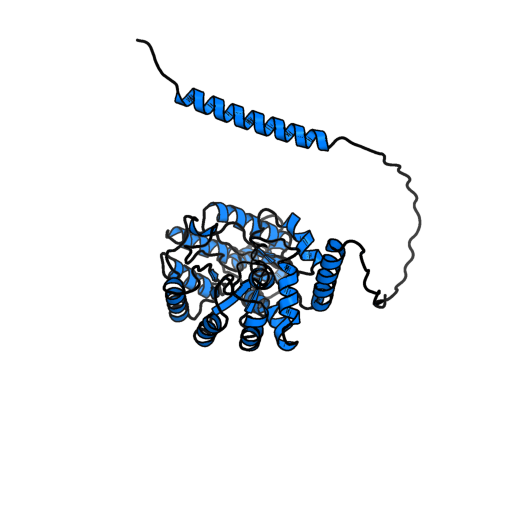14 -4.337 1.00 98.69 294 GLN A O 1
ATOM 2321 N N . TYR A 1 295 ? 2.450 -18.509 -5.112 1.00 98.75 295 TYR A N 1
ATOM 2322 C CA . TYR A 1 295 ? 2.066 -17.823 -3.872 1.00 98.75 295 TYR A CA 1
ATOM 2323 C C . TYR A 1 295 ? 0.911 -16.828 -4.097 1.00 98.75 295 TYR A C 1
ATOM 2325 O O . TYR A 1 295 ? 1.040 -15.645 -3.770 1.00 98.75 295 TYR A O 1
ATOM 2333 N N . PRO A 1 296 ? -0.255 -17.283 -4.588 1.00 98.50 296 PRO A N 1
ATOM 2334 C CA . PRO A 1 296 ? -1.314 -16.405 -5.094 1.00 98.50 296 PRO A CA 1
ATOM 2335 C C . PRO A 1 296 ? -1.961 -15.539 -4.008 1.00 98.50 296 PRO A C 1
ATOM 2337 O O . PRO A 1 296 ? -2.632 -14.558 -4.313 1.00 98.50 296 PRO A O 1
ATOM 2340 N N . ASP A 1 297 ? -1.764 -15.888 -2.736 1.00 98.62 297 ASP A N 1
ATOM 2341 C CA . ASP A 1 297 ? -2.292 -15.163 -1.579 1.00 98.62 297 ASP A CA 1
ATOM 2342 C C . ASP A 1 297 ? -1.319 -14.103 -1.017 1.00 98.62 297 ASP A C 1
ATOM 2344 O O . ASP A 1 297 ? -1.611 -13.496 0.011 1.00 98.62 297 ASP A O 1
ATOM 2348 N N . ARG A 1 298 ? -0.149 -13.904 -1.649 1.00 98.69 298 ARG A N 1
ATOM 2349 C CA . ARG A 1 298 ? 0.980 -13.121 -1.098 1.00 98.69 298 ARG A CA 1
ATOM 2350 C C . ARG A 1 298 ? 1.444 -11.957 -1.974 1.00 98.69 298 ARG A C 1
ATOM 2352 O O . ARG A 1 298 ? 2.438 -11.317 -1.644 1.00 98.69 298 ARG A O 1
ATOM 2359 N N . PHE A 1 299 ? 0.728 -11.681 -3.059 1.00 98.88 299 PHE A N 1
ATOM 2360 C CA . PHE A 1 299 ? 1.014 -10.586 -3.984 1.00 98.88 299 PHE A CA 1
ATOM 2361 C C . PHE A 1 299 ? -0.121 -9.567 -4.009 1.00 98.88 299 PHE A C 1
ATOM 2363 O O . PHE A 1 299 ? -1.302 -9.934 -3.954 1.00 98.88 299 PHE A O 1
ATOM 2370 N N . PHE A 1 300 ? 0.274 -8.308 -4.157 1.00 98.88 300 PHE A N 1
ATOM 2371 C CA . PHE A 1 300 ? -0.566 -7.166 -4.481 1.00 98.88 300 PHE A CA 1
ATOM 2372 C C . PHE A 1 300 ? -0.023 -6.472 -5.727 1.00 98.88 300 PHE A C 1
ATOM 2374 O O . PHE A 1 300 ? 1.165 -6.582 -6.028 1.00 98.88 300 PHE A O 1
ATOM 2381 N N . LEU A 1 301 ? -0.878 -5.728 -6.422 1.00 98.88 301 LEU A N 1
ATOM 2382 C CA . LEU A 1 301 ? -0.475 -4.905 -7.558 1.00 98.88 301 LEU A CA 1
ATOM 2383 C C . LEU A 1 301 ? -0.442 -3.438 -7.156 1.00 98.88 301 LEU A C 1
ATOM 2385 O O . LEU A 1 301 ? -1.298 -2.971 -6.400 1.00 98.88 301 LEU A O 1
ATOM 2389 N N . SER A 1 302 ? 0.518 -2.707 -7.704 1.00 98.69 302 SER A N 1
ATOM 2390 C CA . SER A 1 302 ? 0.574 -1.269 -7.511 1.00 98.69 302 SER A CA 1
ATOM 2391 C C . SER A 1 302 ? 1.097 -0.509 -8.715 1.00 98.69 302 SER A C 1
ATOM 2393 O O . SER A 1 302 ? 1.653 -1.066 -9.673 1.00 98.69 302 SER A O 1
ATOM 2395 N N . THR A 1 303 ? 0.905 0.805 -8.638 1.00 98.62 303 THR A N 1
ATOM 2396 C CA . THR A 1 303 ? 1.455 1.765 -9.588 1.00 98.62 303 THR A CA 1
ATOM 2397 C C . THR A 1 303 ? 2.682 2.501 -9.071 1.00 98.62 303 THR A C 1
ATOM 2399 O O . THR A 1 303 ? 3.291 3.209 -9.871 1.00 98.62 303 THR A O 1
ATOM 2402 N N . ASP A 1 304 ? 3.014 2.397 -7.780 1.00 97.81 304 ASP A N 1
ATOM 2403 C CA . ASP A 1 304 ? 4.064 3.194 -7.128 1.00 97.81 304 ASP A CA 1
ATOM 2404 C C . ASP A 1 304 ? 3.897 4.708 -7.405 1.00 97.81 304 ASP A C 1
ATOM 2406 O O . ASP A 1 304 ? 4.829 5.443 -7.731 1.00 97.81 304 ASP A O 1
ATOM 2410 N N . GLY A 1 305 ? 2.641 5.181 -7.443 1.00 96.56 305 GLY A N 1
ATOM 2411 C CA . GLY A 1 305 ? 2.310 6.557 -7.845 1.00 96.56 305 GLY A CA 1
ATOM 2412 C C . GLY A 1 305 ? 2.714 6.926 -9.284 1.00 96.56 305 GLY A C 1
ATOM 2413 O O . GLY A 1 305 ? 2.946 8.101 -9.582 1.00 96.56 305 GLY A O 1
ATOM 2414 N N . ALA A 1 306 ? 2.818 5.930 -10.169 1.00 96.38 306 ALA A N 1
ATOM 2415 C CA . ALA A 1 306 ? 3.357 6.028 -11.523 1.00 96.38 306 ALA A CA 1
ATOM 2416 C C . ALA A 1 306 ? 4.785 6.606 -11.573 1.00 96.38 306 ALA A C 1
ATOM 2418 O O . ALA A 1 306 ? 5.104 7.417 -12.446 1.00 96.38 306 ALA A O 1
ATOM 2419 N N . PHE A 1 307 ? 5.656 6.207 -10.642 1.00 94.69 307 PHE A N 1
ATOM 2420 C CA . PHE A 1 307 ? 7.041 6.667 -10.624 1.00 94.69 307 PHE A CA 1
ATOM 2421 C C . PHE A 1 307 ? 7.757 6.409 -11.966 1.00 94.69 307 PHE A C 1
ATOM 2423 O O . PHE A 1 307 ? 7.733 5.306 -12.510 1.00 94.69 307 PHE A O 1
ATOM 2430 N N . ASP A 1 308 ? 8.392 7.457 -12.508 1.00 93.94 308 ASP A N 1
ATOM 2431 C CA . ASP A 1 308 ? 9.120 7.452 -13.792 1.00 93.94 308 ASP A CA 1
ATOM 2432 C C . ASP A 1 308 ? 8.278 7.034 -15.023 1.00 93.94 308 ASP A C 1
ATOM 2434 O O . ASP A 1 308 ? 8.818 6.645 -16.058 1.00 93.94 308 ASP A O 1
ATOM 2438 N N . MET A 1 309 ? 6.943 7.125 -14.937 1.00 96.12 309 MET A N 1
ATOM 2439 C CA . MET A 1 309 ? 6.022 6.853 -16.049 1.00 96.12 309 MET A CA 1
ATOM 2440 C C . MET A 1 309 ? 4.693 7.610 -15.906 1.00 96.12 309 MET A C 1
ATOM 2442 O O . MET A 1 309 ? 4.527 8.486 -15.058 1.00 96.12 309 MET A O 1
ATOM 2446 N N . THR A 1 310 ? 3.728 7.329 -16.781 1.00 96.38 310 THR A N 1
ATOM 2447 C CA . THR A 1 310 ? 2.366 7.871 -16.677 1.00 96.38 310 THR A CA 1
ATOM 2448 C C . THR A 1 310 ? 1.393 6.847 -16.098 1.00 96.38 310 THR A C 1
ATOM 2450 O O . THR A 1 310 ? 1.593 5.641 -16.217 1.00 96.38 310 THR A O 1
ATOM 2453 N N . TYR A 1 311 ? 0.261 7.297 -15.551 1.00 97.31 311 TYR A N 1
ATOM 2454 C CA . TYR A 1 311 ? -0.826 6.378 -15.184 1.00 97.31 311 TYR A CA 1
ATOM 2455 C C . TYR A 1 311 ? -1.437 5.638 -16.384 1.00 97.31 311 TYR A C 1
ATOM 2457 O O . TYR A 1 311 ? -1.954 4.539 -16.215 1.00 97.31 311 TYR A O 1
ATOM 2465 N N . ASP A 1 312 ? -1.339 6.201 -17.597 1.00 95.75 312 ASP A N 1
ATOM 2466 C CA . ASP A 1 312 ? -1.715 5.518 -18.846 1.00 95.75 312 ASP A CA 1
ATOM 2467 C C . ASP A 1 312 ? -0.728 4.373 -19.209 1.00 95.75 312 ASP A C 1
ATOM 2469 O O . ASP A 1 312 ? -0.939 3.646 -20.184 1.00 95.75 312 ASP A O 1
ATOM 2473 N N . GLU A 1 313 ? 0.341 4.182 -18.430 1.00 96.50 313 GLU A N 1
ATOM 2474 C CA . GLU A 1 313 ? 1.277 3.049 -18.493 1.00 96.50 313 GLU A CA 1
ATOM 2475 C C . GLU A 1 313 ? 1.195 2.185 -17.229 1.00 96.50 313 GLU A C 1
ATOM 2477 O O . GLU A 1 313 ? 0.962 0.983 -17.337 1.00 96.50 313 GLU A O 1
ATOM 2482 N N . ALA A 1 314 ? 1.304 2.790 -16.043 1.00 98.25 314 ALA A N 1
ATOM 2483 C CA . ALA A 1 314 ? 1.364 2.066 -14.774 1.00 98.25 314 ALA A CA 1
ATOM 2484 C C . ALA A 1 314 ? 0.090 1.261 -14.467 1.00 98.25 314 ALA A C 1
ATOM 2486 O O . ALA A 1 314 ? 0.184 0.113 -14.041 1.00 98.25 314 ALA A O 1
ATOM 2487 N N . ILE A 1 315 ? -1.102 1.829 -14.701 1.00 98.62 315 ILE A N 1
ATOM 2488 C CA . ILE A 1 315 ? -2.361 1.130 -14.399 1.00 98.62 315 ILE A CA 1
ATOM 2489 C C . ILE A 1 315 ? -2.615 -0.016 -15.390 1.00 98.62 315 ILE A C 1
ATOM 2491 O O . ILE A 1 315 ? -2.869 -1.131 -14.935 1.00 98.62 315 ILE A O 1
ATOM 2495 N N . PRO A 1 316 ? -2.514 0.185 -16.722 1.00 98.50 316 PRO A N 1
ATOM 2496 C CA . PRO A 1 316 ? -2.652 -0.919 -17.672 1.00 98.50 316 PRO A CA 1
ATOM 2497 C C . PRO A 1 316 ? -1.686 -2.082 -17.420 1.00 98.50 316 PRO A C 1
ATOM 2499 O O . PRO A 1 316 ? -2.092 -3.226 -17.588 1.00 98.50 316 PRO A O 1
ATOM 2502 N N . ALA A 1 317 ? -0.470 -1.825 -16.923 1.00 98.69 317 ALA A N 1
ATOM 2503 C CA . ALA A 1 317 ? 0.471 -2.884 -16.548 1.00 98.69 317 ALA A CA 1
ATOM 2504 C C . ALA A 1 317 ? -0.076 -3.833 -15.460 1.00 98.69 317 ALA A C 1
ATOM 2506 O O . ALA A 1 317 ? 0.191 -5.038 -15.490 1.00 98.69 317 ALA A O 1
ATOM 2507 N N . MET A 1 318 ? -0.873 -3.322 -14.510 1.00 98.88 318 MET A N 1
ATOM 2508 C CA . MET A 1 318 ? -1.553 -4.173 -13.523 1.00 98.88 318 MET A CA 1
ATOM 2509 C C . MET A 1 318 ? -2.526 -5.132 -14.221 1.00 98.88 318 MET A C 1
ATOM 2511 O O . MET A 1 318 ? -2.539 -6.325 -13.926 1.00 98.88 318 MET A O 1
ATOM 2515 N N . TYR A 1 319 ? -3.288 -4.641 -15.200 1.00 98.81 319 TYR A N 1
ATOM 2516 C CA . TYR A 1 319 ? -4.220 -5.464 -15.973 1.00 98.81 319 TYR A CA 1
ATOM 2517 C C . TYR A 1 319 ? -3.527 -6.441 -16.925 1.00 98.81 319 TYR A C 1
ATOM 2519 O O . TYR A 1 319 ? -4.001 -7.561 -17.083 1.00 98.81 319 TYR A O 1
ATOM 2527 N N . GLU A 1 320 ? -2.394 -6.065 -17.516 1.00 98.69 320 GLU A N 1
ATOM 2528 C CA . GLU A 1 320 ? -1.544 -6.972 -18.300 1.00 98.69 320 GLU A CA 1
ATOM 2529 C C . GLU A 1 320 ? -1.025 -8.118 -17.428 1.00 98.69 320 GLU A C 1
ATOM 2531 O O . GLU A 1 320 ? -1.086 -9.280 -17.826 1.00 98.69 320 GLU A O 1
ATOM 2536 N N . THR A 1 321 ? -0.610 -7.810 -16.196 1.00 98.81 321 THR A N 1
ATOM 2537 C CA . THR A 1 321 ? -0.226 -8.828 -15.210 1.00 98.81 321 THR A CA 1
ATOM 2538 C C . THR A 1 321 ? -1.406 -9.752 -14.896 1.00 98.81 321 THR A C 1
ATOM 2540 O O . THR A 1 321 ? -1.263 -10.969 -14.959 1.00 98.81 321 THR A O 1
ATOM 2543 N N . ILE A 1 322 ? -2.595 -9.198 -14.629 1.00 98.81 322 ILE A N 1
ATOM 2544 C CA . ILE A 1 322 ? -3.832 -9.966 -14.389 1.00 98.81 322 ILE A CA 1
ATOM 2545 C C . ILE A 1 322 ? -4.184 -10.867 -15.582 1.00 98.81 322 ILE A C 1
ATOM 2547 O O . ILE A 1 322 ? -4.612 -12.007 -15.388 1.00 98.81 322 ILE A O 1
ATOM 2551 N N . ASP A 1 323 ? -4.009 -10.389 -16.814 1.00 98.69 323 ASP A N 1
ATOM 2552 C CA . ASP A 1 323 ? -4.367 -11.138 -18.019 1.00 98.69 323 ASP A CA 1
ATOM 2553 C C . ASP A 1 323 ? -3.558 -12.431 -18.166 1.00 98.69 323 ASP A C 1
ATOM 2555 O O . ASP A 1 323 ? -4.107 -13.462 -18.569 1.00 98.69 323 ASP A O 1
ATOM 2559 N N . LEU A 1 324 ? -2.290 -12.390 -17.749 1.00 98.69 324 LEU A N 1
ATOM 2560 C CA . LEU A 1 324 ? -1.364 -13.522 -17.753 1.00 98.69 324 LEU A CA 1
ATOM 2561 C C . LEU A 1 324 ? -1.651 -14.558 -16.651 1.00 98.69 324 LEU A C 1
ATOM 2563 O O . LEU A 1 324 ? -1.245 -15.713 -16.785 1.00 98.69 324 LEU A O 1
ATOM 2567 N N . LEU A 1 325 ? -2.347 -14.169 -15.580 1.00 98.81 325 LEU A N 1
ATOM 2568 C CA . LEU A 1 325 ? -2.671 -15.050 -14.454 1.00 98.81 325 LEU A CA 1
ATOM 2569 C C . LEU A 1 325 ? -3.860 -15.968 -14.761 1.00 98.81 325 LEU A C 1
ATOM 2571 O O . LEU A 1 325 ? -4.739 -15.657 -15.572 1.00 98.81 325 LEU A O 1
ATOM 2575 N N . LYS A 1 326 ? -3.931 -17.095 -14.052 1.00 98.50 326 LYS A N 1
ATOM 2576 C CA . LYS A 1 326 ? -5.069 -18.016 -14.075 1.00 98.50 326 LYS A CA 1
ATOM 2577 C C . LYS A 1 326 ? -6.288 -17.405 -13.377 1.00 98.50 326 LYS A C 1
ATOM 2579 O O . LYS A 1 326 ? -6.126 -16.620 -12.436 1.00 98.50 326 LYS A O 1
ATOM 2584 N N . PRO A 1 327 ? -7.522 -17.773 -13.781 1.00 96.88 327 PRO A N 1
ATOM 2585 C CA . PRO A 1 327 ? -8.749 -17.196 -13.227 1.00 96.88 327 PRO A CA 1
ATOM 2586 C C . PRO A 1 327 ? -8.827 -17.185 -11.693 1.00 96.88 327 PRO A C 1
ATOM 2588 O O . PRO A 1 327 ? -9.261 -16.192 -11.115 1.00 96.88 327 PRO A O 1
ATOM 2591 N N . GLU A 1 328 ? -8.374 -18.251 -11.030 1.00 95.38 328 GLU A N 1
ATOM 2592 C CA . GLU A 1 328 ? -8.370 -18.388 -9.571 1.00 95.38 328 GLU A CA 1
ATOM 2593 C C . GLU A 1 328 ? -7.387 -17.449 -8.850 1.00 95.38 328 GLU A C 1
ATOM 2595 O O . GLU A 1 328 ? -7.603 -17.110 -7.684 1.00 95.38 328 GLU A O 1
ATOM 2600 N N . THR A 1 329 ? -6.331 -17.010 -9.537 1.00 98.69 329 THR A N 1
ATOM 2601 C CA . THR A 1 329 ? -5.277 -16.143 -8.990 1.00 98.69 329 THR A CA 1
ATOM 2602 C C . THR A 1 329 ? -5.600 -14.667 -9.221 1.00 98.69 329 THR A C 1
ATOM 2604 O O . THR A 1 329 ? -5.338 -13.830 -8.355 1.00 98.69 329 THR A O 1
ATOM 2607 N N . ARG A 1 330 ? -6.259 -14.340 -10.342 1.00 98.44 330 ARG A N 1
ATOM 2608 C CA . ARG A 1 330 ? -6.600 -12.962 -10.739 1.00 98.44 330 ARG A CA 1
ATOM 2609 C C . ARG A 1 330 ? -7.268 -12.159 -9.632 1.00 98.44 330 ARG A C 1
ATOM 2611 O O . ARG A 1 330 ? -6.778 -11.095 -9.274 1.00 98.44 330 ARG A O 1
ATOM 2618 N N . LYS A 1 331 ? -8.370 -12.666 -9.073 1.00 98.12 331 LYS A N 1
ATOM 2619 C CA . LYS A 1 331 ? -9.155 -11.928 -8.071 1.00 98.12 331 LYS A CA 1
ATOM 2620 C C . LYS A 1 331 ? -8.390 -11.737 -6.754 1.00 98.12 331 LYS A C 1
ATOM 2622 O O . LYS A 1 331 ? -8.477 -10.677 -6.135 1.00 98.12 331 LYS A O 1
ATOM 2627 N N . LYS A 1 332 ? -7.579 -12.728 -6.370 1.00 98.75 332 LYS A N 1
ATOM 2628 C CA . LYS A 1 332 ? -6.721 -12.664 -5.179 1.00 98.75 332 LYS A CA 1
ATOM 2629 C C . LYS A 1 332 ? -5.720 -11.521 -5.266 1.00 98.75 332 LYS A C 1
ATOM 2631 O O . LYS A 1 332 ? -5.671 -10.682 -4.369 1.00 98.75 332 LYS A O 1
ATOM 2636 N N . VAL A 1 333 ? -4.978 -11.489 -6.369 1.00 98.69 333 VAL A N 1
ATOM 2637 C CA . VAL A 1 333 ? -3.909 -10.518 -6.627 1.00 98.69 333 VAL A CA 1
ATOM 2638 C C . VAL A 1 333 ? -4.471 -9.126 -6.930 1.00 98.69 333 VAL A C 1
ATOM 2640 O O . VAL A 1 333 ? -3.903 -8.131 -6.493 1.00 98.69 333 VAL A O 1
ATOM 2643 N N . ALA A 1 334 ? -5.611 -9.051 -7.623 1.00 98.69 334 ALA A N 1
ATOM 2644 C CA . ALA A 1 334 ? -6.282 -7.791 -7.932 1.00 98.69 334 ALA A CA 1
ATOM 2645 C C . ALA A 1 334 ? -6.858 -7.092 -6.691 1.00 98.69 334 ALA A C 1
ATOM 2647 O O . ALA A 1 334 ? -6.808 -5.865 -6.618 1.00 98.69 334 ALA A O 1
ATOM 2648 N N . SER A 1 335 ? -7.442 -7.840 -5.743 1.00 98.56 335 SER A N 1
ATOM 2649 C CA . SER A 1 335 ? -8.151 -7.225 -4.613 1.00 98.56 335 SER A CA 1
ATOM 2650 C C . SER A 1 335 ? -8.195 -8.050 -3.330 1.00 98.56 335 SER A C 1
ATOM 2652 O O . SER A 1 335 ? -7.968 -7.499 -2.252 1.00 98.56 335 SER A O 1
ATOM 2654 N N . ASP A 1 336 ? -8.526 -9.346 -3.398 1.00 98.69 336 ASP A N 1
ATOM 2655 C CA . ASP A 1 336 ? -9.010 -10.057 -2.202 1.00 98.69 336 ASP A CA 1
ATOM 2656 C C . ASP A 1 336 ? -7.939 -10.208 -1.124 1.00 98.69 336 ASP A C 1
ATOM 2658 O O . ASP A 1 336 ? -8.263 -10.199 0.064 1.00 98.69 336 ASP A O 1
ATOM 2662 N N . ASN A 1 337 ? -6.667 -10.341 -1.509 1.00 98.81 337 ASN A N 1
ATOM 2663 C CA . ASN A 1 337 ? -5.588 -10.467 -0.535 1.00 98.81 337 ASN A CA 1
ATOM 2664 C C . ASN A 1 337 ? -5.456 -9.200 0.310 1.00 98.81 337 ASN A C 1
ATOM 2666 O O . ASN A 1 337 ? -5.382 -9.291 1.534 1.00 98.81 337 ASN A O 1
ATOM 2670 N N . PHE A 1 338 ? -5.461 -8.027 -0.329 1.00 98.75 338 PHE A N 1
ATOM 2671 C CA . PHE A 1 338 ? -5.322 -6.765 0.389 1.00 98.75 338 PHE A CA 1
ATOM 2672 C C . PHE A 1 338 ? -6.596 -6.429 1.167 1.00 98.75 338 PHE A C 1
ATOM 2674 O O . PHE A 1 338 ? -6.527 -6.036 2.329 1.00 98.75 338 PHE A O 1
ATOM 2681 N N . GLN A 1 339 ? -7.770 -6.676 0.574 1.00 98.62 339 GLN A N 1
ATOM 2682 C CA . GLN A 1 339 ? -9.054 -6.475 1.247 1.00 98.62 339 GLN A CA 1
ATOM 2683 C C . GLN A 1 339 ? -9.145 -7.287 2.547 1.00 98.62 339 GLN A C 1
ATOM 2685 O O . GLN A 1 339 ? -9.523 -6.748 3.582 1.00 98.62 339 GLN A O 1
ATOM 2690 N N . ARG A 1 340 ? -8.703 -8.551 2.531 1.00 98.56 340 ARG A N 1
ATOM 2691 C CA . ARG A 1 340 ? -8.666 -9.416 3.720 1.00 98.56 340 ARG A CA 1
ATOM 2692 C C . ARG A 1 340 ? -7.815 -8.837 4.852 1.00 98.56 340 ARG A C 1
ATOM 2694 O O . ARG A 1 340 ? -8.173 -9.006 6.012 1.00 98.56 340 ARG A O 1
ATOM 2701 N N . ILE A 1 341 ? -6.707 -8.169 4.528 1.00 98.50 341 ILE A N 1
ATOM 2702 C CA . ILE A 1 341 ? -5.835 -7.521 5.522 1.00 98.50 341 ILE A CA 1
ATOM 2703 C C . ILE A 1 341 ? -6.536 -6.319 6.151 1.00 98.50 341 ILE A C 1
ATOM 2705 O O . ILE A 1 341 ? -6.494 -6.153 7.367 1.00 98.50 341 ILE A O 1
ATOM 2709 N N . ILE A 1 342 ? -7.200 -5.497 5.340 1.00 98.56 342 ILE A N 1
ATOM 2710 C CA . ILE A 1 342 ? -7.942 -4.330 5.827 1.00 98.56 342 ILE A CA 1
ATOM 2711 C C . ILE A 1 342 ? -9.132 -4.753 6.696 1.00 98.56 342 ILE A C 1
ATOM 2713 O O . ILE A 1 342 ? -9.343 -4.186 7.768 1.00 98.56 342 ILE A O 1
ATOM 2717 N N . ASP A 1 343 ? -9.878 -5.772 6.271 1.00 97.94 343 ASP A N 1
ATOM 2718 C CA . ASP A 1 343 ? -11.082 -6.238 6.968 1.00 97.94 343 ASP A CA 1
ATOM 2719 C C . ASP A 1 343 ? -10.761 -6.965 8.282 1.00 97.94 343 ASP A C 1
ATOM 2721 O O . ASP A 1 343 ? -11.583 -6.982 9.197 1.00 97.94 343 ASP A O 1
ATOM 2725 N N . ALA A 1 344 ? -9.561 -7.541 8.406 1.00 97.19 344 ALA A N 1
ATOM 2726 C CA . ALA A 1 344 ? -9.112 -8.200 9.631 1.00 97.19 344 ALA A CA 1
ATOM 2727 C C . ALA A 1 344 ? -8.754 -7.216 10.760 1.00 97.19 344 ALA A C 1
ATOM 2729 O O . ALA A 1 344 ? -8.689 -7.620 11.923 1.00 97.19 344 ALA A O 1
ATOM 2730 N N . GLN A 1 345 ? -8.525 -5.936 10.447 1.00 98.12 345 GLN A N 1
ATOM 2731 C CA . GLN A 1 345 ? -8.129 -4.942 11.443 1.00 98.12 345 GLN A CA 1
ATOM 2732 C C . GLN A 1 345 ? -9.255 -4.656 12.423 1.00 98.12 345 GLN A C 1
ATOM 2734 O O . GLN A 1 345 ? -10.359 -4.284 12.026 1.00 98.12 345 GLN A O 1
ATOM 2739 N N . ARG A 1 346 ? -8.958 -4.725 13.721 1.00 96.94 346 ARG A N 1
ATOM 2740 C CA . ARG A 1 346 ? -9.935 -4.401 14.764 1.00 96.94 346 ARG A CA 1
ATOM 2741 C C . ARG A 1 346 ? -10.039 -2.889 15.014 1.00 96.94 346 ARG A C 1
ATOM 2743 O O . ARG A 1 346 ? -9.043 -2.165 14.857 1.00 96.94 346 ARG A O 1
ATOM 2750 N N . PRO A 1 347 ? -11.219 -2.402 15.442 1.00 96.94 347 PRO A N 1
ATOM 2751 C CA . PRO A 1 347 ? -11.392 -1.042 15.919 1.00 96.94 347 PRO A CA 1
ATOM 2752 C C . PRO A 1 347 ? -10.438 -0.748 17.073 1.00 96.94 347 PRO A C 1
ATOM 2754 O O . PRO A 1 347 ? -10.236 -1.584 17.956 1.00 96.94 347 PRO A O 1
ATOM 2757 N N . THR A 1 348 ? -9.855 0.443 17.069 1.00 97.31 348 THR A N 1
ATOM 2758 C CA . THR A 1 348 ? -8.923 0.867 18.114 1.00 97.31 348 THR A CA 1
ATOM 2759 C C . THR A 1 348 ? -9.656 1.318 19.368 1.00 97.31 348 THR A C 1
ATOM 2761 O O . THR A 1 348 ? -10.863 1.593 19.356 1.00 97.31 348 THR A O 1
ATOM 2764 N N . LYS A 1 349 ? -8.915 1.454 20.469 1.00 96.88 349 LYS A N 1
ATOM 2765 C CA . LYS A 1 349 ? -9.469 1.971 21.719 1.00 96.88 349 LYS A CA 1
ATOM 2766 C C . LYS A 1 349 ? -10.037 3.380 21.525 1.00 96.88 349 LYS A C 1
ATOM 2768 O O . LYS A 1 349 ? -11.155 3.652 21.954 1.00 96.88 349 LYS A O 1
ATOM 2773 N N . THR A 1 350 ? -9.313 4.250 20.829 1.00 96.75 350 THR A N 1
ATOM 2774 C CA . THR A 1 350 ? -9.728 5.633 20.558 1.00 96.75 350 THR A CA 1
ATOM 2775 C C . THR A 1 350 ? -10.981 5.684 19.690 1.00 96.75 350 THR A C 1
ATOM 2777 O O . THR A 1 350 ? -11.872 6.494 19.952 1.00 96.75 350 THR A O 1
ATOM 2780 N N . GLN A 1 351 ? -11.104 4.804 18.692 1.00 95.62 351 GLN A N 1
ATOM 2781 C CA . GLN A 1 351 ? -12.319 4.710 17.882 1.00 95.62 351 GLN A CA 1
ATOM 2782 C C . GLN A 1 351 ? -13.533 4.277 18.717 1.00 95.62 351 GLN A C 1
ATOM 2784 O O . GLN A 1 351 ? -14.602 4.877 18.593 1.00 95.62 351 GLN A O 1
ATOM 2789 N N . LEU A 1 352 ? -13.369 3.282 19.595 1.00 94.81 352 LEU A N 1
ATOM 2790 C CA . LEU A 1 352 ? -14.431 2.813 20.490 1.00 94.81 352 LEU A CA 1
ATOM 2791 C C . LEU A 1 352 ? -14.857 3.905 21.483 1.00 94.81 352 LEU A C 1
ATOM 2793 O O . LEU A 1 352 ? -16.046 4.197 21.605 1.00 94.81 352 LEU A O 1
ATOM 2797 N N . GLU A 1 353 ? -13.900 4.581 22.121 1.00 94.31 353 GLU A N 1
ATOM 2798 C CA . GLU A 1 353 ? -14.178 5.712 23.015 1.00 94.31 353 GLU A CA 1
ATOM 2799 C C . GLU A 1 353 ? -14.867 6.875 22.283 1.00 94.31 353 GLU A C 1
ATOM 2801 O O . GLU A 1 353 ? -15.731 7.553 22.845 1.00 94.31 353 GLU A O 1
ATOM 2806 N N . ARG A 1 354 ? -14.499 7.131 21.019 1.00 93.12 354 ARG A N 1
ATOM 2807 C CA . ARG A 1 354 ? -15.160 8.149 20.192 1.00 93.12 354 ARG A CA 1
ATOM 2808 C C . ARG A 1 354 ? -16.602 7.757 19.883 1.00 93.12 354 ARG A C 1
ATOM 2810 O O . ARG A 1 354 ? -17.481 8.607 19.999 1.00 93.12 354 ARG A O 1
ATOM 2817 N N . LEU A 1 355 ? -16.859 6.494 19.546 1.00 92.38 355 LEU A N 1
ATOM 2818 C CA . LEU A 1 355 ? -18.215 5.995 19.313 1.00 92.38 355 LEU A CA 1
ATOM 2819 C C . LEU A 1 355 ? -19.092 6.143 20.566 1.00 92.38 355 LEU A C 1
ATOM 2821 O O . LEU A 1 355 ? -20.227 6.604 20.466 1.00 92.38 355 LEU A O 1
ATOM 2825 N N . GLU A 1 356 ? -18.571 5.807 21.748 1.00 90.88 356 GLU A N 1
ATOM 2826 C CA . GLU A 1 356 ? -19.288 5.986 23.018 1.00 90.88 356 GLU A CA 1
ATOM 2827 C C . GLU A 1 356 ? -19.660 7.453 23.272 1.00 90.88 356 GLU A C 1
ATOM 2829 O O . GLU A 1 356 ? -20.804 7.750 23.625 1.00 90.88 356 GLU A O 1
ATOM 2834 N N . LYS A 1 357 ? -18.728 8.386 23.032 1.00 91.31 357 LYS A N 1
ATOM 2835 C CA . LYS A 1 357 ? -18.975 9.834 23.168 1.00 91.31 357 LYS A CA 1
ATOM 2836 C C . LYS A 1 357 ? -20.044 10.353 22.203 1.00 91.31 357 LYS A C 1
ATOM 2838 O O . LYS A 1 357 ? -20.717 11.327 22.529 1.00 91.31 357 LYS A O 1
ATOM 2843 N N . LEU A 1 358 ? -20.206 9.709 21.049 1.00 89.38 358 LEU A N 1
ATOM 2844 C CA . LEU A 1 358 ? -21.192 10.055 20.022 1.00 89.38 358 LEU A CA 1
ATOM 2845 C C . LEU A 1 358 ? -22.551 9.350 20.209 1.00 89.38 358 LEU A C 1
ATOM 2847 O O . LEU A 1 358 ? -23.367 9.384 19.298 1.00 89.38 358 LEU A O 1
ATOM 2851 N N . GLY A 1 359 ? -22.816 8.727 21.367 1.00 82.31 359 GLY A N 1
ATOM 2852 C CA . GLY A 1 359 ? -24.112 8.095 21.678 1.00 82.31 359 GLY A CA 1
ATOM 2853 C C . GLY A 1 359 ? -24.109 6.560 21.657 1.00 82.31 359 GLY A C 1
ATOM 2854 O O . GLY A 1 359 ? -25.108 5.932 22.019 1.00 82.31 359 GLY A O 1
ATOM 2855 N N . GLY A 1 360 ? -22.972 5.939 21.323 1.00 72.19 360 GLY A N 1
ATOM 2856 C CA . GLY A 1 360 ? -22.762 4.492 21.385 1.00 72.19 360 GLY A CA 1
ATOM 2857 C C . GLY A 1 360 ? -23.547 3.675 20.347 1.00 72.19 360 GLY A C 1
ATOM 2858 O O . GLY A 1 360 ? -24.230 4.190 19.466 1.00 72.19 360 GLY A O 1
ATOM 2859 N N . SER A 1 361 ? -23.473 2.346 20.464 1.00 64.00 361 SER A N 1
ATOM 2860 C CA . SER A 1 361 ? -24.075 1.390 19.517 1.00 64.00 361 SER A CA 1
ATOM 2861 C C . SER A 1 361 ? -25.608 1.368 19.493 1.00 64.00 361 SER A C 1
ATOM 2863 O O . SER A 1 361 ? -26.195 0.811 18.565 1.00 64.00 361 SER A O 1
ATOM 2865 N N . LYS A 1 362 ? -26.281 1.968 20.485 1.00 59.09 362 LYS A N 1
ATOM 2866 C CA . LYS A 1 362 ? -27.751 1.943 20.594 1.00 59.09 362 LYS A CA 1
ATOM 2867 C C . LYS A 1 362 ? -28.457 2.750 19.504 1.00 59.09 362 LYS A C 1
ATOM 2869 O O . LYS A 1 362 ? -29.569 2.384 19.142 1.00 59.09 362 LYS A O 1
ATOM 2874 N N . GLU A 1 363 ? -27.823 3.791 18.967 1.00 53.31 363 GLU A N 1
ATOM 2875 C CA . GLU A 1 363 ? -28.352 4.541 17.818 1.00 53.31 363 GLU A CA 1
ATOM 2876 C C . GLU A 1 363 ? -28.012 3.872 16.473 1.00 53.31 363 GLU A C 1
ATOM 2878 O O . GLU A 1 363 ? -28.735 4.056 15.497 1.00 53.31 363 GLU A O 1
ATOM 2883 N N . ALA A 1 364 ? -26.961 3.043 16.426 1.00 58.47 364 ALA A N 1
ATOM 2884 C CA . ALA A 1 364 ? -26.493 2.379 15.206 1.00 58.47 364 ALA A CA 1
ATOM 2885 C C . ALA A 1 364 ? -27.024 0.944 15.016 1.00 58.47 364 ALA A C 1
ATOM 2887 O O . ALA A 1 364 ? -26.996 0.435 13.899 1.00 58.47 364 ALA A O 1
ATOM 2888 N N . GLY A 1 365 ? -27.486 0.271 16.078 1.00 67.00 365 GLY A N 1
ATOM 2889 C CA . GLY A 1 365 ? -27.990 -1.109 16.015 1.00 67.00 365 GLY A CA 1
ATOM 2890 C C . GLY A 1 365 ? -26.935 -2.166 15.651 1.00 67.00 365 GLY A C 1
ATOM 2891 O O . GLY A 1 365 ? -27.301 -3.267 15.249 1.00 67.00 365 GLY A O 1
ATOM 2892 N N . ILE A 1 366 ? -25.643 -1.840 15.774 1.00 74.88 366 ILE A N 1
ATOM 2893 C CA . ILE A 1 366 ? -24.502 -2.675 15.364 1.00 74.88 366 ILE A CA 1
ATOM 2894 C C . ILE A 1 366 ? -23.603 -2.926 16.576 1.00 74.88 366 ILE A C 1
ATOM 2896 O O . ILE A 1 366 ? -23.317 -1.992 17.324 1.00 74.88 366 ILE A O 1
ATOM 2900 N N . ASP A 1 367 ? -23.140 -4.166 16.759 1.00 83.62 367 ASP A N 1
ATOM 2901 C CA . ASP A 1 367 ? -22.118 -4.496 17.756 1.00 83.62 367 ASP A CA 1
ATOM 2902 C C . ASP A 1 367 ? -20.741 -3.979 17.289 1.00 83.62 367 ASP A C 1
ATOM 2904 O O . ASP A 1 367 ? -20.203 -4.501 16.307 1.00 83.62 367 ASP A O 1
ATOM 2908 N N . PRO A 1 368 ? -20.142 -2.981 17.970 1.00 81.56 368 PRO A N 1
ATOM 2909 C CA . PRO A 1 368 ? -18.849 -2.415 17.589 1.00 81.56 368 PRO A CA 1
ATOM 2910 C C . PRO A 1 368 ? -17.724 -3.448 17.506 1.00 81.56 368 PRO A C 1
ATOM 2912 O O . PRO A 1 368 ? -16.801 -3.258 16.722 1.00 81.56 368 PRO A O 1
ATOM 2915 N N . ALA A 1 369 ? -17.803 -4.542 18.274 1.00 79.31 369 ALA A N 1
ATOM 2916 C CA . ALA A 1 369 ? -16.793 -5.600 18.274 1.00 79.31 369 ALA A CA 1
ATOM 2917 C C . ALA A 1 369 ? -16.785 -6.440 16.984 1.00 79.31 369 ALA A C 1
ATOM 2919 O O . ALA A 1 369 ? -15.848 -7.201 16.756 1.00 79.31 369 ALA A O 1
ATOM 2920 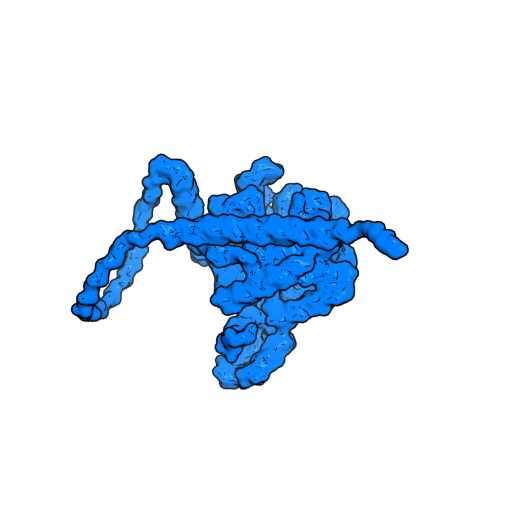N N . THR A 1 370 ? -17.825 -6.314 16.154 1.00 87.94 370 THR A N 1
ATOM 2921 C CA . THR A 1 370 ? -17.960 -7.040 14.881 1.00 87.94 370 THR A CA 1
ATOM 2922 C C . THR A 1 370 ? -17.506 -6.235 13.667 1.00 87.94 370 THR A C 1
ATOM 2924 O O . THR A 1 370 ? -17.400 -6.798 12.582 1.00 87.94 370 THR A O 1
ATOM 2927 N N . LEU A 1 371 ? -17.246 -4.936 13.837 1.00 94.38 371 LEU A N 1
ATOM 2928 C CA . LEU A 1 371 ? -16.788 -4.060 12.765 1.00 94.38 371 LEU A CA 1
ATOM 2929 C C . LEU A 1 371 ? -15.280 -4.178 12.585 1.00 94.38 371 LEU A C 1
ATOM 2931 O O . LEU A 1 371 ? -14.550 -4.256 13.568 1.00 94.38 371 LEU A O 1
ATOM 2935 N N . SER A 1 372 ? -14.808 -4.079 11.349 1.00 97.25 372 SER A N 1
ATOM 2936 C CA . SER A 1 372 ? -13.408 -3.762 11.067 1.00 97.25 372 SER A CA 1
ATOM 2937 C C . SER A 1 372 ? -13.078 -2.308 11.442 1.00 97.25 372 SER A C 1
ATOM 2939 O O . SER A 1 372 ? -13.958 -1.445 11.550 1.00 97.25 372 SER A O 1
ATOM 2941 N N . ARG A 1 373 ? -11.787 -1.977 11.568 1.00 97.94 373 ARG A N 1
ATOM 2942 C CA . ARG A 1 373 ? -11.296 -0.595 11.724 1.00 97.94 373 ARG A CA 1
ATOM 2943 C C . ARG A 1 373 ? -11.812 0.316 10.615 1.00 97.94 373 ARG A C 1
ATOM 2945 O O . ARG A 1 373 ? -12.166 1.471 10.870 1.00 97.94 373 ARG A O 1
ATOM 2952 N N . HIS A 1 374 ? -11.832 -0.189 9.385 1.00 98.00 374 HIS A N 1
ATOM 2953 C CA . HIS A 1 374 ? -12.299 0.546 8.218 1.00 98.00 374 HIS A CA 1
ATOM 2954 C C . HIS A 1 374 ? -13.800 0.866 8.314 1.00 98.00 374 HIS A C 1
ATOM 2956 O O . HIS A 1 374 ? -14.206 2.019 8.142 1.00 98.00 374 HIS A O 1
ATOM 2962 N N . GLU A 1 375 ? -14.630 -0.116 8.667 1.00 97.25 375 GLU A N 1
ATOM 2963 C CA . GLU A 1 375 ? -16.067 0.103 8.866 1.00 97.25 375 GLU A CA 1
ATOM 2964 C C . GLU A 1 375 ? -16.353 1.016 10.061 1.00 97.25 375 GLU A C 1
ATOM 2966 O O . GLU A 1 375 ? -17.235 1.876 9.979 1.00 97.25 375 GLU A O 1
ATOM 2971 N N . MET A 1 376 ? -15.568 0.897 11.136 1.00 96.50 376 MET A N 1
ATOM 2972 C CA . MET A 1 376 ? -15.646 1.793 12.287 1.00 96.50 376 MET A CA 1
ATOM 2973 C C . MET A 1 376 ? -15.365 3.245 11.889 1.00 96.50 376 MET A C 1
ATOM 2975 O O . MET A 1 376 ? -16.138 4.137 12.229 1.00 96.50 376 MET A O 1
ATOM 2979 N N . ASN A 1 377 ? -14.315 3.498 11.104 1.00 97.25 377 ASN A N 1
ATOM 2980 C CA . ASN A 1 377 ? -14.042 4.831 10.563 1.00 97.25 377 ASN A CA 1
ATOM 2981 C C . ASN A 1 377 ? -15.233 5.379 9.766 1.00 97.25 377 ASN A C 1
ATOM 2983 O O . ASN A 1 377 ? -15.667 6.506 9.997 1.00 97.25 377 ASN A O 1
ATOM 2987 N N . LYS A 1 378 ? -15.807 4.573 8.865 1.00 95.94 378 LYS A N 1
ATOM 2988 C CA . LYS A 1 378 ? -16.977 4.969 8.066 1.00 95.94 378 LYS A CA 1
ATOM 2989 C C . LYS A 1 378 ? -18.188 5.312 8.929 1.00 95.94 378 LYS A C 1
ATOM 2991 O O . LYS A 1 378 ? -18.922 6.242 8.597 1.00 95.94 378 LYS A O 1
ATOM 2996 N N . LEU A 1 379 ? -18.414 4.571 10.011 1.00 93.88 379 LEU A N 1
ATOM 2997 C CA . LEU A 1 379 ? -19.459 4.885 10.981 1.00 93.88 379 LEU A CA 1
ATOM 2998 C C . LEU A 1 379 ? -19.171 6.223 11.675 1.00 93.88 379 LEU A C 1
ATOM 3000 O O . LEU A 1 379 ? -20.033 7.099 11.691 1.00 93.88 379 LEU A O 1
ATOM 3004 N N . LEU A 1 380 ? -17.951 6.414 12.178 1.00 94.50 380 LEU A N 1
ATOM 3005 C CA . LEU A 1 380 ? -17.549 7.636 12.877 1.00 94.50 380 LEU A CA 1
ATOM 3006 C C . LEU A 1 380 ? -17.649 8.881 11.986 1.00 94.50 380 LEU A C 1
ATOM 3008 O O . LEU A 1 380 ? -18.138 9.907 12.446 1.00 94.50 380 LEU A O 1
ATOM 3012 N N . PHE A 1 381 ? -17.279 8.796 10.706 1.00 94.94 381 PHE A N 1
ATOM 3013 C CA . PHE A 1 381 ? -17.418 9.916 9.764 1.00 94.94 381 PHE A CA 1
ATOM 3014 C C . PHE A 1 381 ? -18.878 10.317 9.523 1.00 94.94 381 PHE A C 1
ATOM 3016 O O . PHE A 1 381 ? -19.160 11.486 9.267 1.00 94.94 381 PHE A O 1
ATOM 3023 N N . LYS A 1 382 ? -19.818 9.366 9.606 1.00 91.62 382 LYS A N 1
ATOM 3024 C CA . LYS A 1 382 ? -21.257 9.648 9.489 1.00 91.62 382 LYS A CA 1
ATOM 3025 C C . LYS A 1 382 ? -21.821 10.287 10.755 1.00 91.62 382 LYS A C 1
ATOM 3027 O O . LYS A 1 382 ? -22.670 11.165 10.651 1.00 91.62 382 LYS A O 1
ATOM 3032 N N . LEU A 1 383 ? -21.371 9.830 11.925 1.00 90.31 383 LEU A N 1
ATOM 3033 C CA . LEU A 1 383 ? -21.820 10.340 13.224 1.00 90.31 383 LEU A CA 1
ATOM 3034 C C . LEU A 1 383 ? -21.232 11.718 13.545 1.00 90.31 383 LEU A C 1
ATOM 3036 O O . LEU A 1 383 ? -21.874 12.517 14.219 1.00 90.31 383 LEU A O 1
ATOM 3040 N N . ASP A 1 384 ? -20.039 12.011 13.033 1.00 88.12 384 ASP A N 1
ATOM 3041 C CA . ASP A 1 384 ? -19.361 13.291 13.213 1.00 88.12 384 ASP A CA 1
ATOM 3042 C C . ASP A 1 384 ? -18.757 13.788 11.889 1.00 88.12 384 ASP A C 1
ATOM 3044 O O . ASP A 1 384 ? -17.551 13.669 11.649 1.00 88.12 384 ASP A O 1
ATOM 3048 N N . PRO A 1 385 ? -19.589 14.369 11.004 1.00 81.25 385 PRO A N 1
ATOM 3049 C CA . PRO A 1 385 ? -19.123 14.902 9.727 1.00 81.25 385 PRO A CA 1
ATOM 3050 C C . PRO A 1 385 ? -18.177 16.104 9.874 1.00 81.25 385 PRO A C 1
ATOM 3052 O O . PRO A 1 385 ? -17.508 16.473 8.910 1.00 81.25 385 PRO A O 1
ATOM 3055 N N . SER A 1 386 ? -18.138 16.740 11.051 1.00 74.38 386 SER A N 1
ATOM 3056 C CA . SER A 1 386 ? -17.429 18.001 11.296 1.00 74.38 386 SER A CA 1
ATOM 3057 C C . SER A 1 386 ? -15.993 17.863 11.799 1.00 74.38 386 SER A C 1
ATOM 3059 O O . SER A 1 386 ? -15.224 18.806 11.612 1.00 74.38 386 SER A O 1
ATOM 3061 N N . ALA A 1 387 ? -15.623 16.738 12.414 1.00 62.38 387 ALA A N 1
ATOM 3062 C CA . ALA A 1 387 ? -14.271 16.502 12.932 1.00 62.38 387 ALA A CA 1
ATOM 3063 C C . ALA A 1 387 ? -13.406 15.760 11.928 1.00 62.38 387 ALA A C 1
ATOM 3065 O O . ALA A 1 387 ? -12.340 16.300 11.562 1.00 62.38 387 ALA A O 1
#

Sequence (387 aa):
MAEHSNWRGKVLAVVILLITVRLLVYGIRLYDQSKDPGPAATQAMESERPTESQTASADVSEPVESKDPKKQARLEKQALADKYADLGVIDVHNHDANKYLLSFSAWDRYHVNKIVLFGNVSEPSAKITDALAWGAYRAYPDRIYPFFSGFDMNEPEGLETVRNQLENGYLGVGETVAASTHSPVVSKVIWKANDPMDGNLPKVYELCAEYDAPILLHIDPPNGLPVQKLEEALEQYPDTLFIFGHANVYQDADSIGKLLKAHPNLYIDFFAGFTSYNASSPYKTESYIDLIEQYPDRFFLSTDGAFDMTYDEAIPAMYETIDLLKPETRKKVASDNFQRIIDAQRPTKTQLERLEKLGGSKEAGIDPATLSRHEMNKLLFKLDPSA